Protein 6DQ3 (pdb70)

Solvent-accessible surface area: 19731 Å² total; per-residue (Å²): 133,110,35,24,93,0,5,0,0,3,2,60,14,2,52,117,83,48,119,148,53,90,79,110,114,54,102,21,2,71,20,99,28,0,26,88,0,0,82,83,0,80,110,68,50,14,77,9,0,24,0,72,31,0,69,136,2,3,36,71,12,109,60,70,33,205,67,4,0,2,0,0,2,5,30,0,50,44,14,4,54,92,33,1,5,61,24,0,87,137,31,113,4,58,2,0,1,3,0,11,2,11,70,14,116,162,61,30,96,65,8,1,57,43,176,33,0,108,75,0,68,158,73,30,8,19,1,5,0,3,0,30,105,63,36,37,0,34,150,20,57,80,116,72,1,43,69,15,0,91,70,0,21,64,33,0,30,164,64,8,137,41,98,0,14,1,0,0,2,2,72,4,112,4,16,9,33,0,20,60,3,0,52,169,29,96,7,82,0,0,2,0,43,37,110,22,38,0,15,13,32,39,2,22,27,8,0,28,2,0,83,6,69,44,128,20,41,27,116,84,0,14,113,56,1,93,128,143,36,22,116,0,9,0,0,3,1,63,16,2,50,121,85,47,117,149,57,85,82,105,114,48,97,22,3,77,20,97,28,0,26,85,0,0,82,65,0,80,111,79,50,13,77,10,1,25,0,87,46,0,50,130,2,4,24,63,30,127,54,69,32,191,65,6,0,1,0,0,2,6,31,0,49,45,15,4,55,89,32,0,5,62,24,0,86,137,27,116,4,58,1,0,1,2,0,10,1,11,68,14,114,160,62,28,95,64,8,1,57,42,173,30,0,108,74,0,70,157,68,31,8,20,0,5,0,4,0,29,104,62,38,37,0,38,150,19,57,78,115,70,1,41,70,15,0,89,68,0,19,63,33,0,32,168,59,8,137,43,102,0,15,2,0,0,2,1,76,6,117,6,14,9,30,0,19,61,3,0,53,167,26,100,7,88,0,0,2,0,44,38,106,21,36,0,17,11,34,39,2,21,29,9,0,29,2,1,82,5,63,50,118,14,54,26,81,64,0,8,112,49,9,71,164

Sequence (453 aa):
ETPVKIPILMYHAIHVMSPEETANANLIVNPDLFDQQLQKMKDEGYYFLSPEEVYRALSNNELPAKKVVWLTFDDSMIDFYNVAYPILKKYDAKATNNVITGLTEMGSAANLTLKQMKEMKQVGMSFQDHTVNHPDLEQASPDVQTTEMKDSKDYLDKQLNQNTIAIAYPSGRYNDTTLQIAARLNYKLGVTTNNEGIASAANGLLSLNRIRILPNMSPENLLQTMEPTPVKIPILMYHAIHVMSPEETANANLIVNPDLFDQQLQKMKDEGYYFLSPEEVYRALSNNELPAKKVVWLTFDDSMIDFYNVAYPILKKYDDAKATNNVITGLTEMGSAANLTLKQMKEMKQVGMSFQDHTVNHPDLEQASPDVQTTEMKDSKDYLDKQLNQNTIAIAYPSGRYNDTTLQIAARLNYKLGVTTNEGIASAANGLLSLNRIRILPNMSPENLLQTMEP

Structure (mmCIF, N/CA/C/O backbone):
data_6DQ3
#
_entry.id   6DQ3
#
_cell.length_a   42.160
_cell.length_b   78.430
_cell.length_c   138.070
_cell.angle_alpha   90.000
_cell.angle_beta   90.000
_cell.angle_gamma   90.000
#
_symmetry.space_group_name_H-M   'P 21 21 21'
#
loop_
_entity.id
_entity.type
_entity.pdbx_description
1 polymer 'Polysaccharide deacetylase'
2 non-polymer 'ACETATE ION'
3 non-polymer 'ZINC ION'
4 non-polymer 1,2-ETHANEDIOL
5 non-polymer IMIDAZOLE
6 water water
#
loop_
_atom_site.group_PDB
_atom_site.id
_atom_site.type_symbol
_atom_site.label_atom_id
_atom_site.label_alt_id
_atom_site.label_comp_id
_atom_site.label_asym_id
_atom_site.label_entity_id
_atom_site.label_seq_id
_atom_site.pdbx_PDB_ins_code
_atom_site.Cartn_x
_atom_site.Cartn_y
_atom_site.Cartn_z
_atom_site.occupancy
_atom_site.B_iso_or_equiv
_atom_site.auth_seq_id
_atom_site.auth_comp_id
_atom_site.auth_asym_id
_atom_site.auth_atom_id
_atom_site.pdbx_PDB_model_num
ATOM 1 N N . GLU A 1 4 ? 0.110 19.715 65.530 1.00 51.54 94 GLU A N 1
ATOM 2 C CA . GLU A 1 4 ? 0.390 18.286 65.649 1.00 52.42 94 GLU A CA 1
ATOM 3 C C . GLU A 1 4 ? -0.167 17.732 66.961 1.00 52.22 94 GLU A C 1
ATOM 4 O O . GLU A 1 4 ? 0.218 18.168 68.043 1.00 50.06 94 GLU A O 1
ATOM 15 N N . THR A 1 5 ? -1.070 16.763 66.851 1.00 54.35 95 THR A N 1
ATOM 16 C CA . THR A 1 5 ? -1.759 16.235 68.022 1.00 54.54 95 THR A CA 1
ATOM 17 C C . THR A 1 5 ? -0.759 15.732 69.062 1.00 50.05 95 THR A C 1
ATOM 18 O O . THR A 1 5 ? 0.187 15.011 68.708 1.00 46.16 95 THR A O 1
ATOM 29 N N . PRO A 1 6 ? -0.931 16.077 70.341 1.00 43.53 96 PRO A N 1
ATOM 30 C CA . PRO A 1 6 ? -0.056 15.508 71.376 1.00 41.64 96 PRO A CA 1
ATOM 31 C C . PRO A 1 6 ? -0.181 13.992 71.432 1.00 37.56 96 PRO A C 1
ATOM 32 O O . PRO A 1 6 ? -1.283 13.440 71.383 1.00 36.69 96 PRO A O 1
ATOM 43 N N . VAL A 1 7 ? 0.962 13.315 71.547 1.00 38.35 97 VAL A N 1
ATOM 44 C CA . VAL A 1 7 ? 0.939 11.858 71.573 1.00 32.66 97 VAL A CA 1
ATOM 45 C C . VAL A 1 7 ? 0.412 11.382 72.922 1.00 35.60 97 VAL A C 1
ATOM 46 O O . VAL A 1 7 ? 0.532 12.067 73.947 1.00 30.98 97 VAL A O 1
ATOM 59 N N . LYS A 1 8 ? -0.168 10.183 72.924 1.00 32.71 98 LYS A N 1
ATOM 60 C CA . LYS A 1 8 ? -0.646 9.534 74.133 1.00 35.48 98 LYS A CA 1
ATOM 61 C C . LYS A 1 8 ? 0.004 8.160 74.253 1.00 30.07 98 LYS A C 1
ATOM 62 O O . LYS A 1 8 ? 0.316 7.511 73.249 1.00 31.16 98 LYS A O 1
ATOM 81 N N . ILE A 1 9 ? 0.232 7.741 75.491 1.00 33.66 99 ILE A N 1
ATOM 82 C CA . ILE A 1 9 ? 0.917 6.484 75.776 1.00 32.55 99 ILE A CA 1
ATOM 83 C C . ILE A 1 9 ? 0.203 5.785 76.926 1.00 30.16 99 ILE A C 1
ATOM 84 O O . ILE A 1 9 ? 0.123 6.345 78.030 1.00 27.94 99 ILE A O 1
ATOM 100 N N . PRO A 1 10 ? -0.328 4.577 76.724 1.00 27.98 100 PRO A N 1
ATOM 101 C CA . PRO A 1 10 ? -0.856 3.814 77.863 1.00 27.90 100 PRO A CA 1
ATOM 102 C C . PRO A 1 10 ? 0.280 3.288 78.728 1.00 27.09 100 PRO A C 1
ATOM 103 O O . PRO A 1 10 ? 1.198 2.624 78.240 1.00 28.78 100 PRO A O 1
ATOM 114 N N . ILE A 1 11 ? 0.222 3.609 80.012 1.00 27.10 101 ILE A N 1
ATOM 115 C CA . ILE A 1 11 ? 1.212 3.173 80.988 1.00 27.65 101 ILE A CA 1
ATOM 116 C C . ILE A 1 11 ? 0.485 2.236 81.943 1.00 27.14 101 ILE A C 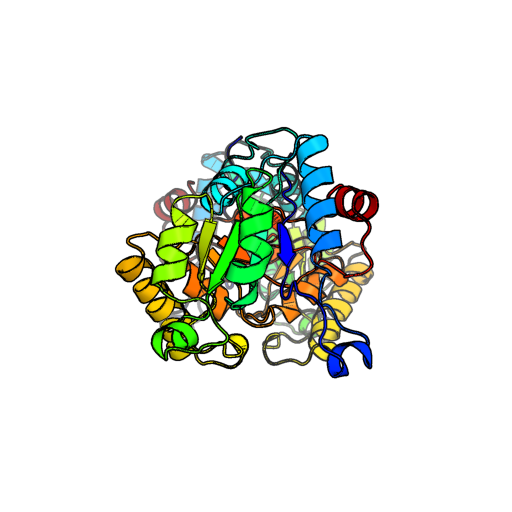1
ATOM 117 O O . ILE A 1 11 ? -0.246 2.686 82.830 1.00 27.38 101 ILE A O 1
ATOM 133 N N . LEU A 1 12 ? 0.673 0.932 81.762 1.00 30.45 102 LEU A N 1
ATOM 134 C CA . LEU A 1 12 ? -0.035 -0.045 82.571 1.00 30.55 102 LEU A CA 1
ATOM 135 C C . LEU A 1 12 ? 0.641 -0.192 83.925 1.00 28.91 102 LEU A C 1
ATOM 136 O O . LEU A 1 12 ? 1.870 -0.260 84.021 1.00 28.29 102 LEU A O 1
ATOM 152 N N . MET A 1 13 ? -0.174 -0.230 84.973 1.00 27.15 103 MET A N 1
ATOM 153 C CA . MET A 1 13 ? 0.312 -0.375 86.338 1.00 27.48 103 MET A CA 1
ATOM 154 C C . MET A 1 13 ? -0.102 -1.743 86.863 1.00 30.46 103 MET A C 1
ATOM 155 O O . MET A 1 13 ? -1.275 -1.964 87.184 1.00 28.11 103 MET A O 1
ATOM 169 N N . TYR A 1 14 ? 0.871 -2.643 86.952 1.00 28.42 104 TYR A N 1
ATOM 170 C CA . TYR A 1 14 ? 0.740 -3.952 87.575 1.00 32.32 104 TYR A CA 1
ATOM 171 C C . TYR A 1 14 ? 1.332 -3.916 88.981 1.00 33.68 104 TYR A C 1
ATOM 172 O O . TYR A 1 14 ? 2.178 -3.082 89.301 1.00 30.27 104 TYR A O 1
ATOM 190 N N . HIS A 1 15 ? 0.896 -4.857 89.818 1.00 31.25 105 HIS A N 1
ATOM 191 C CA . HIS A 1 15 ? 1.531 -5.078 91.110 1.00 31.76 105 HIS A CA 1
ATOM 192 C C . HIS A 1 15 ? 1.805 -6.572 91.229 1.00 32.39 105 HIS A C 1
ATOM 193 O O . HIS A 1 15 ? 2.783 -7.071 90.657 1.00 32.70 105 HIS A O 1
ATOM 207 N N . ALA A 1 16 ? 0.927 -7.298 91.908 1.00 33.98 106 ALA A N 1
ATOM 208 C CA . ALA A 1 16 ? 1.146 -8.723 92.137 1.00 28.82 106 ALA A CA 1
ATOM 209 C C . ALA A 1 16 ? 0.679 -9.565 90.958 1.00 32.36 106 ALA A C 1
ATOM 210 O O . ALA A 1 16 ? -0.417 -9.363 90.429 1.00 31.29 106 ALA A O 1
ATOM 217 N N . ILE A 1 17 ? 1.507 -10.528 90.560 1.00 34.70 107 ILE A N 1
ATOM 218 C CA . ILE A 1 17 ? 1.121 -11.532 89.574 1.00 30.02 107 ILE A CA 1
ATOM 219 C C . ILE A 1 17 ? 1.606 -12.878 90.096 1.00 32.53 107 ILE A C 1
ATOM 220 O O . ILE A 1 17 ? 2.806 -13.173 90.043 1.00 29.80 107 ILE A O 1
ATOM 236 N N . HIS A 1 18 ? 0.688 -13.692 90.602 1.00 31.46 108 HIS A N 1
ATOM 237 C CA . HIS A 1 18 ? 1.052 -15.035 91.040 1.00 33.53 108 HIS A CA 1
ATOM 238 C C . HIS A 1 18 ? -0.217 -15.812 91.340 1.00 35.40 108 HIS A C 1
ATOM 239 O O . HIS A 1 18 ? -1.312 -15.250 91.426 1.00 30.87 108 HIS A O 1
ATOM 253 N N . VAL A 1 19 ? -0.056 -17.132 91.463 1.00 32.25 109 VAL A N 1
ATOM 254 C CA . VAL A 1 19 ? -1.159 -17.977 91.884 1.00 30.45 109 VAL A CA 1
ATOM 255 C C . VAL A 1 19 ? -1.501 -17.655 93.332 1.00 32.33 109 VAL A C 1
ATOM 256 O O . VAL A 1 19 ? -0.612 -17.533 94.184 1.00 35.01 109 VAL A O 1
ATOM 269 N N . MET A 1 20 ? -2.792 -17.521 93.619 1.00 35.21 110 MET A N 1
ATOM 270 C CA . MET A 1 20 ? -3.219 -17.085 94.940 1.00 37.58 110 MET A CA 1
ATOM 271 C C . MET A 1 20 ? -3.036 -18.189 95.979 1.00 37.47 110 MET A C 1
ATOM 272 O O . MET A 1 20 ? -3.138 -19.383 95.684 1.00 32.92 110 MET A O 1
ATOM 286 N N . SER A 1 21 ? -2.761 -17.767 97.210 1.00 36.13 111 SER A N 1
ATOM 287 C CA . SER A 1 21 ? -2.750 -18.671 98.348 1.00 36.92 111 SER A CA 1
ATOM 288 C C . SER A 1 21 ? -4.177 -18.962 98.789 1.00 36.30 111 SER A C 1
ATOM 289 O O . SER A 1 21 ? -5.099 -18.202 98.472 1.00 35.46 111 SER A O 1
ATOM 297 N N . PRO A 1 22 ? -4.383 -20.042 99.551 1.00 38.81 112 PRO A N 1
ATOM 298 C CA . PRO A 1 22 ? -5.748 -20.360 100.011 1.00 38.44 112 PRO A CA 1
ATOM 299 C C . PRO A 1 22 ? -6.442 -19.196 100.698 1.00 40.77 112 PRO A C 1
ATOM 300 O O . PRO A 1 22 ? -7.648 -18.993 100.500 1.00 40.26 112 PRO A O 1
ATOM 311 N N . GLU A 1 23 ? -5.708 -18.418 101.501 1.00 37.90 113 GLU A N 1
ATOM 312 C CA . GLU A 1 23 ? -6.318 -17.297 102.208 1.00 42.02 113 GLU A CA 1
ATOM 313 C C . GLU A 1 23 ? -6.609 -16.127 101.274 1.00 40.78 113 GLU A C 1
ATOM 314 O O . GLU A 1 23 ? -7.556 -15.373 101.513 1.00 42.88 113 GLU A O 1
ATOM 326 N N . GLU A 1 24 ? -5.819 -15.959 100.211 1.00 36.61 114 GLU A N 1
ATOM 327 C CA . GLU A 1 24 ? -6.072 -14.860 99.284 1.00 38.65 114 GLU A CA 1
ATOM 328 C C . GLU A 1 24 ? -7.354 -15.079 98.490 1.00 41.48 114 GLU A C 1
ATOM 329 O O . GLU A 1 24 ? -7.972 -14.108 98.041 1.00 44.64 114 GLU A O 1
ATOM 341 N N . THR A 1 25 ? -7.775 -16.337 98.311 1.00 43.62 115 THR A N 1
ATOM 342 C CA . THR A 1 25 ? -9.005 -16.603 97.574 1.00 47.34 115 THR A CA 1
ATOM 343 C C . THR A 1 25 ? -10.249 -16.243 98.378 1.00 51.10 115 THR A C 1
ATOM 344 O O . THR A 1 25 ? -11.332 -16.104 97.796 1.00 53.43 115 THR A O 1
ATOM 355 N N . ALA A 1 26 ? -10.121 -16.086 99.698 1.00 50.86 116 ALA A N 1
ATOM 356 C CA . ALA A 1 26 ? -11.280 -15.833 100.545 1.00 50.96 116 ALA A CA 1
ATOM 357 C C . ALA A 1 26 ? -11.764 -14.391 100.472 1.00 57.44 116 ALA A C 1
ATOM 358 O O . ALA A 1 26 ? -12.908 -14.118 100.853 1.00 59.82 116 ALA A O 1
ATOM 365 N N . ASN A 1 27 ? -10.926 -13.469 100.005 1.00 62.75 117 ASN A N 1
ATOM 366 C CA . ASN A 1 27 ? -11.269 -12.055 99.979 1.00 71.14 117 ASN A CA 1
ATOM 367 C C . ASN A 1 27 ? -10.824 -11.444 98.660 1.00 69.98 117 ASN A C 1
ATOM 368 O O . ASN A 1 27 ? -9.714 -11.705 98.189 1.00 67.03 117 ASN A O 1
ATOM 379 N N . ALA A 1 28 ? -11.697 -10.626 98.074 1.00 73.44 118 ALA A N 1
ATOM 380 C CA . ALA A 1 28 ? -11.368 -9.951 96.828 1.00 72.30 118 ALA A CA 1
ATOM 381 C C . ALA A 1 28 ? -10.103 -9.119 96.999 1.00 68.07 118 ALA A C 1
ATOM 382 O O . ALA A 1 28 ? -9.925 -8.423 98.003 1.00 64.41 118 ALA A O 1
ATOM 389 N N . ASN A 1 29 ? -9.221 -9.202 96.012 1.00 64.76 119 ASN A N 1
ATOM 390 C CA . ASN A 1 29 ? -7.943 -8.506 96.061 1.00 62.32 119 ASN A CA 1
ATOM 391 C C . ASN A 1 29 ? -7.595 -8.077 94.642 1.00 61.79 119 ASN A C 1
ATOM 392 O O . ASN A 1 29 ? -8.463 -8.044 93.764 1.00 61.16 119 ASN A O 1
ATOM 403 N N . LEU A 1 30 ? -6.320 -7.749 94.410 1.00 58.50 120 LEU A N 1
ATOM 404 C CA . LEU A 1 30 ? -5.888 -7.189 93.136 1.00 53.90 120 LEU A CA 1
ATOM 405 C C . LEU A 1 30 ? -4.765 -7.994 92.493 1.00 48.89 120 LEU A C 1
ATOM 406 O O . LEU A 1 30 ? -4.034 -7.467 91.648 1.00 48.09 120 LEU A O 1
ATOM 422 N N . ILE A 1 31 ? -4.617 -9.258 92.864 1.00 44.14 121 ILE A N 1
ATOM 423 C CA . ILE A 1 31 ? -3.580 -10.095 92.275 1.00 40.28 121 ILE A CA 1
ATOM 424 C C . ILE A 1 31 ? -4.054 -10.590 90.917 1.00 38.47 121 ILE A C 1
ATOM 425 O O . ILE A 1 31 ? -5.169 -11.113 90.784 1.00 43.14 121 ILE A O 1
ATOM 441 N N . VAL A 1 32 ? -3.206 -10.438 89.907 1.00 33.17 122 VAL A N 1
ATOM 442 C CA . VAL A 1 32 ? -3.510 -10.917 88.564 1.00 33.21 122 VAL A CA 1
ATOM 443 C C . VAL A 1 32 ? -3.025 -12.351 88.429 1.00 35.23 122 VAL A C 1
ATOM 444 O O . VAL A 1 32 ? -1.888 -12.670 88.797 1.00 34.90 122 VAL A O 1
ATOM 457 N N . ASN A 1 33 ? -3.881 -13.211 87.888 1.00 36.07 123 ASN A N 1
ATOM 458 C CA . ASN A 1 33 ? -3.506 -14.597 87.629 1.00 35.30 123 ASN A CA 1
ATOM 459 C C . ASN A 1 33 ? -2.433 -14.643 86.547 1.00 35.65 123 ASN A C 1
ATOM 460 O O . ASN A 1 33 ? -2.556 -13.948 85.531 1.00 33.28 123 ASN A O 1
ATOM 471 N N . PRO A 1 34 ? -1.368 -15.429 86.727 1.00 34.20 124 PRO A N 1
ATOM 472 C CA . PRO A 1 34 ? -0.352 -15.535 85.665 1.00 32.94 124 PRO A CA 1
ATOM 473 C C . PRO A 1 34 ? -0.943 -15.872 84.304 1.00 33.69 124 PRO A C 1
ATOM 474 O O . PRO A 1 34 ? -0.525 -15.290 83.297 1.00 32.90 124 PRO A O 1
ATOM 485 N N . ASP A 1 35 ? -1.892 -16.810 84.239 1.00 33.85 125 ASP A N 1
ATOM 486 C CA . ASP A 1 35 ? -2.481 -17.160 82.949 1.00 39.06 125 ASP A CA 1
ATOM 487 C C . ASP A 1 35 ? -3.088 -15.935 82.271 1.00 36.80 125 ASP A C 1
ATOM 488 O O . ASP A 1 35 ? -2.948 -15.759 81.056 1.00 34.51 125 ASP A O 1
ATOM 497 N N . LEU A 1 36 ? -3.759 -15.072 83.041 1.00 32.24 126 LEU A N 1
ATOM 498 C CA . LEU A 1 36 ? -4.357 -13.872 82.464 1.00 32.93 126 LEU A CA 1
ATOM 499 C C . LEU A 1 36 ? -3.285 -12.899 81.985 1.00 36.02 126 LEU A C 1
ATOM 500 O O . LEU A 1 36 ? -3.429 -12.284 80.921 1.00 34.18 126 LEU A O 1
ATOM 516 N N . PHE A 1 37 ? -2.214 -12.729 82.763 1.00 30.47 127 PHE A N 1
ATOM 517 C CA . PHE A 1 37 ? -1.108 -11.891 82.316 1.00 29.32 127 PHE A CA 1
ATOM 518 C C . PHE A 1 37 ? -0.558 -12.402 80.988 1.00 31.89 127 PHE A C 1
ATOM 519 O O . PHE A 1 37 ? -0.348 -11.625 80.049 1.00 27.49 127 PHE A O 1
ATOM 536 N N . ASP A 1 38 ? -0.351 -13.719 80.883 1.00 29.88 128 ASP A N 1
ATOM 537 C CA . ASP A 1 38 ? 0.076 -14.312 79.621 1.00 30.64 128 ASP A CA 1
ATOM 538 C C . ASP A 1 38 ? -0.869 -13.917 78.492 1.00 30.88 128 ASP A C 1
ATOM 539 O O . ASP A 1 38 ? -0.429 -13.479 77.423 1.00 30.80 128 ASP A O 1
ATOM 548 N N . GLN A 1 39 ? -2.180 -14.023 78.732 1.00 30.62 129 GLN A N 1
ATOM 549 C CA . GLN A 1 39 ? -3.156 -13.733 77.686 1.00 32.52 129 GLN A CA 1
ATOM 550 C C . GLN A 1 39 ? -3.203 -12.246 77.346 1.00 32.18 129 GLN A C 1
ATOM 551 O O . GLN A 1 39 ? -3.466 -11.887 76.192 1.00 30.80 129 GLN A O 1
ATOM 565 N N . GLN A 1 40 ? -2.962 -11.374 78.325 1.00 32.99 130 GLN A N 1
ATOM 566 C CA . GLN A 1 40 ? -2.894 -9.945 78.037 1.00 30.29 130 GLN A CA 1
ATOM 567 C C . GLN A 1 40 ? -1.701 -9.626 77.145 1.00 31.02 130 GLN A C 1
ATOM 568 O O . GLN A 1 40 ? -1.831 -8.899 76.154 1.00 31.27 130 GLN A O 1
ATOM 582 N N . LEU A 1 41 ? -0.527 -10.168 77.474 1.00 30.48 131 LEU A N 1
ATOM 583 C CA . LEU A 1 41 ? 0.645 -9.903 76.650 1.00 29.98 131 LEU A CA 1
ATOM 584 C C . LEU A 1 41 ? 0.485 -10.499 75.258 1.00 33.29 131 LEU A C 1
ATOM 585 O O . LEU A 1 41 ? 0.868 -9.874 74.262 1.00 32.08 131 LEU A O 1
ATOM 601 N N . GLN A 1 42 ? -0.050 -11.721 75.168 1.00 30.09 132 GLN A N 1
ATOM 602 C CA . GLN A 1 42 ? -0.298 -12.323 73.867 1.00 33.44 132 GLN A CA 1
ATOM 603 C C . GLN A 1 42 ? -1.134 -11.401 72.987 1.00 34.27 132 GLN A C 1
ATOM 604 O O . GLN A 1 42 ? -0.829 -11.205 71.806 1.00 35.71 132 GLN A O 1
ATOM 618 N N . LYS A 1 43 ? -2.196 -10.821 73.553 1.00 30.19 133 LYS A N 1
ATOM 619 C CA . LYS A 1 43 ? -3.081 -9.968 72.765 1.00 30.74 133 LYS A CA 1
ATOM 620 C C . LYS A 1 43 ? -2.388 -8.668 72.366 1.00 31.92 133 LYS A C 1
ATOM 621 O O . LYS A 1 43 ? -2.573 -8.182 71.243 1.00 30.92 133 LYS A O 1
ATOM 640 N N . MET A 1 44 ? -1.587 -8.090 73.264 1.00 28.92 134 MET A N 1
ATOM 641 C CA . MET A 1 44 ? -0.816 -6.906 72.895 1.00 30.30 134 MET A CA 1
ATOM 642 C C . MET A 1 44 ? 0.157 -7.220 71.766 1.00 34.50 134 MET A C 1
ATOM 643 O O . MET A 1 44 ? 0.311 -6.427 70.829 1.00 28.49 134 MET A O 1
ATOM 657 N N . LYS A 1 45 ? 0.824 -8.375 71.836 1.00 33.95 135 LYS A N 1
ATOM 658 C CA . LYS A 1 45 ? 1.782 -8.743 70.800 1.00 37.57 135 LYS A CA 1
ATOM 659 C C . LYS A 1 45 ? 1.082 -8.933 69.460 1.00 35.85 135 LYS A C 1
ATOM 660 O O . LYS A 1 45 ? 1.539 -8.425 68.428 1.00 34.56 135 LYS A O 1
ATOM 679 N N . ASP A 1 46 ? -0.043 -9.654 69.462 1.00 38.85 136 ASP A N 1
ATOM 680 C CA . ASP A 1 46 ? -0.787 -9.888 68.229 1.00 42.82 136 ASP A CA 1
ATOM 681 C C . ASP A 1 46 ? -1.266 -8.579 67.611 1.00 42.63 136 ASP A C 1
ATOM 682 O O . ASP A 1 46 ? -1.325 -8.448 66.381 1.00 39.85 136 ASP A O 1
ATOM 691 N N . GLU A 1 47 ? -1.634 -7.610 68.446 1.00 33.51 137 GLU A N 1
ATOM 692 C CA . GLU A 1 47 ? -2.064 -6.299 67.978 1.00 33.26 137 GLU A CA 1
ATOM 693 C C . GLU A 1 47 ? -0.899 -5.410 67.568 1.00 31.68 137 GLU A C 1
ATOM 694 O O . GLU A 1 47 ? -1.126 -4.251 67.200 1.00 36.46 137 GLU A O 1
ATOM 706 N N . GLY A 1 48 ? 0.329 -5.917 67.622 1.00 31.57 138 GLY A N 1
ATOM 707 C CA . GLY A 1 48 ? 1.474 -5.171 67.152 1.00 32.17 138 GLY A CA 1
ATOM 708 C C . GLY A 1 48 ? 2.014 -4.135 68.105 1.00 30.66 138 GLY A C 1
ATOM 709 O O . GLY A 1 48 ? 2.656 -3.182 67.654 1.00 33.71 138 GLY A O 1
ATOM 713 N N . TYR A 1 49 ? 1.792 -4.291 69.409 1.00 27.60 139 TYR A N 1
ATOM 714 C CA . TYR A 1 49 ? 2.270 -3.303 70.362 1.00 31.22 139 TYR A CA 1
ATOM 715 C C . TYR A 1 49 ? 3.790 -3.340 70.476 1.00 34.41 139 TYR A C 1
ATOM 716 O O . TYR A 1 49 ? 4.409 -4.408 70.470 1.00 32.01 139 TYR A O 1
ATOM 734 N N . TYR A 1 50 ? 4.379 -2.149 70.557 1.00 30.45 140 TYR A N 1
ATOM 735 C CA . TYR A 1 50 ? 5.793 -1.931 70.841 1.00 31.07 140 TYR A CA 1
ATOM 736 C C . TYR A 1 50 ? 5.935 -1.631 72.329 1.00 30.08 140 TYR A C 1
ATOM 737 O O . TYR A 1 50 ? 5.260 -0.739 72.852 1.00 28.47 140 TYR A O 1
ATOM 755 N N . PHE A 1 51 ? 6.795 -2.385 73.009 1.00 28.91 141 PHE A N 1
ATOM 756 C CA . PHE A 1 51 ? 6.952 -2.276 74.455 1.00 28.19 141 PHE A CA 1
ATOM 757 C C . PHE A 1 51 ? 8.093 -1.318 74.780 1.00 31.20 141 PHE A C 1
ATOM 758 O O . PHE A 1 51 ? 9.248 -1.573 74.426 1.00 32.70 141 PHE A O 1
ATOM 775 N N . LEU A 1 52 ? 7.770 -0.231 75.470 1.00 32.75 142 LEU A N 1
ATOM 776 C CA . LEU A 1 52 ? 8.709 0.863 75.650 1.00 28.01 142 LEU A CA 1
ATOM 777 C C . LEU A 1 52 ? 9.547 0.716 76.914 1.00 30.59 142 LEU A C 1
ATOM 778 O O . LEU A 1 52 ? 9.103 0.161 77.921 1.00 30.75 142 LEU A O 1
ATOM 794 N N . SER A 1 53 ? 10.781 1.242 76.846 1.00 29.41 143 SER A N 1
ATOM 795 C CA . SER A 1 53 ? 11.614 1.504 78.009 1.00 29.62 143 SER A CA 1
ATOM 796 C C . SER A 1 53 ? 11.342 2.907 78.540 1.00 32.22 143 SER A C 1
ATOM 797 O O . SER A 1 53 ? 10.772 3.748 77.834 1.00 32.73 143 SER A O 1
ATOM 805 N N . PRO A 1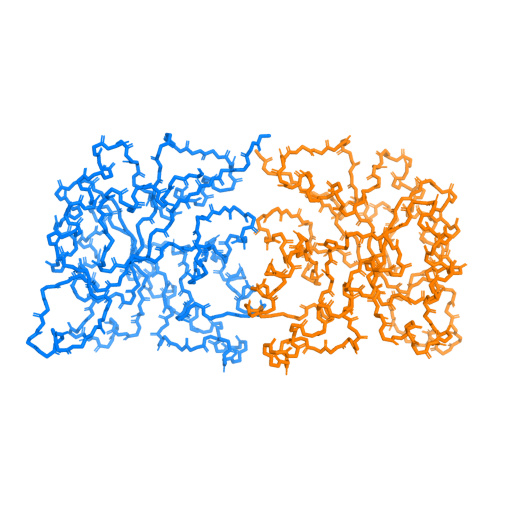 54 ? 11.755 3.205 79.780 1.00 30.39 144 PRO A N 1
ATOM 806 C CA . PRO A 1 54 ? 11.591 4.584 80.285 1.00 24.44 144 PRO A CA 1
ATOM 807 C C . PRO A 1 54 ? 12.211 5.635 79.371 1.00 27.55 144 PRO A C 1
ATOM 808 O O . PRO A 1 54 ? 11.596 6.679 79.118 1.00 29.02 144 PRO A O 1
ATOM 819 N N . GLU A 1 55 ? 13.422 5.380 78.873 1.00 32.27 145 GLU A N 1
ATOM 820 C CA . GLU A 1 55 ? 14.087 6.325 77.984 1.00 32.38 145 GLU A CA 1
ATOM 821 C C . GLU A 1 55 ? 13.244 6.615 76.746 1.00 34.90 145 GLU A C 1
ATOM 822 O O . GLU A 1 55 ? 13.205 7.755 76.264 1.00 29.51 145 GLU A O 1
ATOM 834 N N . GLU A 1 56 ? 12.562 5.598 76.216 1.00 29.38 146 GLU A N 1
ATOM 835 C CA . GLU A 1 56 ? 11.756 5.789 75.017 1.00 30.94 146 GLU A CA 1
ATOM 836 C C . GLU A 1 56 ? 10.494 6.584 75.324 1.00 29.98 146 GLU A C 1
ATOM 837 O O . GLU A 1 56 ? 10.065 7.415 74.513 1.00 34.16 146 GLU A O 1
ATOM 849 N N . VAL A 1 57 ? 9.894 6.356 76.491 1.00 31.63 147 VAL A N 1
ATOM 850 C CA . VAL A 1 57 ? 8.736 7.151 76.893 1.00 26.73 147 VAL A CA 1
ATOM 851 C C . VAL A 1 57 ? 9.112 8.626 76.965 1.00 29.40 147 VAL A C 1
ATOM 852 O O . VAL A 1 57 ? 8.389 9.497 76.461 1.00 29.51 147 VAL A O 1
ATOM 865 N N . TYR A 1 58 ? 10.245 8.928 77.600 1.00 28.48 148 TYR A N 1
ATOM 866 C CA . TYR A 1 58 ? 10.679 10.318 77.720 1.00 31.42 148 TYR A CA 1
ATOM 867 C C . TYR A 1 58 ? 10.914 10.938 76.350 1.00 29.49 148 TYR A C 1
ATOM 868 O O . TYR A 1 58 ? 10.457 12.054 76.073 1.00 26.63 148 TYR A O 1
ATOM 886 N N . ARG A 1 59 ? 11.650 10.238 75.484 1.00 30.75 149 ARG A N 1
ATOM 887 C CA . ARG A 1 59 ? 11.882 10.751 74.140 1.00 36.33 149 ARG A CA 1
ATOM 888 C C . ARG A 1 59 ? 10.562 10.995 73.421 1.00 37.85 149 ARG A C 1
ATOM 889 O O . ARG A 1 59 ? 10.365 12.042 72.793 1.00 34.89 149 ARG A O 1
ATOM 910 N N . ALA A 1 60 ? 9.637 10.037 73.513 1.00 32.26 150 ALA A N 1
ATOM 911 C CA . ALA A 1 60 ? 8.381 10.152 72.782 1.00 33.55 150 ALA A CA 1
ATOM 912 C C . ALA A 1 60 ? 7.580 11.357 73.256 1.00 30.62 150 ALA A C 1
ATOM 913 O O . ALA A 1 60 ? 7.059 12.130 72.443 1.00 34.23 150 ALA A O 1
ATOM 920 N N . LEU A 1 61 ? 7.452 11.524 74.574 1.00 28.74 151 LEU A N 1
ATOM 921 C CA . LEU A 1 61 ? 6.668 12.633 75.103 1.00 34.81 151 LEU A CA 1
ATOM 922 C C . LEU A 1 61 ? 7.368 13.968 74.893 1.00 33.68 151 LEU A C 1
ATOM 923 O O . LEU A 1 61 ? 6.699 14.986 74.680 1.00 33.17 151 LEU A O 1
ATOM 939 N N . SER A 1 62 ? 8.703 13.981 74.933 1.00 35.33 152 SER A N 1
ATOM 940 C CA . SER A 1 62 ? 9.452 15.223 74.787 1.00 37.33 152 SER A CA 1
ATOM 941 C C . SER A 1 62 ? 9.486 15.704 73.343 1.00 38.84 152 SER A C 1
ATOM 942 O O . SER A 1 62 ? 9.469 16.913 73.089 1.00 31.41 152 SER A O 1
ATOM 950 N N . ASN A 1 63 ? 9.581 14.781 72.386 1.00 36.08 153 ASN A N 1
ATOM 951 C CA . ASN A 1 63 ? 9.632 15.132 70.973 1.00 38.42 153 ASN A CA 1
ATOM 952 C C . ASN A 1 63 ? 8.278 14.992 70.290 1.00 34.66 153 ASN A C 1
ATOM 953 O O . ASN A 1 63 ? 8.144 15.376 69.123 1.00 36.49 153 ASN A O 1
ATOM 964 N N . ASN A 1 64 ? 7.289 14.436 70.990 1.00 31.52 154 ASN A N 1
ATOM 965 C CA . ASN A 1 64 ? 5.934 14.245 70.473 1.00 34.12 154 ASN A CA 1
ATOM 966 C C . ASN A 1 64 ? 5.920 13.363 69.226 1.00 35.39 154 ASN A C 1
ATOM 967 O O . ASN A 1 64 ? 5.370 13.727 68.183 1.00 40.08 154 ASN A O 1
ATOM 978 N N . GLU A 1 65 ? 6.508 12.176 69.349 1.00 33.55 155 GLU A N 1
ATOM 979 C CA . GLU A 1 65 ? 6.510 11.209 68.261 1.00 31.95 155 GLU A CA 1
ATOM 980 C C . GLU A 1 65 ? 6.635 9.809 68.848 1.00 34.36 155 GLU A C 1
ATOM 981 O O . GLU A 1 65 ? 7.407 9.586 69.783 1.00 29.16 155 GLU A O 1
ATOM 993 N N . LEU A 1 66 ? 5.861 8.885 68.311 1.00 32.57 156 LEU A N 1
ATOM 994 C CA . LEU A 1 66 ? 5.910 7.523 68.829 1.00 36.38 156 LEU A CA 1
ATOM 995 C C . LEU A 1 66 ? 6.766 6.636 67.929 1.00 37.90 156 LEU A C 1
ATOM 996 O O . LEU A 1 66 ? 6.802 6.823 66.709 1.00 34.72 156 LEU A O 1
ATOM 1012 N N . PRO A 1 67 ? 7.492 5.666 68.497 1.00 38.04 157 PRO A N 1
ATOM 1013 C CA . PRO A 1 67 ? 8.299 4.770 67.655 1.00 37.17 157 PRO A CA 1
ATOM 1014 C C . PRO A 1 67 ? 7.485 3.743 66.884 1.00 37.34 157 PRO A C 1
ATOM 1015 O O . PRO A 1 67 ? 8.050 3.043 66.032 1.00 38.43 157 PRO A O 1
ATOM 1026 N N . ALA A 1 68 ? 6.186 3.639 67.146 1.00 36.17 158 ALA A N 1
ATOM 1027 C CA . ALA A 1 68 ? 5.313 2.713 66.439 1.00 37.82 158 ALA A CA 1
ATOM 1028 C C . ALA A 1 68 ? 3.891 3.244 66.546 1.00 39.68 158 ALA A C 1
ATOM 1029 O O . ALA A 1 68 ? 3.613 4.169 67.313 1.00 38.91 158 ALA A O 1
ATOM 1036 N N . LYS A 1 69 ? 2.987 2.649 65.767 1.00 37.49 159 LYS A N 1
ATOM 1037 C CA . LYS A 1 69 ? 1.587 3.049 65.854 1.00 39.21 159 LYS A CA 1
ATOM 1038 C C . LYS A 1 69 ? 1.001 2.691 67.214 1.00 36.82 159 LYS A C 1
ATOM 1039 O O . LYS A 1 69 ? 0.263 3.487 67.806 1.00 41.04 159 LYS A O 1
ATOM 1058 N N . LYS A 1 70 ? 1.327 1.510 67.737 1.00 31.55 160 LYS A N 1
ATOM 1059 C CA . LYS A 1 70 ? 0.836 1.071 69.038 1.00 30.60 160 LYS A CA 1
ATOM 1060 C C . LYS A 1 70 ? 2.013 0.884 69.984 1.00 31.51 160 LYS A C 1
ATOM 1061 O O . LYS A 1 70 ? 2.940 0.122 69.690 1.00 30.83 160 LYS A O 1
ATOM 1080 N N . VAL A 1 71 ? 1.979 1.592 71.113 1.00 32.38 161 VAL A N 1
ATOM 1081 C CA . VAL A 1 71 ? 3.051 1.550 72.096 1.00 30.40 161 VAL A CA 1
ATOM 1082 C C . VAL A 1 71 ? 2.435 1.412 73.481 1.00 29.73 161 VAL A C 1
ATOM 1083 O O . VAL A 1 71 ? 1.290 1.797 73.726 1.00 28.38 161 VAL A O 1
ATOM 1096 N N . VAL A 1 72 ? 3.228 0.869 74.401 1.00 29.09 162 VAL A N 1
ATOM 1097 C CA . VAL A 1 72 ? 2.794 0.697 75.779 1.00 27.32 162 VAL A CA 1
ATOM 1098 C C . VAL A 1 72 ? 4.024 0.689 76.672 1.00 24.77 162 VAL A C 1
ATOM 1099 O O . VAL A 1 72 ? 5.094 0.215 76.283 1.00 30.18 162 VAL A O 1
ATOM 1112 N N . TRP A 1 73 ? 3.864 1.228 77.879 1.00 24.23 163 TRP A N 1
ATOM 1113 C CA . TRP A 1 73 ? 4.886 1.175 78.917 1.00 26.83 163 TRP A CA 1
ATOM 1114 C C . TRP A 1 73 ? 4.347 0.292 80.036 1.00 24.52 163 TRP A C 1
ATOM 1115 O O . TRP A 1 73 ? 3.423 0.686 80.754 1.00 25.12 163 TRP A O 1
ATOM 1136 N N . LEU A 1 74 ? 4.915 -0.905 80.169 1.00 28.01 164 LEU A N 1
ATOM 1137 C CA . LEU A 1 74 ? 4.527 -1.838 81.217 1.00 23.59 164 LEU A CA 1
ATOM 1138 C C . LEU A 1 74 ? 5.318 -1.513 82.477 1.00 23.63 164 LEU A C 1
ATOM 1139 O O . LEU A 1 74 ? 6.554 -1.586 82.468 1.00 27.44 164 LEU A O 1
ATOM 1155 N N . THR A 1 75 ? 4.615 -1.164 83.557 1.00 25.65 165 THR A N 1
ATOM 1156 C CA . THR A 1 75 ? 5.261 -0.825 84.818 1.00 27.24 165 THR A CA 1
ATOM 1157 C C . THR A 1 75 ? 4.744 -1.697 85.954 1.00 29.07 165 THR A C 1
ATOM 1158 O O . THR A 1 75 ? 3.555 -2.028 86.013 1.00 26.93 165 THR A O 1
ATOM 1169 N N . PHE A 1 76 ? 5.655 -2.047 86.861 1.00 30.47 166 PHE A N 1
ATOM 1170 C CA . PHE A 1 76 ? 5.374 -2.855 88.042 1.00 31.85 166 PHE A CA 1
ATOM 1171 C C . PHE A 1 76 ? 5.960 -2.138 89.248 1.00 29.73 166 PHE A C 1
ATOM 1172 O O . PHE A 1 76 ? 7.148 -1.804 89.247 1.00 34.39 166 PHE A O 1
ATOM 1189 N N . ASP A 1 77 ? 5.160 -1.939 90.289 1.00 29.66 167 ASP A N 1
ATOM 1190 C CA . ASP A 1 77 ? 5.655 -1.290 91.494 1.00 25.80 167 ASP A CA 1
ATOM 1191 C C . ASP A 1 77 ? 6.040 -2.308 92.566 1.00 27.93 167 ASP A C 1
ATOM 1192 O O . ASP A 1 77 ? 5.575 -3.454 92.568 1.00 30.06 167 ASP A O 1
ATOM 1201 N N . ASP A 1 78 ? 6.934 -1.862 93.463 1.00 29.15 168 ASP A N 1
ATOM 1202 C CA . ASP A 1 78 ? 7.223 -2.470 94.765 1.00 26.71 168 ASP A CA 1
ATOM 1203 C C . ASP A 1 78 ? 8.251 -3.595 94.710 1.00 27.10 168 ASP A C 1
ATOM 1204 O O . ASP A 1 78 ? 8.528 -4.238 95.732 1.00 28.33 168 ASP A O 1
ATOM 1213 N N . SER A 1 79 ? 8.840 -3.813 93.545 1.00 22.97 169 SER A N 1
ATOM 1214 C CA . SER A 1 79 ? 9.957 -4.735 93.350 1.00 24.85 169 SER A CA 1
ATOM 1215 C C . SER A 1 79 ? 9.761 -6.031 94.135 1.00 27.20 169 SER A C 1
ATOM 1216 O O . SER A 1 79 ? 10.613 -6.455 94.919 1.00 25.80 169 SER A O 1
ATOM 1224 N N . MET A 1 80 ? 8.618 -6.668 93.899 1.00 26.83 170 MET A N 1
ATOM 1225 C CA . MET A 1 80 ? 8.272 -7.913 94.565 1.00 25.77 170 MET A CA 1
ATOM 1226 C C . MET A 1 80 ? 8.863 -9.099 93.815 1.00 27.73 170 MET A C 1
ATOM 1227 O O . MET A 1 80 ? 9.066 -9.055 92.598 1.00 32.22 170 MET A O 1
ATOM 1241 N N . ILE A 1 81 ? 9.149 -10.169 94.563 1.00 27.31 171 ILE A N 1
ATOM 1242 C CA . ILE A 1 81 ? 9.900 -11.285 93.999 1.00 25.11 171 ILE A CA 1
ATOM 1243 C C . ILE A 1 81 ? 9.094 -11.988 92.906 1.00 25.64 171 ILE A C 1
ATOM 1244 O O . ILE A 1 81 ? 9.672 -12.595 91.993 1.00 29.01 171 ILE A O 1
ATOM 1260 N N . ASP A 1 82 ? 7.760 -11.900 92.951 1.00 28.26 172 ASP A N 1
ATOM 1261 C CA . ASP A 1 82 ? 6.964 -12.509 91.891 1.00 28.03 172 ASP A CA 1
ATOM 1262 C C . ASP A 1 82 ? 7.227 -11.856 90.535 1.00 32.45 172 ASP A C 1
ATOM 1263 O O . ASP A 1 82 ? 6.928 -12.466 89.504 1.00 27.55 172 ASP A O 1
ATOM 1272 N N . PHE A 1 83 ? 7.783 -10.639 90.498 1.00 27.97 173 PHE A N 1
ATOM 1273 C CA . PHE A 1 83 ? 8.159 -10.063 89.209 1.00 29.49 173 PHE A CA 1
ATOM 1274 C C . PHE A 1 83 ? 9.259 -10.889 88.550 1.00 29.21 173 PHE A C 1
ATOM 1275 O O . PHE A 1 83 ? 9.242 -11.107 87.333 1.00 30.12 173 PHE A O 1
ATOM 1292 N N . TYR A 1 84 ? 10.213 -11.380 89.342 1.00 30.61 174 TYR A N 1
ATOM 1293 C CA . TYR A 1 84 ? 11.265 -12.240 88.808 1.00 31.04 174 TYR A CA 1
ATOM 1294 C C . TYR A 1 84 ? 10.788 -13.673 88.603 1.00 32.69 174 TYR A C 1
ATOM 1295 O O . TYR A 1 84 ? 11.136 -14.306 87.597 1.00 29.00 174 TYR A O 1
ATOM 1313 N N . ASN A 1 85 ? 10.008 -14.211 89.545 1.00 34.56 175 ASN A N 1
ATOM 1314 C CA . ASN A 1 85 ? 9.633 -15.618 89.462 1.00 35.50 175 ASN A CA 1
ATOM 1315 C C . ASN A 1 85 ? 8.517 -15.866 88.455 1.00 34.71 175 ASN A C 1
ATOM 1316 O O . ASN A 1 85 ? 8.473 -16.933 87.836 1.00 31.93 175 ASN A O 1
ATOM 1327 N N . VAL A 1 86 ? 7.602 -14.915 88.290 1.00 32.42 176 VAL A N 1
ATOM 1328 C CA . VAL A 1 86 ? 6.395 -15.154 87.510 1.00 33.38 176 VAL A CA 1
ATOM 1329 C C . VAL A 1 86 ? 6.335 -14.235 86.294 1.00 33.99 176 VAL A C 1
ATOM 1330 O O . VAL A 1 86 ? 6.266 -14.709 85.156 1.00 34.34 176 VAL A O 1
ATOM 1343 N N . ALA A 1 87 ? 6.376 -12.920 86.516 1.00 30.60 177 ALA A N 1
ATOM 1344 C CA . ALA A 1 87 ? 6.160 -11.992 85.408 1.00 33.37 177 ALA A CA 1
ATOM 1345 C C . ALA A 1 87 ? 7.290 -12.060 84.384 1.00 31.20 177 ALA A C 1
ATOM 1346 O O . ALA A 1 87 ? 7.038 -12.054 83.173 1.00 28.38 177 ALA A O 1
ATOM 1353 N N . TYR A 1 88 ? 8.537 -12.113 84.850 1.00 30.71 178 TYR A N 1
ATOM 1354 C CA . TYR A 1 88 ? 9.688 -12.023 83.951 1.00 27.32 178 TYR A CA 1
ATOM 1355 C C . TYR A 1 88 ? 9.735 -13.146 82.923 1.00 31.13 178 TYR A C 1
ATOM 1356 O O . TYR A 1 88 ? 9.974 -12.860 81.735 1.00 31.38 178 TYR A O 1
ATOM 1374 N N . PRO A 1 89 ? 9.545 -14.420 83.281 1.00 30.19 179 PRO A N 1
ATOM 1375 C CA . PRO A 1 89 ? 9.511 -15.458 82.233 1.00 35.39 179 PRO A CA 1
ATOM 1376 C C . PRO A 1 89 ? 8.444 -15.210 81.185 1.00 32.85 179 PRO A C 1
ATOM 1377 O O . PRO A 1 89 ? 8.671 -15.444 79.991 1.00 30.53 179 PRO A O 1
ATOM 1388 N N . ILE A 1 90 ? 7.266 -14.753 81.608 1.00 29.21 180 ILE A N 1
ATOM 1389 C CA . ILE A 1 90 ? 6.188 -14.490 80.664 1.00 28.40 180 ILE A CA 1
ATOM 1390 C C . ILE A 1 90 ? 6.532 -13.298 79.777 1.00 32.08 180 ILE A C 1
ATOM 1391 O O . ILE A 1 90 ? 6.235 -13.296 78.577 1.00 30.36 180 ILE A O 1
ATOM 1407 N N . LEU A 1 91 ? 7.184 -12.277 80.335 1.00 32.60 181 LEU A N 1
ATOM 1408 C CA . LEU A 1 91 ? 7.617 -11.156 79.505 1.00 30.60 181 LEU A CA 1
ATOM 1409 C C . LEU A 1 91 ? 8.627 -11.609 78.455 1.00 30.41 181 LEU A C 1
ATOM 1410 O O . LEU A 1 91 ? 8.533 -11.218 77.284 1.00 32.30 181 LEU A O 1
ATOM 1426 N N . LYS A 1 92 ? 9.594 -12.439 78.852 1.00 31.68 182 LYS A N 1
ATOM 1427 C CA . LYS A 1 92 ? 10.566 -12.960 77.896 1.00 34.27 182 LYS A CA 1
ATOM 1428 C C . LYS A 1 92 ? 9.887 -13.789 76.812 1.00 34.15 182 LYS A C 1
ATOM 1429 O O . LYS A 1 92 ? 10.269 -13.720 75.635 1.00 34.38 182 LYS A O 1
ATOM 1448 N N . LYS A 1 93 ? 8.895 -14.597 77.197 1.00 33.50 183 LYS A N 1
ATOM 1449 C CA . LYS A 1 93 ? 8.164 -15.415 76.234 1.00 34.90 183 LYS A CA 1
ATOM 1450 C C . LYS A 1 93 ? 7.641 -14.577 75.079 1.00 32.89 183 LYS A C 1
ATOM 1451 O O . LYS A 1 93 ? 7.694 -15.000 73.920 1.00 32.86 183 LYS A O 1
ATOM 1470 N N . TYR A 1 94 ? 7.149 -13.377 75.370 1.00 36.15 184 TYR A N 1
ATOM 1471 C CA . TYR A 1 94 ? 6.576 -12.507 74.354 1.00 36.43 184 TYR A CA 1
ATOM 1472 C C . TYR A 1 94 ? 7.540 -11.419 73.902 1.00 35.03 184 TYR A C 1
ATOM 1473 O O . TYR A 1 94 ? 7.132 -10.504 73.179 1.00 38.35 184 TYR A O 1
ATOM 1491 N N . ASP A 1 95 ? 8.815 -11.524 74.270 1.00 34.23 185 ASP A N 1
ATOM 1492 C CA . ASP A 1 95 ? 9.828 -10.552 73.870 1.00 36.15 185 ASP A CA 1
ATOM 1493 C C . ASP A 1 95 ? 9.371 -9.137 74.215 1.00 32.03 185 ASP A C 1
ATOM 1494 O O . ASP A 1 95 ? 9.460 -8.208 73.408 1.00 33.20 185 ASP A O 1
ATOM 1503 N N . ALA A 1 96 ? 8.860 -8.983 75.431 1.00 30.79 186 ALA A N 1
ATOM 1504 C CA . ALA A 1 96 ? 8.332 -7.714 75.908 1.00 30.96 186 ALA A CA 1
ATOM 1505 C C . ALA A 1 96 ? 9.294 -7.086 76.909 1.00 32.42 186 ALA A C 1
ATOM 1506 O O . ALA A 1 96 ? 9.989 -7.781 77.652 1.00 39.20 186 ALA A O 1
ATOM 1513 N N . LYS A 1 97 ? 9.331 -5.758 76.915 1.00 34.95 187 LYS A N 1
ATOM 1514 C CA . LYS A 1 97 ? 10.107 -4.997 77.881 1.00 35.04 187 LYS A CA 1
ATOM 1515 C C . LYS A 1 97 ? 9.173 -4.482 78.971 1.00 27.90 187 LYS A C 1
ATOM 1516 O O . LYS A 1 97 ? 7.987 -4.241 78.729 1.00 31.84 187 LYS A O 1
ATOM 1535 N N . ALA A 1 98 ? 9.707 -4.346 80.184 1.00 31.00 188 ALA A N 1
ATOM 1536 C CA . ALA A 1 98 ? 8.917 -3.814 81.288 1.00 30.64 188 ALA A CA 1
ATOM 1537 C C . ALA A 1 98 ? 9.825 -3.154 82.314 1.00 29.54 188 ALA A C 1
ATOM 1538 O O . ALA A 1 98 ? 11.031 -3.404 82.364 1.00 30.98 188 ALA A O 1
ATOM 1545 N N . THR A 1 99 ? 9.220 -2.301 83.142 1.00 24.89 189 THR A N 1
ATOM 1546 C CA . THR A 1 99 ? 9.925 -1.539 84.160 1.00 26.49 189 THR A CA 1
ATOM 1547 C C . THR A 1 99 ? 9.396 -1.917 85.531 1.00 23.00 189 THR A C 1
ATOM 1548 O O . THR A 1 99 ? 8.182 -2.015 85.731 1.00 25.17 189 THR A O 1
ATOM 1559 N N . ASN A 1 100 ? 10.300 -2.120 86.482 1.00 25.66 190 ASN A N 1
ATOM 1560 C CA . ASN A 1 100 ? 9.909 -2.290 87.873 1.00 25.48 190 ASN A CA 1
ATOM 1561 C C . ASN A 1 100 ? 10.439 -1.130 88.709 1.00 23.00 190 ASN A C 1
ATOM 1562 O O . ASN A 1 100 ? 11.629 -0.803 88.651 1.00 25.48 190 ASN A O 1
ATOM 1573 N N . ASN A 1 101 ? 9.556 -0.529 89.494 1.00 28.06 191 ASN A N 1
ATOM 1574 C CA . ASN A 1 101 ? 9.904 0.592 90.357 1.00 27.55 191 ASN A CA 1
ATOM 1575 C C . ASN A 1 101 ? 10.280 0.062 91.734 1.00 26.25 191 ASN A C 1
ATOM 1576 O O . ASN A 1 101 ? 9.440 -0.505 92.442 1.00 25.24 191 ASN A O 1
ATOM 1587 N N . VAL A 1 102 ? 11.540 0.273 92.113 1.00 27.38 192 VAL A N 1
ATOM 1588 C CA . VAL A 1 102 ? 12.194 -0.507 93.155 1.00 29.08 192 VAL A CA 1
ATOM 1589 C C . VAL A 1 102 ? 12.213 0.255 94.475 1.00 26.23 192 VAL A C 1
ATOM 1590 O O . VAL A 1 102 ? 12.587 1.437 94.527 1.00 25.90 192 VAL A O 1
ATOM 1603 N N . ILE A 1 103 ? 11.839 -0.445 95.545 1.00 27.69 193 ILE A N 1
ATOM 1604 C CA . ILE A 1 103 ? 11.985 0.033 96.914 1.00 29.41 193 ILE A CA 1
ATOM 1605 C C . ILE A 1 103 ? 13.382 -0.382 97.364 1.00 28.71 193 ILE A C 1
ATOM 1606 O O . ILE A 1 103 ? 13.604 -1.530 97.754 1.00 31.37 193 ILE A O 1
ATOM 1622 N N . THR A 1 104 ? 14.336 0.551 97.315 1.00 25.22 194 THR A N 1
ATOM 1623 C CA . THR A 1 104 ? 15.732 0.141 97.429 1.00 28.86 194 THR A CA 1
ATOM 1624 C C . THR A 1 104 ? 16.071 -0.362 98.825 1.00 32.86 194 THR A C 1
ATOM 1625 O O . THR A 1 104 ? 16.960 -1.205 98.971 1.00 30.40 194 THR A O 1
ATOM 1636 N N . GLY A 1 105 ? 15.380 0.129 99.856 1.00 28.23 195 GLY A N 1
ATOM 1637 C CA . GLY A 1 105 ? 15.680 -0.309 101.209 1.00 27.82 195 GLY A CA 1
ATOM 1638 C C . GLY A 1 105 ? 15.438 -1.791 101.434 1.00 28.77 195 GLY A C 1
ATOM 1639 O O . GLY A 1 105 ? 16.207 -2.453 102.137 1.00 27.67 195 GLY A O 1
ATOM 1643 N N . LEU A 1 106 ? 14.355 -2.328 100.866 1.00 29.59 196 LEU A N 1
ATOM 1644 C CA . LEU A 1 106 ? 14.076 -3.754 101.029 1.00 32.45 196 LEU A CA 1
ATOM 1645 C C . LEU A 1 106 ? 15.145 -4.604 100.352 1.00 29.86 196 LEU A C 1
ATOM 1646 O O . LEU A 1 106 ? 15.550 -5.643 100.886 1.00 31.68 196 LEU A O 1
ATOM 1662 N N . THR A 1 107 ? 15.622 -4.175 99.182 1.00 26.69 197 THR A N 1
ATOM 1663 C CA . THR A 1 107 ? 16.693 -4.902 98.512 1.00 32.33 197 THR A CA 1
ATOM 1664 C C . THR A 1 107 ? 17.999 -4.792 99.288 1.00 34.10 197 THR A C 1
ATOM 1665 O O . THR A 1 107 ? 18.750 -5.768 99.396 1.00 34.82 197 THR A O 1
ATOM 1676 N N . GLU A 1 108 ? 18.284 -3.616 99.845 1.00 32.20 198 GLU A N 1
ATOM 1677 C CA . GLU A 1 108 ? 19.521 -3.444 100.597 1.00 32.62 198 GLU A CA 1
ATOM 1678 C C . GLU A 1 108 ? 19.492 -4.230 101.902 1.00 32.05 198 GLU A C 1
ATOM 1679 O O . GLU A 1 108 ? 20.543 -4.660 102.388 1.00 35.32 198 GLU A O 1
ATOM 1691 N N . MET A 1 109 ? 18.307 -4.435 102.473 1.00 28.77 199 MET A N 1
ATOM 1692 C CA . MET A 1 109 ? 18.148 -5.197 103.704 1.00 28.48 199 MET A CA 1
ATOM 1693 C C . MET A 1 109 ? 18.054 -6.699 103.462 1.00 34.06 199 MET A C 1
ATOM 1694 O O . MET A 1 109 ? 17.962 -7.465 104.427 1.00 35.80 199 MET A O 1
ATOM 1708 N N . GLY A 1 110 ? 18.062 -7.135 102.207 1.00 35.58 200 GLY A N 1
ATOM 1709 C CA . GLY A 1 110 ? 18.014 -8.552 101.911 1.00 35.88 200 GLY A CA 1
ATOM 1710 C C . GLY A 1 110 ? 16.652 -9.188 102.048 1.00 34.65 200 GLY A C 1
ATOM 1711 O O . GLY A 1 110 ? 16.566 -10.385 102.340 1.00 34.74 200 GLY A O 1
ATOM 1715 N N . SER A 1 111 ? 15.583 -8.428 101.827 1.00 34.63 201 SER A N 1
ATOM 1716 C CA . SER A 1 111 ? 14.233 -8.962 101.947 1.00 34.00 201 SER A CA 1
ATOM 1717 C C . SER A 1 111 ? 14.008 -10.083 100.940 1.00 31.57 201 SER A C 1
ATOM 1718 O O . SER A 1 111 ? 14.167 -9.883 99.734 1.00 30.91 201 SER A O 1
ATOM 1726 N N . ALA A 1 112 ? 13.624 -11.261 101.442 1.00 29.62 202 ALA A N 1
ATOM 1727 C CA . ALA A 1 112 ? 13.317 -12.386 100.571 1.00 31.53 202 ALA A CA 1
ATOM 1728 C C . ALA A 1 112 ? 12.069 -12.151 99.739 1.00 33.84 202 ALA A C 1
ATOM 1729 O O . ALA A 1 112 ? 11.939 -12.747 98.666 1.00 32.13 202 ALA A O 1
ATOM 1736 N N . ALA A 1 113 ? 11.159 -11.299 100.201 1.00 30.88 203 ALA A N 1
ATOM 1737 C CA . ALA A 1 113 ? 9.964 -10.969 99.440 1.00 30.75 203 ALA A CA 1
ATOM 1738 C C . ALA A 1 113 ? 10.236 -10.020 98.281 1.00 32.24 203 ALA A C 1
ATOM 1739 O O . ALA A 1 113 ? 9.295 -9.692 97.550 1.00 31.28 203 ALA A O 1
ATOM 1746 N N . ASN A 1 114 ? 11.477 -9.583 98.074 1.00 30.27 204 ASN A N 1
ATOM 1747 C CA . ASN A 1 114 ? 11.751 -8.543 97.094 1.00 27.72 204 ASN A CA 1
ATOM 1748 C C . ASN A 1 114 ? 12.935 -8.898 96.205 1.00 32.16 204 ASN A C 1
ATOM 1749 O O . ASN A 1 114 ? 13.746 -9.772 96.519 1.00 32.95 204 ASN A O 1
ATOM 1760 N N . LEU A 1 115 ? 13.004 -8.199 95.072 1.00 30.82 205 LEU A N 1
ATOM 1761 C CA . LEU A 1 115 ? 14.046 -8.440 94.087 1.00 31.06 205 LEU A CA 1
ATOM 1762 C C . LEU A 1 115 ? 15.424 -8.211 94.692 1.00 32.88 205 LEU A C 1
ATOM 1763 O O . LEU A 1 115 ? 15.615 -7.352 95.556 1.00 32.21 205 LEU A O 1
ATOM 1779 N N . THR A 1 116 ? 16.389 -8.990 94.222 1.00 34.71 206 THR A N 1
ATOM 1780 C CA . THR A 1 116 ? 17.782 -8.836 94.608 1.00 34.35 206 THR A CA 1
ATOM 1781 C C . THR A 1 116 ? 18.548 -8.116 93.500 1.00 35.03 206 THR A C 1
ATOM 1782 O O . THR A 1 116 ? 18.103 -8.044 92.352 1.00 36.11 206 THR A O 1
ATOM 1793 N N . LEU A 1 117 ? 19.730 -7.603 93.849 1.00 35.03 207 LEU A N 1
ATOM 1794 C CA . LEU A 1 117 ? 20.561 -6.946 92.844 1.00 35.89 207 LEU A CA 1
ATOM 1795 C C . LEU A 1 117 ? 20.974 -7.921 91.749 1.00 32.58 207 LEU A C 1
ATOM 1796 O O . LEU A 1 117 ? 20.987 -7.566 90.565 1.00 31.77 207 LEU A O 1
ATOM 1812 N N . LYS A 1 118 ? 21.333 -9.153 92.126 1.00 32.29 208 LYS A N 1
ATOM 1813 C CA . LYS A 1 118 ? 21.734 -10.139 91.130 1.00 34.26 208 LYS A CA 1
ATOM 1814 C C . LYS A 1 118 ? 20.607 -10.396 90.140 1.00 31.58 208 LYS A C 1
ATOM 1815 O O . LYS A 1 118 ? 20.842 -10.506 88.931 1.00 36.19 208 LYS A O 1
ATOM 1834 N N . GLN A 1 119 ? 19.371 -10.484 90.634 1.00 31.52 209 GLN A N 1
ATOM 1835 C CA . GLN A 1 119 ? 18.236 -10.700 89.746 1.00 32.70 209 GLN A CA 1
ATOM 1836 C C . GLN A 1 119 ? 18.033 -9.514 88.811 1.00 34.49 209 GLN A C 1
ATOM 1837 O O . GLN A 1 119 ? 17.739 -9.695 87.626 1.00 32.18 209 GLN A O 1
ATOM 1851 N N . MET A 1 120 ? 18.184 -8.291 89.321 1.00 33.28 210 MET A N 1
ATOM 1852 C CA . MET A 1 120 ? 18.007 -7.122 88.467 1.00 31.59 210 MET A CA 1
ATOM 1853 C C . MET A 1 120 ? 19.064 -7.080 87.373 1.00 34.24 210 MET A C 1
ATOM 1854 O O . MET A 1 120 ? 18.754 -6.782 86.214 1.00 36.76 210 MET A O 1
ATOM 1868 N N . LYS A 1 121 ? 20.315 -7.399 87.712 1.00 30.86 211 LYS A N 1
ATOM 1869 C CA . LYS A 1 121 ? 21.368 -7.414 86.704 1.00 36.12 211 LYS A CA 1
ATOM 1870 C C . LYS A 1 121 ? 21.073 -8.440 85.616 1.00 38.03 211 LYS A C 1
ATOM 1871 O O . LYS A 1 121 ? 21.329 -8.192 84.431 1.00 37.45 211 LYS A O 1
ATOM 1890 N N . GLU A 1 122 ? 20.523 -9.597 85.998 1.00 38.45 212 GLU A N 1
ATOM 1891 C CA . GLU A 1 122 ? 20.132 -10.596 85.009 1.00 38.31 212 GLU A CA 1
ATOM 1892 C C . GLU A 1 122 ? 19.036 -10.054 84.102 1.00 39.13 212 GLU A C 1
ATOM 1893 O O . GLU A 1 122 ? 19.115 -10.166 82.873 1.00 37.57 212 GLU A O 1
ATOM 1905 N N . MET A 1 123 ? 18.004 -9.451 84.698 1.00 37.27 213 MET A N 1
ATOM 1906 C CA . MET A 1 123 ? 16.826 -9.053 83.937 1.00 34.59 213 MET A CA 1
ATOM 1907 C C . MET A 1 123 ? 17.109 -7.872 83.015 1.00 34.91 213 MET A C 1
ATOM 1908 O O . MET A 1 123 ? 16.470 -7.746 81.965 1.00 34.72 213 MET A O 1
ATOM 1922 N N . LYS A 1 124 ? 18.055 -7.002 83.384 1.00 36.65 214 LYS A N 1
ATOM 1923 C CA . LYS A 1 124 ? 18.387 -5.868 82.526 1.00 36.03 214 LYS A CA 1
ATOM 1924 C C . LYS A 1 124 ? 18.937 -6.320 81.181 1.00 38.96 214 LYS A C 1
ATOM 1925 O O . LYS A 1 124 ? 18.823 -5.592 80.188 1.00 38.67 214 LYS A O 1
ATOM 1944 N N . GLN A 1 125 ? 19.548 -7.503 81.123 1.00 37.25 215 GLN A N 1
ATOM 1945 C CA . GLN A 1 125 ? 20.103 -7.990 79.868 1.00 42.52 215 GLN A CA 1
ATOM 1946 C C . GLN A 1 125 ? 19.044 -8.581 78.950 1.00 41.03 215 GLN A C 1
ATOM 1947 O O . GLN A 1 125 ? 19.359 -8.908 77.801 1.00 41.17 215 GLN A O 1
ATOM 1961 N N . VAL A 1 126 ? 17.802 -8.708 79.415 1.00 40.95 216 VAL A N 1
ATOM 1962 C CA . VAL A 1 126 ? 16.737 -9.259 78.586 1.00 41.02 216 VAL A CA 1
ATOM 1963 C C . VAL A 1 126 ? 15.502 -8.372 78.686 1.00 43.71 216 VAL A C 1
ATOM 1964 O O . VAL A 1 126 ? 14.380 -8.865 78.844 1.00 45.17 216 VAL A O 1
ATOM 1977 N N . GLY A 1 127 ? 15.704 -7.055 78.626 1.00 41.09 217 GLY A N 1
ATOM 1978 C CA . GLY A 1 127 ? 14.633 -6.122 78.344 1.00 40.07 217 GLY A CA 1
ATOM 1979 C C . GLY A 1 127 ? 14.057 -5.371 79.527 1.00 37.04 217 GLY A C 1
ATOM 1980 O O . GLY A 1 127 ? 13.253 -4.454 79.314 1.00 39.40 217 GLY A O 1
ATOM 1984 N N . MET A 1 128 ? 14.424 -5.718 80.754 1.00 34.74 218 MET A N 1
ATOM 1985 C CA . MET A 1 128 ? 13.794 -5.110 81.916 1.00 32.56 218 MET A CA 1
ATOM 1986 C C . MET A 1 128 ? 14.556 -3.869 82.379 1.00 31.93 218 MET A C 1
ATOM 1987 O O . MET A 1 128 ? 15.781 -3.785 82.265 1.00 30.75 218 MET A O 1
ATOM 2001 N N . SER A 1 129 ? 13.810 -2.906 82.916 1.00 28.50 219 SER A N 1
ATOM 2002 C CA . SER A 1 129 ? 14.364 -1.674 83.458 1.00 30.69 219 SER A CA 1
ATOM 2003 C C . SER A 1 129 ? 13.931 -1.521 84.910 1.00 32.83 219 SER A C 1
ATOM 2004 O O . SER A 1 129 ? 12.828 -1.919 85.295 1.00 32.01 219 SER A O 1
ATOM 2012 N N . PHE A 1 130 ? 14.805 -0.939 85.722 1.00 24.77 220 PHE A N 1
ATOM 2013 C CA . PHE A 1 130 ? 14.554 -0.813 87.151 1.00 25.23 220 PHE A CA 1
ATOM 2014 C C . PHE A 1 130 ? 14.724 0.637 87.580 1.00 27.92 220 PHE A C 1
ATOM 2015 O O . PHE A 1 130 ? 15.831 1.185 87.550 1.00 30.92 220 PHE A O 1
ATOM 2032 N N . GLN A 1 131 ? 13.612 1.246 87.959 1.00 28.34 221 GLN A N 1
ATOM 2033 C CA . GLN A 1 131 ? 13.535 2.658 88.266 1.00 27.25 221 GLN A CA 1
ATOM 2034 C C . GLN A 1 131 ? 13.214 2.832 89.751 1.00 27.72 221 GLN A C 1
ATOM 2035 O O . GLN A 1 131 ? 13.267 1.880 90.541 1.00 27.87 221 GLN A O 1
ATOM 2049 N N . ASP A 1 132 ? 12.893 4.064 90.138 1.00 26.85 222 ASP A N 1
ATOM 2050 C CA . ASP A 1 132 ? 12.893 4.438 91.544 1.00 25.08 222 ASP A CA 1
ATOM 2051 C C . ASP A 1 132 ? 11.517 4.331 92.182 1.00 23.96 222 ASP A C 1
ATOM 2052 O O . ASP A 1 132 ? 10.505 4.703 91.583 1.00 27.07 222 ASP A O 1
ATOM 2061 N N . HIS A 1 133 ? 11.493 3.811 93.417 1.00 25.88 223 HIS A N 1
ATOM 2062 C CA . HIS A 1 133 ? 10.281 3.773 94.226 1.00 25.38 223 HIS A CA 1
ATOM 2063 C C . HIS A 1 133 ? 10.597 4.113 95.680 1.00 25.47 223 HIS A C 1
ATOM 2064 O O . HIS A 1 133 ? 9.969 3.579 96.599 1.00 24.78 223 HIS A O 1
ATOM 2078 N N . THR A 1 134 ? 11.575 5.006 95.884 1.00 28.13 224 THR A N 1
ATOM 2079 C CA . THR A 1 134 ? 12.059 5.501 97.170 1.00 28.40 224 THR A CA 1
ATOM 2080 C C . THR A 1 134 ? 12.841 4.442 97.940 1.00 33.64 224 THR A C 1
ATOM 2081 O O . THR A 1 134 ? 12.891 3.271 97.544 1.00 34.54 224 THR A O 1
ATOM 2092 N N . VAL A 1 135 ? 13.456 4.856 99.049 1.00 27.84 225 VAL A N 1
ATOM 2093 C CA . VAL A 1 135 ? 14.208 3.928 99.887 1.00 30.41 225 VAL A CA 1
ATOM 2094 C C . VAL A 1 135 ? 13.269 3.127 100.778 1.00 30.56 225 VAL A C 1
ATOM 2095 O O . VAL A 1 135 ? 13.312 1.893 100.799 1.00 28.76 225 VAL A O 1
ATOM 2108 N N . ASN A 1 136 ? 12.401 3.811 101.524 1.00 30.76 226 ASN A N 1
ATOM 2109 C CA . ASN A 1 136 ? 11.592 3.176 102.552 1.00 30.96 226 ASN A CA 1
ATOM 2110 C C . ASN A 1 136 ? 10.097 3.190 102.256 1.00 33.81 226 ASN A C 1
ATOM 2111 O O . ASN A 1 136 ? 9.314 2.721 103.087 1.00 34.75 226 ASN A O 1
ATOM 2122 N N . HIS A 1 137 ? 9.682 3.690 101.089 1.00 27.88 227 HIS A N 1
ATOM 2123 C CA . HIS A 1 137 ? 8.279 3.712 100.683 1.00 25.48 227 HIS A CA 1
ATOM 2124 C C . HIS A 1 137 ? 7.413 4.517 101.646 1.00 26.56 227 HIS A C 1
ATOM 2125 O O . 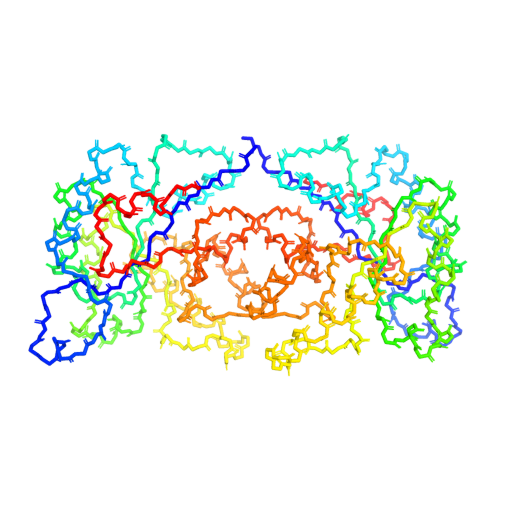HIS A 1 137 ? 6.324 4.063 102.027 1.00 30.70 227 HIS A O 1
ATOM 2139 N N . PRO A 1 138 ? 7.835 5.717 102.038 1.00 29.98 228 PRO A N 1
ATOM 2140 C CA . PRO A 1 138 ? 6.952 6.587 102.818 1.00 32.23 228 PRO A CA 1
ATOM 2141 C C . PRO A 1 138 ? 5.893 7.238 101.940 1.00 29.09 228 PRO A C 1
ATOM 2142 O O . PRO A 1 138 ? 5.984 7.257 100.711 1.00 31.99 228 PRO A O 1
ATOM 2153 N N . ASP A 1 139 ? 4.872 7.773 102.605 1.00 31.41 229 ASP A N 1
ATOM 2154 C CA . ASP A 1 139 ? 3.999 8.774 101.992 1.00 29.10 229 ASP A CA 1
ATOM 2155 C C . ASP A 1 139 ? 4.823 10.049 101.842 1.00 30.76 229 ASP A C 1
ATOM 2156 O O . ASP A 1 139 ? 5.036 10.785 102.810 1.00 32.02 229 ASP A O 1
ATOM 2165 N N . LEU A 1 140 ? 5.315 10.299 100.623 1.00 34.53 230 LEU A N 1
ATOM 2166 C CA . LEU A 1 140 ? 6.206 11.434 100.390 1.00 29.29 230 LEU A CA 1
ATOM 2167 C C . LEU A 1 140 ? 5.547 12.749 100.795 1.00 28.89 230 LEU A C 1
ATOM 2168 O O . LEU A 1 140 ? 6.215 13.660 101.292 1.00 28.66 230 LEU A O 1
ATOM 2184 N N . GLU A 1 141 ? 4.235 12.860 100.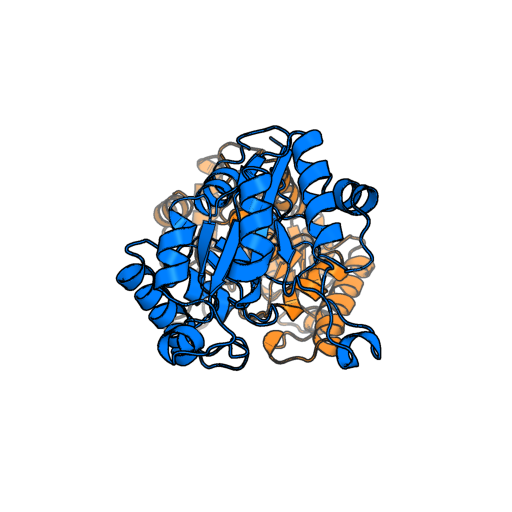576 1.00 27.92 231 GLU A N 1
ATOM 2185 C CA . GLU A 1 141 ? 3.497 14.073 100.902 1.00 34.56 231 GLU A CA 1
ATOM 2186 C C . GLU A 1 141 ? 3.595 14.440 102.373 1.00 36.13 231 GLU A C 1
ATOM 2187 O O . GLU A 1 141 ? 3.546 15.626 102.718 1.00 36.89 231 GLU A O 1
ATOM 2199 N N . GLN A 1 142 ? 3.686 13.448 103.252 1.00 33.99 232 GLN A N 1
ATOM 2200 C CA . GLN A 1 142 ? 3.753 13.697 104.681 1.00 36.53 232 GLN A CA 1
ATOM 2201 C C . GLN A 1 142 ? 5.187 13.806 105.180 1.00 30.63 232 GLN A C 1
ATOM 2202 O O . GLN A 1 142 ? 5.414 13.785 106.393 1.00 33.71 232 GLN A O 1
ATOM 2216 N N . ALA A 1 143 ? 6.155 13.932 104.277 1.00 29.86 233 ALA A N 1
ATOM 2217 C CA . ALA A 1 143 ? 7.550 14.103 104.647 1.00 29.36 233 ALA A CA 1
ATOM 2218 C C . ALA A 1 143 ? 7.989 15.540 104.393 1.00 31.27 233 ALA A C 1
ATOM 2219 O O . ALA A 1 143 ? 7.485 16.210 103.488 1.00 28.28 233 ALA A O 1
ATOM 2226 N N . SER A 1 144 ? 8.922 16.012 105.219 1.00 31.28 234 SER A N 1
ATOM 2227 C CA . SER A 1 144 ? 9.518 17.323 105.026 1.00 31.91 234 SER A CA 1
ATOM 2228 C C . SER A 1 144 ? 10.286 17.361 103.707 1.00 36.09 234 SER A C 1
ATOM 2229 O O . SER A 1 144 ? 10.620 16.316 103.143 1.00 31.68 234 SER A O 1
ATOM 2237 N N . PRO A 1 145 ? 10.598 18.563 103.207 1.00 31.33 235 PRO A N 1
ATOM 2238 C CA . PRO A 1 145 ? 11.405 18.636 101.974 1.00 32.19 235 PRO A CA 1
ATOM 2239 C C . PRO A 1 145 ? 12.734 17.909 102.076 1.00 31.00 235 PRO A C 1
ATOM 2240 O O . PRO A 1 145 ? 13.139 17.237 101.121 1.00 31.32 235 PRO A O 1
ATOM 2251 N N . ASP A 1 146 ? 13.429 18.021 103.210 1.00 33.42 236 ASP A N 1
ATOM 2252 C CA . ASP A 1 146 ? 14.709 17.332 103.353 1.00 33.26 236 ASP A CA 1
ATOM 2253 C C . ASP A 1 146 ? 14.534 15.817 103.283 1.00 34.87 236 ASP A C 1
ATOM 2254 O O . ASP A 1 146 ? 15.380 15.114 102.717 1.00 32.39 236 ASP A O 1
ATOM 2263 N N . VAL A 1 147 ? 13.448 15.293 103.860 1.00 32.10 237 VAL A N 1
ATOM 2264 C CA . VAL A 1 147 ? 13.248 13.847 103.871 1.00 30.96 237 VAL A CA 1
ATOM 2265 C C . VAL A 1 147 ? 12.829 13.354 102.490 1.00 28.52 237 VAL A C 1
ATOM 2266 O O . VAL A 1 147 ? 13.286 12.300 102.029 1.00 31.04 237 VAL A O 1
ATOM 2279 N N . GLN A 1 148 ? 11.953 14.100 101.808 1.00 29.37 238 GLN A N 1
ATOM 2280 C CA . GLN A 1 148 ? 11.608 13.742 100.437 1.00 29.77 238 GLN A CA 1
ATOM 2281 C C . GLN A 1 148 ? 12.852 13.703 99.562 1.00 29.91 238 GLN A C 1
ATOM 2282 O O . GLN A 1 148 ? 13.003 12.806 98.721 1.00 31.37 238 GLN A O 1
ATOM 2296 N N . THR A 1 149 ? 13.754 14.670 99.737 1.00 27.64 239 THR A N 1
ATOM 2297 C CA . THR A 1 149 ? 14.991 14.672 98.967 1.00 32.02 239 THR A CA 1
ATOM 2298 C C . THR A 1 149 ? 15.798 13.406 99.243 1.00 33.03 239 THR A C 1
ATOM 2299 O O . THR A 1 149 ? 16.224 12.713 98.312 1.00 30.97 239 THR A O 1
ATOM 2310 N N . THR A 1 150 ? 15.989 13.068 100.521 1.00 33.88 240 THR A N 1
ATOM 2311 C CA . THR A 1 150 ? 16.747 11.868 100.870 1.00 30.04 240 THR A CA 1
ATOM 2312 C C . THR A 1 150 ? 16.102 10.617 100.282 1.00 31.22 240 THR A C 1
ATOM 2313 O O . THR A 1 150 ? 16.781 9.782 99.675 1.00 33.82 240 THR A O 1
ATOM 2324 N N . GLU A 1 151 ? 14.785 10.473 100.447 1.00 28.33 241 GLU A N 1
ATOM 2325 C CA . GLU A 1 151 ? 14.103 9.265 99.993 1.00 26.63 241 GLU A CA 1
ATOM 2326 C C . GLU A 1 151 ? 14.201 9.098 98.482 1.00 29.31 241 GLU A C 1
ATOM 2327 O O . GLU A 1 151 ? 14.311 7.974 97.979 1.00 31.74 241 GLU A O 1
ATOM 2339 N N . MET A 1 152 ? 14.154 10.200 97.739 1.00 24.12 242 MET A N 1
ATOM 2340 C CA . MET A 1 152 ? 14.202 10.135 96.287 1.00 29.90 242 MET A CA 1
ATOM 2341 C C . MET A 1 152 ? 15.626 10.143 95.752 1.00 30.83 242 MET A C 1
ATOM 2342 O O . MET A 1 152 ? 15.872 9.621 94.658 1.00 32.12 242 MET A O 1
ATOM 2356 N N . LYS A 1 153 ? 16.566 10.723 96.498 1.00 28.95 243 LYS A N 1
ATOM 2357 C CA . LYS A 1 153 ? 17.946 10.842 96.045 1.00 31.16 243 LYS A CA 1
ATOM 2358 C C . LYS A 1 153 ? 18.779 9.615 96.393 1.00 30.30 243 LYS A C 1
ATOM 2359 O O . LYS A 1 153 ? 19.505 9.095 95.540 1.00 30.10 243 LYS A O 1
ATOM 2378 N N . ASP A 1 154 ? 18.714 9.169 97.650 1.00 30.04 244 ASP A N 1
ATOM 2379 C CA . ASP A 1 154 ? 19.561 8.065 98.086 1.00 30.34 244 ASP A CA 1
ATOM 2380 C C . ASP A 1 154 ? 19.218 6.779 97.347 1.00 30.55 244 ASP A C 1
ATOM 2381 O O . ASP A 1 154 ? 20.098 5.944 97.112 1.00 32.56 244 ASP A O 1
ATOM 2390 N N . SER A 1 155 ? 17.944 6.596 96.998 1.00 28.47 245 SER A N 1
ATOM 2391 C CA . SER A 1 155 ? 17.532 5.409 96.259 1.00 32.36 245 SER A CA 1
ATOM 2392 C C . SER A 1 155 ? 18.010 5.467 94.814 1.00 32.30 245 SER A C 1
ATOM 2393 O O . SER A 1 155 ? 18.452 4.455 94.264 1.00 29.46 245 SER A O 1
ATOM 2401 N N . LYS A 1 156 ? 17.934 6.644 94.186 1.00 28.03 246 LYS A N 1
ATOM 2402 C CA . LYS A 1 156 ? 18.482 6.803 92.843 1.00 29.05 246 LYS A CA 1
ATOM 2403 C C . LYS A 1 156 ? 19.981 6.542 92.839 1.00 30.04 246 LYS A C 1
ATOM 2404 O O . LYS A 1 156 ? 20.503 5.853 91.955 1.00 32.12 246 LYS A O 1
ATOM 2423 N N . ASP A 1 157 ? 20.698 7.102 93.817 1.00 31.44 247 ASP A N 1
ATOM 2424 C CA . ASP A 1 157 ? 22.137 6.873 93.884 1.00 35.25 247 ASP A CA 1
ATOM 2425 C C . ASP A 1 157 ? 22.449 5.392 94.051 1.00 31.34 247 ASP A C 1
ATOM 2426 O O . ASP A 1 157 ? 23.455 4.905 93.523 1.00 33.54 247 ASP A O 1
ATOM 2435 N N . TYR A 1 158 ? 21.597 4.665 94.775 1.00 33.07 248 TYR A N 1
ATOM 2436 C CA . TYR A 1 158 ? 21.796 3.233 94.971 1.00 32.69 248 TYR A CA 1
ATOM 2437 C C . TYR A 1 158 ? 21.620 2.472 93.662 1.00 32.24 248 TYR A C 1
ATOM 2438 O O . TYR A 1 158 ? 22.487 1.685 93.271 1.00 29.75 248 TYR A O 1
ATOM 2456 N N . LEU A 1 159 ? 20.507 2.700 92.964 1.00 31.87 249 LEU A N 1
ATOM 2457 C CA . LEU A 1 159 ? 20.293 2.025 91.689 1.00 26.76 249 LEU A CA 1
ATOM 2458 C C . LEU A 1 159 ? 21.359 2.416 90.672 1.00 31.43 249 LEU A C 1
ATOM 2459 O O . LEU A 1 159 ? 21.886 1.559 89.951 1.00 33.15 249 LEU A O 1
ATOM 2475 N N . ASP A 1 160 ? 21.694 3.710 90.604 1.00 29.24 250 ASP A N 1
ATOM 2476 C CA . ASP A 1 160 ? 22.692 4.171 89.647 1.00 28.91 250 ASP A CA 1
ATOM 2477 C C . ASP A 1 160 ? 24.032 3.489 89.865 1.00 30.50 250 ASP A C 1
ATOM 2478 O O . ASP A 1 160 ? 24.693 3.080 88.904 1.00 31.59 250 ASP A O 1
ATOM 2487 N N . LYS A 1 161 ? 24.462 3.376 91.121 1.00 34.50 251 LYS A N 1
ATOM 2488 C CA . LYS A 1 161 ? 25.754 2.767 91.402 1.00 35.90 251 LYS A CA 1
ATOM 2489 C C . LYS A 1 161 ? 25.685 1.249 91.275 1.00 37.55 251 LYS A C 1
ATOM 2490 O O . LYS A 1 161 ? 26.492 0.645 90.562 1.00 38.86 251 LYS A O 1
ATOM 2509 N N . GLN A 1 162 ? 24.715 0.619 91.941 1.00 40.47 252 GLN A N 1
ATOM 2510 C CA . GLN A 1 162 ? 24.701 -0.840 92.009 1.00 38.02 252 GLN A CA 1
ATOM 2511 C C . GLN A 1 162 ? 24.337 -1.476 90.673 1.00 38.62 252 GLN A C 1
ATOM 2512 O O . GLN A 1 162 ? 24.808 -2.578 90.368 1.00 40.69 252 GLN A O 1
ATOM 2526 N N . LEU A 1 163 ? 23.502 -0.817 89.871 1.00 36.54 253 LEU A N 1
ATOM 2527 C CA . LEU A 1 163 ? 23.149 -1.308 88.546 1.00 36.87 253 LEU A CA 1
ATOM 2528 C C . LEU A 1 163 ? 23.855 -0.544 87.429 1.00 36.51 253 LEU A C 1
ATOM 2529 O O . LEU A 1 163 ? 23.555 -0.767 86.252 1.00 37.33 253 LEU A O 1
ATOM 2545 N N . ASN A 1 164 ? 24.786 0.341 87.772 1.00 35.30 254 ASN A N 1
ATOM 2546 C CA . ASN A 1 164 ? 25.618 1.045 86.797 1.00 38.63 254 ASN A CA 1
ATOM 2547 C C . ASN A 1 164 ? 24.767 1.705 85.712 1.00 38.24 254 ASN A C 1
ATOM 2548 O O . ASN A 1 164 ? 24.896 1.424 84.516 1.00 42.56 254 ASN A O 1
ATOM 2559 N N . GLN A 1 165 ? 23.905 2.618 86.147 1.00 39.89 255 GLN A N 1
ATOM 2560 C CA . GLN A 1 165 ? 22.935 3.214 85.245 1.00 36.35 255 GLN A CA 1
ATOM 2561 C C . GLN A 1 165 ? 22.653 4.650 85.667 1.00 37.06 255 GLN A C 1
ATOM 2562 O O . GLN A 1 165 ? 23.214 5.157 86.641 1.00 33.14 255 GLN A O 1
ATOM 2576 N N . ASN A 1 166 ? 21.774 5.301 84.908 1.00 35.00 256 ASN A N 1
ATOM 2577 C CA . ASN A 1 166 ? 21.238 6.620 85.235 1.00 34.24 256 ASN A CA 1
ATOM 2578 C C . ASN A 1 166 ? 19.725 6.463 85.339 1.00 33.76 256 ASN A C 1
ATOM 2579 O O . ASN A 1 166 ? 19.026 6.425 84.320 1.00 36.50 256 ASN A O 1
ATOM 2590 N N . THR A 1 167 ? 19.223 6.345 86.566 1.00 31.85 257 THR A N 1
ATOM 2591 C CA . THR A 1 167 ? 17.791 6.205 86.793 1.00 30.10 257 THR A CA 1
ATOM 2592 C C . THR A 1 167 ? 17.084 7.511 86.466 1.00 31.48 257 THR A C 1
ATOM 2593 O O . THR A 1 167 ? 17.490 8.579 86.937 1.00 34.36 257 THR A O 1
ATOM 2604 N N . ILE A 1 168 ? 16.025 7.437 85.664 1.00 29.58 258 ILE A N 1
ATOM 2605 C CA . ILE A 1 168 ? 15.343 8.642 85.201 1.00 30.78 258 ILE A CA 1
ATOM 2606 C C . ILE A 1 168 ? 13.885 8.711 85.616 1.00 31.67 258 ILE A C 1
ATOM 2607 O O . ILE A 1 168 ? 13.267 9.773 85.447 1.00 32.64 258 ILE A O 1
ATOM 2623 N N . ALA A 1 169 ? 13.299 7.630 86.135 1.00 26.25 259 ALA A N 1
ATOM 2624 C CA . ALA A 1 169 ? 11.873 7.599 86.419 1.00 24.59 259 ALA A CA 1
ATOM 2625 C C . ALA A 1 169 ? 11.625 7.235 87.872 1.00 29.19 259 ALA A C 1
ATOM 2626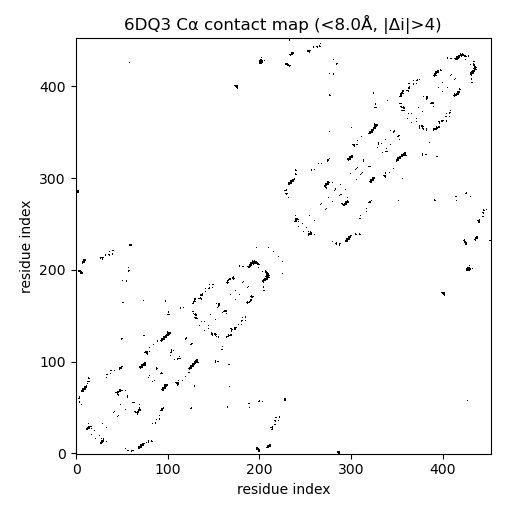 O O . ALA A 1 169 ? 12.374 6.459 88.473 1.00 27.15 259 ALA A O 1
ATOM 2633 N N . ILE A 1 170 ? 10.552 7.798 88.428 1.00 29.26 260 ILE A N 1
ATOM 2634 C CA . ILE A 1 170 ? 10.126 7.496 89.788 1.00 29.52 260 ILE A CA 1
ATOM 2635 C C . ILE A 1 170 ? 8.628 7.222 89.778 1.00 26.43 260 ILE A C 1
ATOM 2636 O O . ILE A 1 170 ? 7.871 7.810 88.996 1.00 28.63 260 ILE A O 1
ATOM 2652 N N . ALA A 1 171 ? 8.210 6.288 90.630 1.00 27.85 261 ALA A N 1
ATOM 2653 C CA . ALA A 1 171 ? 6.803 6.078 90.959 1.00 25.19 261 ALA A CA 1
ATOM 2654 C C . ALA A 1 171 ? 6.609 6.488 92.415 1.00 26.33 261 ALA A C 1
ATOM 2655 O O . ALA A 1 171 ? 7.297 5.970 93.297 1.00 25.87 261 ALA A O 1
ATOM 2662 N N . TYR A 1 172 ? 5.693 7.419 92.668 1.00 28.91 262 TYR A N 1
ATOM 2663 C CA . TYR A 1 172 ? 5.478 7.894 94.037 1.00 28.03 262 TYR A CA 1
ATOM 2664 C C . TYR A 1 172 ? 4.718 6.843 94.838 1.00 28.30 262 TYR A C 1
ATOM 2665 O O . TYR A 1 172 ? 3.716 6.306 94.348 1.00 26.30 262 TYR A O 1
ATOM 2683 N N . PRO A 1 173 ? 5.164 6.510 96.053 1.00 26.89 263 PRO A N 1
ATOM 2684 C CA . PRO A 1 173 ? 4.446 5.501 96.843 1.00 21.33 263 PRO A CA 1
ATOM 2685 C C . PRO A 1 173 ? 2.988 5.881 97.044 1.00 28.49 263 PRO A C 1
ATOM 2686 O O . PRO A 1 173 ? 2.665 6.993 97.475 1.00 28.73 263 PRO A O 1
ATOM 2697 N N . SER A 1 174 ? 2.108 4.941 96.711 1.00 25.66 264 SER A N 1
ATOM 2698 C CA . SER A 1 174 ? 0.660 5.098 96.824 1.00 29.18 264 SER A CA 1
ATOM 2699 C C . SER A 1 174 ? 0.129 6.242 95.969 1.00 25.62 264 SER A C 1
ATOM 2700 O O . SER A 1 174 ? -1.014 6.680 96.148 1.00 27.02 264 SER A O 1
ATOM 2708 N N . GLY A 1 175 ? 0.928 6.709 95.013 1.00 22.02 265 GLY A N 1
ATOM 2709 C CA . GLY A 1 175 ? 0.506 7.777 94.139 1.00 25.58 265 GLY A CA 1
ATOM 2710 C C . GLY A 1 175 ? 0.401 9.131 94.799 1.00 30.59 265 GLY A C 1
ATOM 2711 O O . GLY A 1 175 ? -0.217 10.034 94.234 1.00 27.23 265 GLY A O 1
ATOM 2715 N N . ARG A 1 176 ? 0.992 9.299 95.974 1.00 28.39 266 ARG A N 1
ATOM 2716 C CA . ARG A 1 176 ? 0.841 10.523 96.753 1.00 26.15 266 ARG A CA 1
ATOM 2717 C C . ARG A 1 176 ? 2.015 11.460 96.510 1.00 26.40 266 ARG A C 1
ATOM 2718 O O . ARG A 1 176 ? 3.178 11.054 96.587 1.00 26.32 266 ARG A O 1
ATOM 2739 N N . TYR A 1 177 ? 1.703 12.719 96.230 1.00 27.71 267 TYR A N 1
ATOM 2740 C CA . TYR A 1 177 ? 2.730 13.710 95.957 1.00 27.08 267 TYR A CA 1
ATOM 2741 C C . TYR A 1 177 ? 2.132 15.089 96.170 1.00 27.04 267 TYR A C 1
ATOM 2742 O O . TYR A 1 177 ? 0.916 15.271 96.097 1.00 25.95 267 TYR A O 1
ATOM 2760 N N . ASN A 1 178 ? 2.999 16.062 96.432 1.00 28.89 268 ASN A N 1
ATOM 2761 C CA . ASN A 1 178 ? 2.568 17.455 96.447 1.00 24.34 268 ASN A CA 1
ATOM 2762 C C . ASN A 1 178 ? 3.499 18.272 95.560 1.00 28.12 268 ASN A C 1
ATOM 2763 O O . ASN A 1 178 ? 4.396 17.733 94.901 1.00 26.15 268 ASN A O 1
ATOM 2774 N N . ASP A 1 179 ? 3.259 19.589 95.520 1.00 27.90 269 ASP A N 1
ATOM 2775 C CA . ASP A 1 179 ? 4.084 20.452 94.683 1.00 29.77 269 ASP A CA 1
ATOM 2776 C C . ASP A 1 179 ? 5.555 20.264 95.021 1.00 27.15 269 ASP A C 1
ATOM 2777 O O . ASP A 1 179 ? 6.401 20.169 94.122 1.00 30.09 269 ASP A O 1
ATOM 2786 N N . THR A 1 180 ? 5.866 20.146 96.314 1.00 25.87 270 THR A N 1
ATOM 2787 C CA . THR A 1 180 ? 7.246 19.961 96.755 1.00 27.76 270 THR A CA 1
ATOM 2788 C C . THR A 1 180 ? 7.853 18.684 96.178 1.00 27.28 270 THR A C 1
ATOM 2789 O O . THR A 1 180 ? 9.001 18.688 95.716 1.00 26.79 270 THR A O 1
ATOM 2800 N N . THR A 1 181 ? 7.106 17.577 96.209 1.00 28.18 271 THR A N 1
ATOM 2801 C CA . THR A 1 181 ? 7.607 16.333 95.625 1.00 30.96 271 THR A CA 1
ATOM 2802 C C . THR A 1 181 ? 8.082 16.557 94.192 1.00 30.49 271 THR A C 1
ATOM 2803 O O . THR A 1 181 ? 9.177 16.130 93.808 1.00 28.78 271 THR A O 1
ATOM 2814 N N . LEU A 1 182 ? 7.257 17.220 93.379 1.00 27.58 272 LEU A N 1
ATOM 2815 C CA . LEU A 1 182 ? 7.570 17.361 91.962 1.00 27.98 272 LEU A CA 1
ATOM 2816 C C . LEU A 1 182 ? 8.723 18.328 91.739 1.00 31.86 272 LEU A C 1
ATOM 2817 O O . LEU A 1 182 ? 9.547 18.122 90.840 1.00 29.99 272 LEU A O 1
ATOM 2833 N N . GLN A 1 183 ? 8.797 19.396 92.537 1.00 31.51 273 GLN A N 1
ATOM 2834 C CA . GLN A 1 183 ? 9.929 20.307 92.428 1.00 33.60 273 GLN A CA 1
ATOM 2835 C C . GLN A 1 183 ? 11.228 19.586 92.766 1.00 31.04 273 GLN A C 1
ATOM 2836 O O . GLN A 1 183 ? 12.236 19.743 92.070 1.00 28.40 273 GLN A O 1
ATOM 2850 N N . ILE A 1 184 ? 11.213 18.761 93.815 1.00 29.95 274 ILE A N 1
ATOM 2851 C CA . ILE A 1 184 ? 12.420 18.049 94.221 1.00 32.98 274 ILE A CA 1
ATOM 2852 C C . ILE A 1 184 ? 12.810 17.016 93.167 1.00 29.69 274 ILE A C 1
ATOM 2853 O O . ILE A 1 184 ? 13.980 16.915 92.780 1.00 30.93 274 ILE A O 1
ATOM 2869 N N . ALA A 1 185 ? 11.841 16.229 92.697 1.00 31.13 275 ALA A N 1
ATOM 2870 C CA . ALA A 1 185 ? 12.139 15.225 91.681 1.00 31.53 275 ALA A CA 1
ATOM 2871 C C . ALA A 1 185 ? 12.826 15.859 90.479 1.00 33.95 275 ALA A C 1
ATOM 2872 O O . ALA A 1 185 ? 13.781 15.299 89.931 1.00 36.30 275 ALA A O 1
ATOM 2879 N N . ALA A 1 186 ? 12.367 17.044 90.070 1.00 35.60 276 ALA A N 1
ATOM 2880 C CA . ALA A 1 186 ? 12.992 17.731 88.944 1.00 32.58 276 ALA A CA 1
ATOM 2881 C C . ALA A 1 186 ? 14.433 18.110 89.259 1.00 31.35 276 ALA A C 1
ATOM 2882 O O . ALA A 1 186 ? 15.329 17.925 88.425 1.00 34.67 276 ALA A O 1
ATOM 2889 N N . ARG A 1 187 ? 14.680 18.635 90.465 1.00 33.71 277 ARG A N 1
ATOM 2890 C CA . ARG A 1 187 ? 16.026 19.066 90.829 1.00 34.16 277 ARG A CA 1
ATOM 2891 C C . ARG A 1 187 ? 16.980 17.888 90.958 1.00 34.12 277 ARG A C 1
ATOM 2892 O O . ARG A 1 187 ? 18.196 18.054 90.796 1.00 37.95 277 ARG A O 1
ATOM 2913 N N . LEU A 1 188 ? 16.458 16.705 91.265 1.00 29.75 278 LEU A N 1
ATOM 2914 C CA . LEU A 1 188 ? 17.256 15.491 91.343 1.00 32.84 278 LEU A CA 1
ATOM 2915 C C . LEU A 1 188 ? 17.451 14.830 89.984 1.00 36.52 278 LEU A C 1
ATOM 2916 O O . LEU A 1 188 ? 17.960 13.709 89.928 1.00 37.15 278 LEU A O 1
ATOM 2932 N N . ASN A 1 189 ? 17.040 15.492 88.904 1.00 34.42 279 ASN A N 1
ATOM 2933 C CA . ASN A 1 189 ? 17.275 15.052 87.533 1.00 35.04 279 ASN A CA 1
ATOM 2934 C C . ASN A 1 189 ? 16.448 13.832 87.145 1.00 39.84 279 ASN A C 1
ATOM 2935 O O . ASN A 1 189 ? 16.833 13.088 86.236 1.00 39.71 279 ASN A O 1
ATOM 2946 N N . TYR A 1 190 ? 15.318 13.604 87.810 1.00 32.93 280 TYR A N 1
ATOM 2947 C CA . TYR A 1 190 ? 14.320 12.694 87.272 1.00 32.78 280 TYR A CA 1
ATOM 2948 C C . TYR A 1 190 ? 13.683 13.298 86.028 1.00 32.17 280 TYR A C 1
ATOM 2949 O O . TYR A 1 190 ? 13.419 14.499 85.971 1.00 30.11 280 TYR A O 1
ATOM 2967 N N . LYS A 1 191 ? 13.424 12.457 85.033 1.00 28.88 281 LYS A N 1
ATOM 2968 C CA . LYS A 1 191 ? 12.811 12.898 83.786 1.00 28.95 281 LYS A CA 1
ATOM 2969 C C . LYS A 1 191 ? 11.343 12.522 83.686 1.00 29.93 281 LYS A C 1
ATOM 2970 O O . LYS A 1 191 ? 10.576 13.220 83.008 1.00 30.04 281 LYS A O 1
ATOM 2989 N N . LEU A 1 192 ? 10.948 11.436 84.353 1.00 32.68 282 LEU A N 1
ATOM 2990 C CA . LEU A 1 192 ? 9.591 10.920 84.319 1.00 27.50 282 LEU A CA 1
ATOM 2991 C C . LEU A 1 192 ? 9.127 10.591 85.728 1.00 27.53 282 LEU A C 1
ATOM 2992 O O . LEU A 1 192 ? 9.914 10.160 86.576 1.00 30.71 282 LEU A O 1
ATOM 3008 N N . GLY A 1 193 ? 7.833 10.782 85.965 1.00 30.83 283 GLY A N 1
ATOM 3009 C CA . GLY A 1 193 ? 7.211 10.401 87.215 1.00 29.11 283 GLY A CA 1
ATOM 3010 C C . GLY A 1 193 ? 5.826 9.852 86.950 1.00 27.33 283 GLY A C 1
ATOM 3011 O O . GLY A 1 193 ? 5.097 10.394 86.115 1.00 30.13 283 GLY A O 1
ATOM 3015 N N . VAL A 1 194 ? 5.454 8.769 87.628 1.00 26.66 284 VAL A N 1
ATOM 3016 C CA . VAL A 1 194 ? 4.165 8.125 87.409 1.00 27.11 284 VAL A CA 1
ATOM 3017 C C . VAL A 1 194 ? 3.366 8.131 88.702 1.00 24.44 284 VAL A C 1
ATOM 3018 O O . VAL A 1 194 ? 3.913 7.940 89.793 1.00 25.96 284 VAL A O 1
ATOM 3031 N N . THR A 1 195 ? 2.062 8.336 88.563 1.00 28.95 285 THR A N 1
ATOM 3032 C CA . THR A 1 195 ? 1.116 8.448 89.654 1.00 29.83 285 THR A CA 1
ATOM 3033 C C . THR A 1 195 ? 0.199 7.225 89.638 1.00 29.98 285 THR A C 1
ATOM 3034 O O . THR A 1 195 ? 0.420 6.268 88.886 1.00 25.45 285 THR A O 1
ATOM 3045 N N . THR A 1 196 ? -0.859 7.273 90.448 1.00 25.85 286 THR A N 1
ATOM 3046 C CA . THR A 1 196 ? -1.948 6.309 90.342 1.00 28.18 286 THR A CA 1
ATOM 3047 C C . THR A 1 196 ? -3.232 6.941 89.802 1.00 29.56 286 THR A C 1
ATOM 3048 O O . THR A 1 196 ? -4.306 6.340 89.914 1.00 28.17 286 THR A O 1
ATOM 3059 N N A ASN A 1 197 ? -3.145 8.148 89.230 0.52 28.02 287 ASN A N 1
ATOM 3060 N N B ASN A 1 197 ? -3.139 8.132 89.209 0.48 28.15 287 ASN A N 1
ATOM 3061 C CA A ASN A 1 197 ? -4.293 8.769 88.576 0.52 28.62 287 ASN A CA 1
ATOM 3062 C CA B ASN A 1 197 ? -4.287 8.763 88.566 0.48 28.65 287 ASN A CA 1
ATOM 3063 C C A ASN A 1 197 ? -4.662 7.966 87.330 0.52 28.47 287 ASN A C 1
ATOM 3064 C C B ASN A 1 197 ? -4.667 7.982 87.312 0.48 28.41 287 ASN A C 1
ATOM 3065 O O A ASN A 1 197 ? -3.825 7.773 86.443 0.52 27.73 287 ASN A O 1
ATOM 3066 O O B ASN A 1 197 ? -3.841 7.810 86.410 0.48 27.64 287 ASN A O 1
ATOM 3087 N N . GLU A 1 198 ? -5.918 7.528 87.241 1.00 30.67 288 GLU A N 1
ATOM 3088 C CA . GLU A 1 198 ? -6.329 6.614 86.177 1.00 28.31 288 GLU A CA 1
ATOM 3089 C C . GLU A 1 198 ? -6.469 7.320 84.830 1.00 31.24 288 GLU A C 1
ATOM 3090 O O . GLU A 1 198 ? -7.098 8.380 84.728 1.00 27.62 288 GLU A O 1
ATOM 3103 N N . GLY A 1 199 ? -5.893 6.718 83.804 1.00 31.95 289 GLY A N 1
ATOM 3104 C CA . GLY A 1 199 ? -6.076 7.174 82.438 1.00 35.83 289 GLY A CA 1
ATOM 3105 C C . GLY A 1 199 ? -4.843 6.914 81.598 1.00 28.66 289 GLY A C 1
ATOM 3106 O O . GLY A 1 199 ? -3.780 6.540 82.093 1.00 29.68 289 GLY A O 1
ATOM 3110 N N . ILE A 1 200 ? -5.013 7.101 80.286 1.00 31.38 290 ILE A N 1
ATOM 3111 C CA . ILE A 1 200 ? -3.874 7.101 79.375 1.00 30.63 290 ILE A CA 1
ATOM 3112 C C . ILE A 1 200 ? -3.031 8.346 79.636 1.00 30.05 290 ILE A C 1
ATOM 3113 O O . ILE A 1 200 ? -3.538 9.388 80.072 1.00 29.76 290 ILE A O 1
ATOM 3129 N N . ALA A 1 201 ? -1.731 8.242 79.371 1.00 30.16 291 ALA A N 1
ATOM 3130 C CA . ALA A 1 201 ? -0.796 9.303 79.719 1.00 30.81 291 ALA A CA 1
ATOM 3131 C C . ALA A 1 201 ? -0.487 10.204 78.526 1.00 30.87 291 ALA A C 1
ATOM 3132 O O . ALA A 1 201 ? -0.586 9.801 77.365 1.00 30.90 291 ALA A O 1
ATOM 3139 N N . SER A 1 202 ? -0.125 11.447 78.833 1.00 26.60 292 SER A N 1
ATOM 3140 C CA . SER A 1 202 ? 0.327 12.391 77.822 1.00 30.80 292 SER A CA 1
ATOM 3141 C C . SER A 1 202 ? 1.161 13.453 78.527 1.00 30.89 292 SER A C 1
ATOM 3142 O O . SER A 1 202 ? 1.145 13.564 79.753 1.00 27.43 292 SER A O 1
ATOM 3150 N N . ALA A 1 203 ? 1.890 14.242 77.734 1.00 31.57 293 ALA A N 1
ATOM 3151 C CA . ALA A 1 203 ? 2.728 15.288 78.316 1.00 36.62 293 ALA A CA 1
ATOM 3152 C C . ALA A 1 203 ? 1.902 16.217 79.203 1.00 33.33 293 ALA A C 1
ATOM 3153 O O . ALA A 1 203 ? 2.375 16.691 80.245 1.00 32.75 293 ALA A O 1
ATOM 3160 N N . ALA A 1 204 ? 0.655 16.477 78.804 1.00 34.50 294 ALA A N 1
ATOM 3161 C CA . ALA A 1 204 ? -0.205 17.404 79.532 1.00 34.75 294 ALA A CA 1
ATOM 3162 C C . ALA A 1 204 ? -0.469 16.965 80.966 1.00 34.86 294 ALA A C 1
ATOM 3163 O O . ALA A 1 204 ? -0.869 17.797 81.789 1.00 29.50 294 ALA A O 1
ATOM 3170 N N . ASN A 1 205 ? -0.277 15.680 81.285 1.00 26.98 295 ASN A N 1
ATOM 3171 C CA . ASN A 1 205 ? -0.383 15.262 82.677 1.00 31.26 295 ASN A CA 1
ATOM 3172 C C . ASN A 1 205 ? 0.688 15.919 83.545 1.00 27.50 295 ASN A C 1
ATOM 3173 O O . ASN A 1 205 ? 0.532 15.999 84.772 1.00 29.74 295 ASN A O 1
ATOM 3184 N N . GLY A 1 206 ? 1.794 16.337 82.931 1.00 27.89 296 GLY A N 1
ATOM 3185 C CA . GLY A 1 206 ? 3.020 16.634 83.642 1.00 29.65 296 GLY A CA 1
ATOM 3186 C C . GLY A 1 206 ? 3.962 15.451 83.546 1.00 29.47 296 GLY A C 1
ATOM 3187 O O . GLY A 1 206 ? 3.610 14.341 83.962 1.00 29.37 296 GLY A O 1
ATOM 3191 N N . LEU A 1 207 ? 5.155 15.656 82.983 1.00 31.17 297 LEU A N 1
ATOM 3192 C CA . LEU A 1 207 ? 6.067 14.535 82.793 1.00 29.68 297 LEU A CA 1
ATOM 3193 C C . LEU A 1 207 ? 6.408 13.856 84.113 1.00 31.15 297 LEU A C 1
ATOM 3194 O O . LEU A 1 207 ? 6.679 12.650 84.135 1.00 29.05 297 LEU A O 1
ATOM 3210 N N . LEU A 1 208 ? 6.419 14.606 85.216 1.00 26.68 298 LEU A N 1
ATOM 3211 C CA . LEU A 1 208 ? 6.694 14.028 86.525 1.00 27.72 298 LEU A CA 1
ATOM 3212 C C . LEU A 1 208 ? 5.428 13.615 87.267 1.00 25.10 298 LEU A C 1
ATOM 3213 O O . LEU A 1 208 ? 5.497 13.296 88.462 1.00 31.63 298 LEU A O 1
ATOM 3229 N N . SER A 1 209 ? 4.287 13.596 86.585 1.00 28.38 299 SER A N 1
ATOM 3230 C CA . SER A 1 209 ? 3.020 13.221 87.198 1.00 27.65 299 SER A CA 1
ATOM 3231 C C . SER A 1 209 ? 2.103 12.571 86.160 1.00 25.60 299 SER A C 1
ATOM 3232 O O . SER A 1 209 ? 0.957 12.969 85.952 1.00 26.88 299 SER A O 1
ATOM 3240 N N . LEU A 1 210 ? 2.599 11.514 85.518 1.00 25.98 300 LEU A N 1
ATOM 3241 C CA . LEU A 1 210 ? 1.881 10.877 84.423 1.00 30.21 300 LEU A CA 1
ATOM 3242 C C . LEU A 1 210 ? 0.804 9.919 84.917 1.00 26.42 300 LEU A C 1
ATOM 3243 O O . LEU A 1 210 ? 0.982 9.220 85.921 1.00 26.35 300 LEU A O 1
ATOM 3259 N N . ASN A 1 211 ? -0.306 9.869 84.176 1.00 29.83 301 ASN A N 1
ATOM 3260 C CA . ASN A 1 211 ? -1.380 8.930 84.466 1.00 26.48 301 ASN A CA 1
ATOM 3261 C C . ASN A 1 211 ? -0.910 7.495 84.244 1.00 24.34 301 ASN A C 1
ATOM 3262 O O . ASN A 1 211 ? -0.007 7.233 83.445 1.00 24.39 301 ASN A O 1
ATOM 3273 N N . ARG A 1 212 ? -1.564 6.556 84.926 1.00 26.57 302 ARG A N 1
ATOM 3274 C CA . ARG A 1 212 ? -1.370 5.137 84.654 1.00 26.00 302 ARG A CA 1
ATOM 3275 C C . ARG A 1 212 ? -2.717 4.434 84.602 1.00 28.63 302 ARG A C 1
ATOM 3276 O O . ARG A 1 212 ? -3.722 4.929 85.117 1.00 27.45 302 ARG A O 1
ATOM 3297 N N . 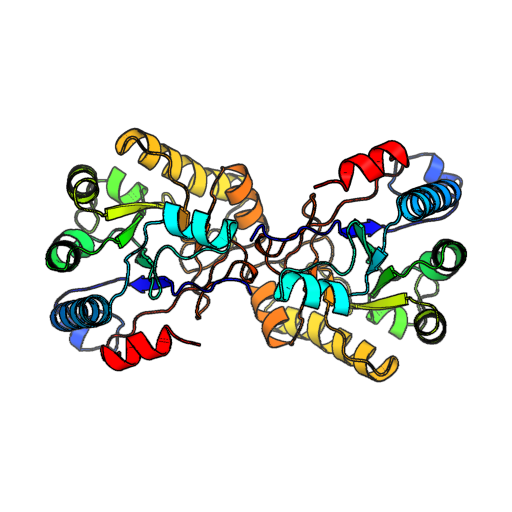ILE A 1 213 ? -2.725 3.276 83.948 1.00 28.61 303 ILE A N 1
ATOM 3298 C CA . ILE A 1 213 ? -3.914 2.439 83.818 1.00 26.61 303 ILE A CA 1
ATOM 3299 C C . ILE A 1 213 ? -3.755 1.287 84.799 1.00 28.67 303 ILE A C 1
ATOM 3300 O O . ILE A 1 213 ? -2.848 0.460 84.650 1.00 27.69 303 ILE A O 1
ATOM 3316 N N . ARG A 1 214 ? -4.623 1.230 85.808 1.00 30.15 304 ARG A N 1
ATOM 3317 C CA . ARG A 1 214 ? -4.550 0.163 86.797 1.00 29.23 304 ARG A CA 1
ATOM 3318 C C . ARG A 1 214 ? -5.063 -1.134 86.183 1.00 31.63 304 ARG A C 1
ATOM 3319 O O . ARG A 1 214 ? -6.146 -1.167 85.588 1.00 29.23 304 ARG A O 1
ATOM 3340 N N . ILE A 1 215 ? -4.282 -2.200 86.325 1.00 31.91 305 ILE A N 1
ATOM 3341 C CA . ILE A 1 215 ? -4.683 -3.514 85.832 1.00 27.92 305 ILE A CA 1
ATOM 3342 C C . ILE A 1 215 ? -5.565 -4.174 86.883 1.00 30.17 305 ILE A C 1
ATOM 3343 O O . ILE A 1 215 ? -5.119 -4.444 88.003 1.00 34.66 305 ILE A O 1
ATOM 3359 N N . LEU A 1 216 ? -6.808 -4.411 86.538 1.00 35.36 306 LEU A N 1
ATOM 3360 C CA . LEU A 1 216 ? -7.730 -5.094 87.429 1.00 39.56 306 LEU A CA 1
ATOM 3361 C C . LEU A 1 216 ? -7.649 -6.602 87.206 1.00 40.86 306 LEU A C 1
ATOM 3362 O O . LEU A 1 216 ? -7.335 -7.052 86.100 1.00 43.54 306 LEU A O 1
ATOM 3378 N N . PRO A 1 217 ? -7.904 -7.415 88.235 1.00 43.52 307 PRO A N 1
ATOM 3379 C CA . PRO A 1 217 ? -7.839 -8.874 88.022 1.00 47.20 307 PRO A CA 1
ATOM 3380 C C . PRO A 1 217 ? -8.951 -9.401 87.135 1.00 46.77 307 PRO A C 1
ATOM 3381 O O . PRO A 1 217 ? -8.787 -10.463 86.520 1.00 45.09 307 PRO A O 1
ATOM 3392 N N . ASN A 1 218 ? -10.083 -8.703 87.061 1.00 56.07 308 ASN A N 1
ATOM 3393 C CA . ASN A 1 218 ? -11.200 -9.107 86.215 1.00 65.40 308 ASN A CA 1
ATOM 3394 C C . ASN A 1 218 ? -11.040 -8.647 84.771 1.00 62.53 308 ASN A C 1
ATOM 3395 O O . ASN A 1 218 ? -11.972 -8.814 83.978 1.00 62.72 308 ASN A O 1
ATOM 3406 N N . MET A 1 219 ? -9.879 -8.102 84.413 1.00 50.29 309 MET A N 1
ATOM 3407 C CA . MET A 1 219 ? -9.704 -7.362 83.164 1.00 48.42 309 MET A CA 1
ATOM 3408 C C . MET A 1 219 ? -9.381 -8.323 82.027 1.00 43.25 309 MET A C 1
ATOM 3409 O O . MET A 1 219 ? -8.241 -8.767 81.874 1.00 41.68 309 MET A O 1
ATOM 3423 N N . SER A 1 220 ? -10.385 -8.625 81.205 1.00 44.11 310 SER A N 1
ATOM 3424 C CA . SER A 1 220 ? -10.178 -9.494 80.058 1.00 38.47 310 SER A CA 1
ATOM 3425 C C . SER A 1 220 ? -9.223 -8.831 79.064 1.00 37.41 310 SER A C 1
ATOM 3426 O O . SER A 1 220 ? -9.185 -7.601 78.951 1.00 34.58 310 SER A O 1
ATOM 3434 N N . PRO A 1 221 ? -8.437 -9.622 78.328 1.00 37.64 311 PRO A N 1
ATOM 3435 C CA . PRO A 1 221 ? -7.552 -9.018 77.314 1.00 40.17 311 PRO A CA 1
ATOM 3436 C C . PRO A 1 221 ? -8.291 -8.114 76.340 1.00 37.85 311 PRO A C 1
ATOM 3437 O O . PRO A 1 221 ? -7.802 -7.026 76.016 1.00 33.46 311 PRO A O 1
ATOM 3448 N N . GLU A 1 222 ? -9.464 -8.538 75.865 1.00 40.15 312 GLU A N 1
ATOM 3449 C CA . GLU A 1 222 ? -10.246 -7.691 74.969 1.00 40.26 312 GLU A CA 1
ATOM 3450 C C . GLU A 1 222 ? -10.547 -6.341 75.610 1.00 38.78 312 GLU A C 1
ATOM 3451 O O . GLU A 1 222 ? -10.412 -5.292 74.965 1.00 33.44 312 GLU A O 1
ATOM 3463 N N . ASN A 1 223 ? -10.940 -6.338 76.885 1.00 35.79 313 ASN A N 1
ATOM 3464 C CA . ASN A 1 223 ? -11.331 -5.084 77.518 1.00 36.87 313 ASN A CA 1
ATOM 3465 C C . ASN A 1 223 ? -10.113 -4.224 77.841 1.00 37.38 313 ASN A C 1
ATOM 3466 O O . ASN A 1 223 ? -10.168 -2.994 77.727 1.00 34.62 313 ASN A O 1
ATOM 3477 N N . LEU A 1 224 ? -9.000 -4.848 78.228 1.00 36.52 314 LEU A N 1
ATOM 3478 C CA . LEU A 1 224 ? -7.781 -4.084 78.468 1.00 34.91 314 LEU A CA 1
ATOM 3479 C C . LEU A 1 224 ? -7.359 -3.320 77.217 1.00 35.28 314 LEU A C 1
ATOM 3480 O O . LEU A 1 224 ? -7.066 -2.120 77.278 1.00 35.92 314 LEU A O 1
ATOM 3496 N N . LEU A 1 225 ? -7.325 -4.003 76.072 1.00 32.31 315 LEU A N 1
ATOM 3497 C CA . LEU A 1 225 ? -6.886 -3.370 74.832 1.00 30.61 315 LEU A CA 1
ATOM 3498 C C . LEU A 1 225 ? -7.798 -2.210 74.443 1.00 26.52 315 LEU A C 1
ATOM 3499 O O . LEU A 1 225 ? -7.322 -1.172 73.967 1.00 28.63 315 LEU A O 1
ATOM 3515 N N . GLN A 1 226 ? -9.112 -2.367 74.622 1.00 27.36 316 GLN A N 1
ATOM 3516 C CA . GLN A 1 226 ? -10.022 -1.259 74.365 1.00 31.20 316 GLN A CA 1
ATOM 3517 C C . GLN A 1 226 ? -9.725 -0.082 75.284 1.00 28.50 316 GLN A C 1
ATOM 3518 O O . GLN A 1 226 ? -9.838 1.076 74.867 1.00 31.42 316 GLN A O 1
ATOM 3532 N N . THR A 1 227 ? -9.330 -0.357 76.529 1.00 29.54 317 THR A N 1
ATOM 3533 C CA . THR A 1 227 ? -9.026 0.711 77.472 1.00 27.43 317 THR A CA 1
ATOM 3534 C C . THR A 1 227 ? -7.751 1.448 77.092 1.00 32.32 317 THR A C 1
ATOM 3535 O O . THR A 1 227 ? -7.613 2.640 77.386 1.00 32.77 317 THR A O 1
ATOM 3546 N N . MET A 1 228 ? -6.815 0.761 76.443 1.00 33.15 318 MET A N 1
ATOM 3547 C CA . MET A 1 228 ? -5.542 1.354 76.064 1.00 27.95 318 MET A CA 1
ATOM 3548 C C . MET A 1 228 ? -5.632 2.199 74.801 1.00 32.83 318 MET A C 1
ATOM 3549 O O . MET A 1 228 ? -4.690 2.940 74.508 1.00 30.35 318 MET A O 1
ATOM 3563 N N . GLU A 1 229 ? -6.721 2.102 74.051 1.00 31.22 319 GLU A N 1
ATOM 3564 C CA . GLU A 1 229 ? -6.846 2.869 72.815 1.00 32.98 319 GLU A CA 1
ATOM 3565 C C . GLU A 1 229 ? -7.035 4.347 73.143 1.00 36.21 319 GLU A C 1
ATOM 3566 O O . GLU A 1 229 ? -7.828 4.680 74.032 1.00 34.44 319 GLU A O 1
ATOM 3578 N N . PRO A 1 230 ? -6.318 5.262 72.465 1.00 48.02 320 PRO A N 1
ATOM 3579 C CA . PRO A 1 230 ? -6.577 6.693 72.676 1.00 51.94 320 PRO A CA 1
ATOM 3580 C C . PRO A 1 230 ? -7.974 7.121 72.236 1.00 56.11 320 PRO A C 1
ATOM 3581 O O . PRO A 1 230 ? -8.604 6.468 71.406 1.00 56.74 320 PRO A O 1
ATOM 3593 N N . THR B 1 5 ? 7.914 19.051 68.056 1.00 53.20 95 THR B N 1
ATOM 3594 C CA . THR B 1 5 ? 8.534 19.961 69.011 1.00 57.31 95 THR B CA 1
ATOM 3595 C C . THR B 1 5 ? 7.474 20.711 69.813 1.00 48.01 95 THR B C 1
ATOM 3596 O O . THR B 1 5 ? 6.856 21.648 69.298 1.00 43.34 95 THR B O 1
ATOM 3606 N N . PRO B 1 6 ? 7.268 20.308 71.069 1.00 45.85 96 PRO B N 1
ATOM 3607 C CA . PRO B 1 6 ? 6.217 20.945 71.876 1.00 40.48 96 PRO B CA 1
ATOM 3608 C C . PRO B 1 6 ? 6.421 22.447 72.001 1.00 35.47 96 PRO B C 1
ATOM 3609 O O . PRO B 1 6 ? 7.533 22.930 72.228 1.00 37.42 96 PRO B O 1
ATOM 3620 N N . VAL B 1 7 ? 5.320 23.187 71.863 1.00 32.18 97 VAL B N 1
ATOM 3621 C CA . VAL B 1 7 ? 5.400 24.638 71.907 1.00 33.45 97 VAL B CA 1
ATOM 3622 C C . VAL B 1 7 ? 5.670 25.101 73.337 1.00 33.54 97 VAL B C 1
ATOM 3623 O O . VAL B 1 7 ? 5.380 24.410 74.323 1.00 31.41 97 VAL B O 1
ATOM 3636 N N . LYS B 1 8 ? 6.244 26.293 73.440 1.00 35.53 98 LYS B N 1
ATOM 3637 C CA . LYS B 1 8 ? 6.501 26.952 74.711 1.00 35.66 98 LYS B CA 1
ATOM 3638 C C . LYS B 1 8 ? 5.796 28.300 74.718 1.00 33.88 98 LYS B C 1
ATOM 3639 O O . LYS B 1 8 ? 5.752 28.993 73.696 1.00 31.02 98 LYS B O 1
ATOM 3658 N N . ILE B 1 9 ? 5.234 28.664 75.873 1.00 31.70 99 ILE B N 1
ATOM 3659 C CA . ILE B 1 9 ? 4.494 29.901 76.034 1.00 31.23 99 ILE B CA 1
ATOM 3660 C C . ILE B 1 9 ? 5.011 30.605 77.293 1.00 32.62 99 ILE B C 1
ATOM 3661 O O . ILE B 1 9 ? 4.947 30.016 78.378 1.00 27.62 99 ILE B O 1
ATOM 3677 N N . PRO B 1 10 ? 5.528 31.822 77.203 1.00 26.79 100 PRO B N 1
ATOM 3678 C CA . PRO B 1 10 ? 5.869 32.567 78.427 1.00 25.78 100 PRO B CA 1
ATOM 3679 C C . PRO B 1 10 ? 4.610 33.122 79.079 1.00 26.05 100 PRO B C 1
ATOM 3680 O O . PRO B 1 10 ? 3.782 33.757 78.423 1.00 29.64 100 PRO B O 1
ATOM 3691 N N . ILE B 1 11 ? 4.456 32.854 80.370 1.00 24.61 101 ILE B N 1
ATOM 3692 C CA . ILE B 1 11 ? 3.292 33.282 81.135 1.00 25.50 101 ILE B CA 1
ATOM 3693 C C . ILE B 1 11 ? 3.803 34.249 82.194 1.00 23.82 101 ILE B C 1
ATOM 3694 O O . ILE B 1 11 ? 4.420 33.831 83.182 1.00 24.75 101 ILE B O 1
ATOM 3710 N N . LEU B 1 12 ? 3.563 35.536 81.984 1.00 28.69 102 LEU B N 1
ATOM 3711 C CA . LEU B 1 12 ? 4.065 36.547 82.900 1.00 28.91 102 LEU B CA 1
ATOM 3712 C C . LEU B 1 12 ? 3.145 36.671 84.101 1.00 26.40 102 LEU B C 1
ATOM 3713 O O . LEU B 1 12 ? 1.918 36.673 83.965 1.00 28.48 102 LEU B O 1
ATOM 3729 N N . MET B 1 13 ? 3.751 36.776 85.280 1.00 25.64 103 MET B N 1
ATOM 3730 C CA . MET B 1 13 ? 3.020 36.898 86.537 1.00 25.86 103 MET B CA 1
ATOM 3731 C C . MET B 1 13 ? 3.272 38.287 87.114 1.00 29.34 103 MET B C 1
ATOM 3732 O O . MET B 1 13 ? 4.344 38.555 87.667 1.00 26.76 103 MET B O 1
ATOM 3746 N N . TYR B 1 14 ? 2.275 39.154 86.986 1.00 28.64 104 TYR B N 1
ATOM 3747 C CA . TYR B 1 14 ? 2.253 40.458 87.635 1.00 31.69 104 TYR B CA 1
ATOM 3748 C C . TYR B 1 14 ? 1.426 40.381 88.915 1.00 33.30 104 TYR B C 1
ATOM 3749 O O . TYR B 1 14 ? 0.540 39.539 89.062 1.00 28.85 104 TYR B O 1
ATOM 3767 N N . HIS B 1 15 ? 1.725 41.279 89.850 1.00 34.38 105 HIS B N 1
ATOM 3768 C CA . HIS B 1 15 ? 0.841 41.499 90.987 1.00 31.37 105 HIS B CA 1
ATOM 3769 C C . HIS B 1 15 ? 0.498 42.983 91.056 1.00 29.92 105 HIS B C 1
ATOM 3770 O O . HIS B 1 15 ? -0.412 43.452 90.362 1.00 32.69 105 HIS B O 1
ATOM 3784 N N . ALA B 1 16 ? 1.243 43.737 91.847 1.00 32.26 106 ALA B N 1
ATOM 3785 C CA . ALA B 1 16 ? 0.948 45.151 92.041 1.00 28.69 106 ALA B CA 1
ATOM 3786 C C . ALA B 1 16 ? 1.630 46.014 90.989 1.00 30.78 106 ALA B C 1
ATOM 3787 O O . ALA B 1 16 ? 2.803 45.814 90.665 1.00 31.63 106 ALA B O 1
ATOM 3794 N N . ILE B 1 17 ? 0.877 46.976 90.455 1.00 29.83 107 ILE B N 1
ATOM 3795 C CA . ILE B 1 17 ? 1.416 48.007 89.576 1.00 29.87 107 ILE B CA 1
ATOM 3796 C C . ILE B 1 17 ? 0.827 49.340 90.025 1.00 30.84 107 ILE B C 1
ATOM 3797 O O . ILE B 1 17 ? -0.357 49.607 89.786 1.00 30.36 107 ILE B O 1
ATOM 3813 N N . HIS B 1 18 ? 1.638 50.168 90.673 1.00 28.75 108 HIS B N 1
ATOM 3814 C CA . HIS B 1 18 ? 1.211 51.525 90.998 1.00 29.51 108 HIS B CA 1
ATOM 3815 C C . HIS B 1 18 ? 2.396 52.307 91.547 1.00 29.83 108 HIS B C 1
ATOM 3816 O O . HIS B 1 18 ? 3.462 51.755 91.830 1.00 30.26 108 HIS B O 1
ATOM 3830 N N . VAL B 1 19 ? 2.201 53.624 91.649 1.00 30.85 109 VAL B N 1
ATOM 3831 C CA . VAL B 1 19 ? 3.178 54.485 92.300 1.00 33.93 109 VAL B CA 1
ATOM 3832 C C . VAL B 1 19 ? 3.230 54.144 93.782 1.00 31.48 109 VAL B C 1
ATOM 3833 O O . VAL B 1 19 ? 2.195 54.093 94.458 1.00 32.53 109 VAL B O 1
ATOM 3846 N N . MET B 1 20 ? 4.437 53.930 94.295 1.00 31.84 110 MET B N 1
ATOM 3847 C CA . MET B 1 20 ? 4.601 53.497 95.674 1.00 34.52 110 MET B CA 1
ATOM 3848 C C . MET B 1 20 ? 4.184 54.584 96.660 1.00 36.04 110 MET B C 1
ATOM 3849 O O . MET B 1 20 ? 4.346 55.783 96.417 1.00 33.46 110 MET B O 1
ATOM 3863 N N . SER B 1 21 ? 3.660 54.145 97.796 1.00 35.33 111 SER B N 1
ATOM 3864 C CA . SER B 1 21 ? 3.431 55.041 98.914 1.00 34.49 111 SER B CA 1
ATOM 3865 C C . SER B 1 21 ? 4.749 55.339 99.614 1.00 36.17 111 SER B C 1
ATOM 3866 O O . SER B 1 21 ? 5.724 54.596 99.470 1.00 34.95 111 SER B O 1
ATOM 3874 N N . PRO B 1 22 ? 4.799 56.415 100.404 1.00 38.66 112 PRO B N 1
ATOM 3875 C CA . PRO B 1 22 ? 6.044 56.721 101.131 1.00 37.48 112 PRO B CA 1
ATOM 3876 C C . PRO B 1 22 ? 6.566 55.557 101.956 1.00 40.91 112 PRO B C 1
ATOM 3877 O O . PRO B 1 22 ? 7.779 55.316 101.978 1.00 43.04 112 PRO B O 1
ATOM 3888 N N . GLU B 1 23 ? 5.683 54.818 102.630 1.00 38.41 113 GLU B N 1
ATOM 3889 C CA . GLU B 1 23 ? 6.137 53.681 103.423 1.00 41.23 113 GLU B CA 1
ATOM 3890 C C . GLU B 1 23 ? 6.677 52.564 102.535 1.00 40.07 113 GLU B C 1
ATOM 3891 O O . GLU B 1 23 ? 7.681 51.929 102.876 1.00 42.10 113 GLU B O 1
ATOM 3903 N N . GLU B 1 24 ? 6.043 52.324 101.387 1.00 36.51 114 GLU B N 1
ATOM 3904 C CA . GLU B 1 24 ? 6.508 51.264 100.497 1.00 39.23 114 GLU B CA 1
ATOM 3905 C C . GLU B 1 24 ? 7.919 51.529 99.983 1.00 41.03 114 GLU B C 1
ATOM 3906 O O . GLU B 1 24 ? 8.662 50.580 99.706 1.00 41.67 114 GLU B O 1
ATOM 3918 N N . THR B 1 25 ? 8.313 52.799 99.849 1.00 45.35 115 THR B N 1
ATOM 3919 C CA . THR B 1 25 ? 9.648 53.093 99.340 1.00 45.60 115 THR B CA 1
ATOM 3920 C C . THR B 1 25 ? 10.743 52.690 100.322 1.00 49.38 115 THR B C 1
ATOM 3921 O O . THR B 1 25 ? 11.910 52.596 99.927 1.00 49.43 115 THR B O 1
ATOM 3932 N N . ALA B 1 26 ? 10.397 52.457 101.591 1.00 49.15 116 ALA B N 1
ATOM 3933 C CA . ALA B 1 26 ? 11.406 52.190 102.607 1.00 50.96 116 ALA B CA 1
ATOM 3934 C C . ALA B 1 26 ? 11.952 50.773 102.538 1.00 55.80 116 ALA B C 1
ATOM 3935 O O . ALA B 1 26 ? 13.032 50.511 103.081 1.00 59.12 116 ALA B O 1
ATOM 3942 N N . ASN B 1 27 ? 11.233 49.858 101.896 1.00 58.37 117 ASN B N 1
ATOM 3943 C CA . ASN B 1 27 ? 11.599 48.452 101.875 1.00 65.77 117 ASN B CA 1
ATOM 3944 C C . ASN B 1 27 ? 11.595 47.936 100.446 1.00 62.10 117 ASN B C 1
ATOM 3945 O O . ASN B 1 27 ? 10.705 48.272 99.659 1.00 59.28 117 ASN B O 1
ATOM 3956 N N . ALA B 1 28 ? 12.596 47.121 100.114 1.00 63.44 118 ALA B N 1
ATOM 3957 C CA . ALA B 1 28 ? 12.575 46.395 98.854 1.00 60.99 118 ALA B CA 1
ATOM 3958 C C . ALA B 1 28 ? 11.262 45.633 98.733 1.00 58.04 118 ALA B C 1
ATOM 3959 O O . ALA B 1 28 ? 10.823 44.971 99.677 1.00 52.66 118 ALA B O 1
ATOM 3966 N N . ASN B 1 29 ? 10.630 45.745 97.569 1.00 53.30 119 ASN B N 1
ATOM 3967 C CA . ASN B 1 29 ? 9.343 45.113 97.329 1.00 50.26 119 ASN B CA 1
ATOM 3968 C C . ASN B 1 29 ? 9.240 44.785 95.846 1.00 45.54 119 ASN B C 1
ATOM 3969 O O . ASN B 1 29 ? 10.158 45.052 95.066 1.00 45.59 119 ASN B O 1
ATOM 3980 N N . LEU B 1 30 ? 8.096 44.227 95.454 1.00 46.54 120 LEU B N 1
ATOM 3981 C CA . LEU B 1 30 ? 7.898 43.737 94.097 1.00 46.84 120 LEU B CA 1
ATOM 3982 C C . LEU B 1 30 ? 6.908 44.580 93.302 1.00 44.68 120 LEU B C 1
ATOM 3983 O O . LEU B 1 30 ? 6.406 44.127 92.268 1.00 45.66 120 LEU B O 1
ATOM 3999 N N . ILE B 1 31 ? 6.624 45.803 93.752 1.00 37.74 121 ILE B N 1
ATOM 4000 C CA . ILE B 1 31 ? 5.699 46.661 93.025 1.00 34.35 121 ILE B CA 1
ATOM 4001 C C . ILE B 1 31 ? 6.368 47.150 91.747 1.00 36.45 121 ILE B C 1
ATOM 4002 O O . ILE B 1 31 ? 7.518 47.611 91.765 1.00 39.67 121 ILE B O 1
ATOM 4018 N N . VAL B 1 32 ? 5.649 47.061 90.634 1.00 34.07 122 VAL B N 1
ATOM 4019 C CA . VAL B 1 32 ? 6.150 47.530 89.348 1.00 35.55 122 VAL B CA 1
ATOM 4020 C C . VAL B 1 32 ? 5.675 48.961 89.123 1.00 34.62 122 VAL B C 1
ATOM 4021 O O . VAL B 1 32 ? 4.487 49.264 89.283 1.00 32.61 122 VAL B O 1
ATOM 4034 N N . ASN B 1 33 ? 6.606 49.837 88.755 1.00 37.83 123 ASN B N 1
ATOM 4035 C CA . ASN B 1 33 ? 6.271 51.214 88.409 1.00 39.96 123 ASN B CA 1
ATOM 4036 C C . ASN B 1 33 ? 5.390 51.229 87.163 1.00 36.76 123 ASN B C 1
ATOM 4037 O O . ASN B 1 33 ? 5.707 50.540 86.179 1.00 31.19 123 ASN B O 1
ATOM 4048 N N . PRO B 1 34 ? 4.283 51.979 87.164 1.00 34.46 124 PRO B N 1
ATOM 4049 C CA . PRO B 1 34 ? 3.429 52.017 85.961 1.00 35.90 124 PRO B CA 1
ATOM 4050 C C . PRO B 1 34 ? 4.167 52.450 84.705 1.00 33.54 124 PRO B C 1
ATOM 4051 O O . PRO B 1 34 ? 3.876 51.942 83.616 1.00 32.26 124 PRO B O 1
ATOM 4062 N N . ASP B 1 35 ? 5.097 53.400 84.822 1.00 39.06 125 ASP B N 1
ATOM 4063 C CA . ASP B 1 35 ? 5.884 53.807 83.663 1.00 42.70 125 ASP B CA 1
ATOM 4064 C C . ASP B 1 35 ? 6.673 52.630 83.098 1.00 40.62 125 ASP B C 1
ATOM 4065 O O . ASP B 1 35 ? 6.752 52.459 81.875 1.00 40.46 125 ASP B O 1
ATOM 4074 N N . LEU B 1 36 ? 7.249 51.798 83.972 1.00 34.89 126 LEU B N 1
ATOM 4075 C CA . LEU B 1 36 ? 7.951 50.604 83.505 1.00 38.95 126 LEU B CA 1
ATOM 4076 C C . LEU B 1 36 ? 6.998 49.610 82.851 1.00 37.95 126 LEU B C 1
ATOM 4077 O O . LEU B 1 36 ? 7.343 48.998 81.831 1.00 36.16 126 LEU B O 1
ATOM 4093 N N . PHE B 1 37 ? 5.813 49.402 83.432 1.00 35.03 127 PHE B N 1
ATOM 4094 C CA . PHE B 1 37 ? 4.839 48.509 82.807 1.00 36.48 127 PHE B CA 1
ATOM 4095 C C . PHE B 1 37 ? 4.459 49.014 81.422 1.00 36.24 127 PHE B C 1
ATOM 4096 O O . PHE B 1 37 ? 4.351 48.229 80.474 1.00 31.40 127 PHE B O 1
ATOM 4113 N N . ASP B 1 38 ? 4.275 50.330 81.286 1.00 29.99 128 ASP B N 1
ATOM 4114 C CA . ASP B 1 38 ? 4.025 50.916 79.978 1.00 34.87 128 ASP B CA 1
ATOM 4115 C C . ASP B 1 38 ? 5.136 50.554 79.000 1.00 30.56 128 ASP B C 1
ATOM 4116 O O . ASP B 1 38 ? 4.869 50.102 77.880 1.00 33.48 128 ASP B O 1
ATOM 4125 N N . GLN B 1 39 ? 6.395 50.720 79.419 1.00 31.67 129 GLN B N 1
ATOM 4126 C CA . GLN B 1 39 ? 7.522 50.445 78.534 1.00 32.93 129 GLN B CA 1
ATOM 4127 C C . GLN B 1 39 ? 7.621 48.966 78.180 1.00 30.92 129 GLN B C 1
ATOM 4128 O O . GLN B 1 39 ? 8.019 48.627 77.058 1.00 31.29 129 GLN B O 1
ATOM 4142 N N . GLN B 1 40 ? 7.269 48.083 79.115 1.00 30.93 130 GLN B N 1
ATOM 4143 C CA . GLN B 1 40 ? 7.299 46.651 78.842 1.00 30.71 130 GLN B CA 1
ATOM 4144 C C . GLN B 1 40 ? 6.273 46.279 77.780 1.00 30.06 130 GLN B C 1
ATOM 4145 O O . GLN B 1 40 ? 6.589 45.564 76.824 1.00 30.23 130 GLN B O 1
ATOM 4159 N N . LEU B 1 41 ? 5.042 46.782 77.910 1.00 32.67 131 LEU B N 1
ATOM 4160 C CA . LEU B 1 41 ? 4.039 46.518 76.886 1.00 33.65 131 LEU B CA 1
ATOM 4161 C C . LEU B 1 41 ? 4.451 47.113 75.546 1.00 32.90 131 LEU B C 1
ATOM 4162 O O . LEU B 1 41 ? 4.273 46.480 74.498 1.00 34.09 131 LEU B O 1
ATOM 4178 N N . GLN B 1 42 ? 4.982 48.339 75.551 1.00 32.87 132 GLN B N 1
ATOM 4179 C CA . GLN B 1 42 ? 5.407 48.959 74.299 1.00 34.21 132 GLN B CA 1
ATOM 4180 C C . GLN B 1 42 ? 6.431 48.083 73.585 1.00 33.63 132 GLN B C 1
ATOM 4181 O O . GLN B 1 42 ? 6.343 47.861 72.371 1.00 35.00 132 GLN B O 1
ATOM 4195 N N . LYS B 1 43 ? 7.408 47.572 74.334 1.00 32.48 133 LYS B N 1
ATOM 4196 C CA . LYS B 1 43 ? 8.448 46.731 73.753 1.00 35.86 133 LYS B CA 1
ATOM 4197 C C . LYS B 1 43 ? 7.859 45.443 73.193 1.00 33.46 133 LYS B C 1
ATOM 4198 O O . LYS B 1 43 ? 8.178 45.040 72.070 1.00 33.71 133 LYS B O 1
ATOM 4217 N N . MET B 1 44 ? 7.005 44.774 73.967 1.00 29.11 134 MET B N 1
ATOM 4218 C CA . MET B 1 44 ? 6.383 43.550 73.475 1.00 33.75 134 MET B CA 1
ATOM 4219 C C . MET B 1 44 ? 5.564 43.822 72.221 1.00 34.99 134 MET B C 1
ATOM 4220 O O . MET B 1 44 ? 5.623 43.055 71.253 1.00 30.00 134 MET B O 1
ATOM 4234 N N . LYS B 1 45 ? 4.793 44.913 72.225 1.00 35.70 135 LYS B N 1
ATOM 4235 C CA . LYS B 1 45 ? 3.996 45.285 71.059 1.00 39.77 135 LYS B CA 1
ATOM 4236 C C . LYS B 1 45 ? 4.885 45.534 69.848 1.00 40.48 135 LYS B C 1
ATOM 4237 O O . LYS B 1 45 ? 4.653 44.981 68.765 1.00 39.29 135 LYS B O 1
ATOM 4256 N N . ASP B 1 46 ? 5.913 46.369 70.018 1.00 35.95 136 ASP B N 1
ATOM 4257 C CA . ASP B 1 46 ? 6.772 46.749 68.903 1.00 35.99 136 ASP B CA 1
ATOM 4258 C C . ASP B 1 46 ? 7.475 45.544 68.286 1.00 38.44 136 ASP B C 1
ATOM 4259 O O . ASP B 1 46 ? 7.775 45.550 67.086 1.00 38.31 136 ASP B O 1
ATOM 4268 N N . GLU B 1 47 ? 7.775 44.523 69.086 1.00 31.87 137 GLU B N 1
ATOM 4269 C CA . GLU B 1 47 ? 8.475 43.341 68.601 1.00 30.85 137 GLU B CA 1
ATOM 4270 C C . GLU B 1 47 ? 7.521 42.233 68.168 1.00 27.49 137 GLU B C 1
ATOM 4271 O O . GLU B 1 47 ? 7.964 41.104 67.930 1.00 30.08 137 GLU B O 1
ATOM 4283 N N . GLY B 1 48 ? 6.230 42.532 68.068 1.00 30.26 138 GLY B N 1
ATOM 4284 C CA . GLY B 1 48 ? 5.292 41.652 67.409 1.00 31.67 138 GLY B CA 1
ATOM 4285 C C . GLY B 1 48 ? 4.589 40.650 68.289 1.00 32.37 138 GLY B C 1
ATOM 4286 O O . GLY B 1 48 ? 4.017 39.690 67.762 1.00 32.32 138 GLY B O 1
ATOM 4290 N N . TYR B 1 49 ? 4.588 40.844 69.603 1.00 28.46 139 TYR B N 1
ATOM 4291 C CA . TYR B 1 49 ? 3.983 39.864 70.492 1.00 28.12 139 TYR B CA 1
ATOM 4292 C C . TYR B 1 49 ? 2.468 39.860 70.350 1.00 31.74 139 TYR B C 1
ATOM 4293 O O . TYR B 1 49 ? 1.826 40.913 70.304 1.00 33.07 139 TYR B O 1
ATOM 4311 N N . TYR B 1 50 ? 1.910 38.658 70.261 1.00 26.87 140 TYR B N 1
ATOM 4312 C CA . TYR B 1 50 ? 0.476 38.414 70.313 1.00 25.59 140 TYR B CA 1
ATOM 4313 C C . TYR B 1 50 ? 0.093 38.124 71.759 1.00 28.58 140 TYR B C 1
ATOM 4314 O O . TYR B 1 50 ? 0.670 37.234 72.391 1.00 27.16 140 TYR B O 1
ATOM 4332 N N . PHE B 1 51 ? -0.866 38.875 72.282 1.00 29.84 141 PHE B N 1
ATOM 4333 C CA . PHE B 1 51 ? -1.259 38.752 73.679 1.00 31.46 141 PHE B CA 1
ATOM 4334 C C . PHE B 1 51 ? -2.388 37.741 73.797 1.00 31.00 141 PHE B C 1
ATOM 4335 O O . PHE B 1 51 ? -3.470 37.968 73.264 1.00 30.62 141 PHE B O 1
ATOM 4352 N N . LEU B 1 52 ? -2.137 36.636 74.493 1.00 29.44 142 LEU B N 1
ATOM 4353 C CA . LEU B 1 52 ? -3.046 35.498 74.491 1.00 25.68 142 LEU B CA 1
ATOM 4354 C C . LEU B 1 52 ? -4.122 35.601 75.567 1.00 31.08 142 LEU B C 1
ATOM 4355 O O . LEU B 1 52 ? -3.903 36.151 76.651 1.00 28.74 142 LEU B O 1
ATOM 4371 N N . SER B 1 53 ? -5.288 35.037 75.261 1.00 27.61 143 SER B N 1
ATOM 4372 C CA . SER B 1 53 ? -6.314 34.759 76.258 1.00 28.16 143 SER B CA 1
ATOM 4373 C C . SER B 1 53 ? -6.078 33.389 76.872 1.00 28.53 143 SER B C 1
ATOM 4374 O O . SER B 1 53 ? -5.307 32.577 76.346 1.00 27.52 143 SER B O 1
ATOM 4382 N N . PRO B 1 54 ? -6.729 33.086 78.002 1.00 28.47 144 PRO B N 1
ATOM 4383 C CA . PRO B 1 54 ? -6.611 31.721 78.546 1.00 28.86 144 PRO B CA 1
ATOM 4384 C C . PRO B 1 54 ? -7.017 30.652 77.549 1.00 29.39 144 PRO B C 1
ATOM 4385 O O . PRO B 1 54 ? -6.356 29.609 77.450 1.00 26.11 144 PRO B O 1
ATOM 4396 N N . GLU B 1 55 ? -8.099 30.886 76.805 1.00 30.67 145 GLU B N 1
ATOM 4397 C CA . GLU B 1 55 ? -8.575 29.898 75.847 1.00 31.57 145 GLU B CA 1
ATOM 4398 C C . GLU B 1 55 ? -7.525 29.618 74.778 1.00 31.45 145 GLU B C 1
ATOM 4399 O O . GLU B 1 55 ? -7.292 28.459 74.416 1.00 29.03 145 GLU B O 1
ATOM 4411 N N . GLU B 1 56 ? -6.870 30.665 74.272 1.00 29.64 146 GLU B N 1
ATOM 4412 C CA . GLU B 1 56 ? -5.834 30.478 73.265 1.00 30.28 146 GLU B CA 1
ATOM 4413 C C . GLU B 1 56 ? -4.621 29.754 73.832 1.00 32.02 146 GLU B C 1
ATOM 4414 O O . GLU B 1 56 ? -3.949 29.018 73.099 1.00 28.79 146 GLU B O 1
ATOM 4426 N N . VAL B 1 57 ? -4.317 29.952 75.118 1.00 28.81 147 VAL B N 1
ATOM 4427 C CA . VAL B 1 57 ? -3.226 29.210 75.744 1.00 26.69 147 VAL B CA 1
ATOM 4428 C C . VAL B 1 57 ? -3.555 27.722 75.778 1.00 27.37 147 VAL B C 1
ATOM 4429 O O . VAL B 1 57 ? -2.725 26.872 75.432 1.00 28.77 147 VAL B O 1
ATOM 4442 N N . TYR B 1 58 ? -4.769 27.386 76.218 1.00 26.03 148 TYR B N 1
ATOM 4443 C CA . TYR B 1 58 ? -5.171 25.984 76.258 1.00 28.26 148 TYR B CA 1
ATOM 4444 C C . TYR B 1 58 ? -5.126 25.364 74.870 1.00 30.95 148 TYR B C 1
ATOM 4445 O O . TYR B 1 58 ? -4.686 24.219 74.704 1.00 28.71 148 TYR B O 1
ATOM 4463 N N . ARG B 1 59 ? -5.579 26.104 73.857 1.00 33.77 149 ARG B N 1
ATOM 4464 C CA . ARG B 1 59 ? -5.641 25.548 72.512 1.00 38.91 149 ARG B CA 1
ATOM 4465 C C . ARG B 1 59 ? -4.247 25.353 71.933 1.00 36.18 149 ARG B C 1
ATOM 4466 O O . ARG B 1 59 ? -3.976 24.333 71.289 1.00 36.26 149 ARG B O 1
ATOM 4487 N N . ALA B 1 60 ? -3.347 26.311 72.161 1.00 30.76 150 ALA B N 1
ATOM 4488 C CA . ALA B 1 60 ? -1.992 26.190 71.638 1.00 33.56 150 ALA B CA 1
ATOM 4489 C C . ALA B 1 60 ? -1.258 25.006 72.259 1.00 32.60 150 ALA B C 1
ATOM 4490 O O . ALA B 1 60 ? -0.597 24.240 71.548 1.00 34.03 150 ALA B O 1
ATOM 4497 N N . LEU B 1 61 ? -1.370 24.829 73.580 1.00 30.63 151 LEU B N 1
ATOM 4498 C CA . LEU B 1 61 ? -0.696 23.706 74.226 1.00 35.29 151 LEU B CA 1
ATOM 4499 C C . LEU B 1 61 ? -1.348 22.379 73.859 1.00 34.09 151 LEU B C 1
ATOM 4500 O O . LEU B 1 61 ? -0.681 21.337 73.882 1.00 35.85 151 LEU B O 1
ATOM 4516 N N . SER B 1 62 ? -2.636 22.400 73.510 1.00 30.28 152 SER B N 1
ATOM 4517 C CA . SER B 1 62 ? -3.355 21.185 73.158 1.00 31.97 152 SER B CA 1
ATOM 4518 C C . SER B 1 62 ? -3.174 20.803 71.693 1.00 36.37 152 SER B C 1
ATOM 4519 O O . SER B 1 62 ? -3.329 19.627 71.348 1.00 35.22 152 SER B O 1
ATOM 4527 N N . ASN B 1 63 ? -2.875 21.764 70.818 1.00 38.28 153 ASN B N 1
ATOM 4528 C CA . ASN B 1 63 ? -2.686 21.481 69.399 1.00 42.05 153 ASN B CA 1
ATOM 4529 C C . ASN B 1 63 ? -1.252 21.683 68.929 1.00 38.46 153 ASN B C 1
ATOM 4530 O O . ASN B 1 63 ? -0.941 21.348 67.781 1.00 39.38 153 ASN B O 1
ATOM 4541 N N . ASN B 1 64 ? -0.382 22.246 69.767 1.00 34.85 154 ASN B N 1
ATOM 4542 C CA . ASN B 1 64 ? 1.004 22.516 69.390 1.00 38.03 154 ASN B CA 1
ATOM 4543 C C . ASN B 1 64 ? 1.081 23.481 68.211 1.00 40.64 154 ASN B C 1
ATOM 4544 O O . ASN B 1 64 ? 1.893 23.319 67.300 1.00 44.96 154 ASN B O 1
ATOM 4555 N N . GLU B 1 65 ? 0.235 24.506 68.239 1.00 36.56 155 GLU B N 1
ATOM 4556 C CA . GLU B 1 65 ? 0.240 25.547 67.218 1.00 40.49 155 GLU B CA 1
ATOM 4557 C C . GLU B 1 65 ? 0.104 26.887 67.925 1.00 37.32 155 GLU B C 1
ATOM 4558 O O . GLU B 1 65 ? -0.873 27.111 68.646 1.00 37.05 155 GLU B O 1
ATOM 4570 N N . LEU B 1 66 ? 1.089 27.761 67.742 1.00 42.14 156 LEU B N 1
ATOM 4571 C CA . LEU B 1 66 ? 0.977 29.115 68.267 1.00 38.87 156 LEU B CA 1
ATOM 4572 C C . LEU B 1 66 ? 0.266 30.003 67.249 1.00 40.43 156 LEU B C 1
ATOM 4573 O O . LEU B 1 66 ? 0.480 29.852 66.042 1.00 40.20 156 LEU B O 1
ATOM 4589 N N . PRO B 1 67 ? -0.609 30.912 67.695 1.00 39.02 157 PRO B N 1
ATOM 4590 C CA . PRO B 1 67 ? -1.298 31.795 66.736 1.00 39.65 157 PRO B CA 1
ATOM 4591 C C . PRO B 1 67 ? -0.407 32.871 66.135 1.00 41.79 157 PRO B C 1
ATOM 4592 O O . PRO B 1 67 ? -0.834 33.548 65.190 1.00 43.87 157 PRO B O 1
ATOM 4603 N N . ALA B 1 68 ? 0.805 33.053 66.650 1.00 38.86 158 ALA B N 1
ATOM 4604 C CA . ALA B 1 68 ? 1.745 34.023 66.112 1.00 36.18 158 ALA B CA 1
ATOM 4605 C C . ALA B 1 68 ? 3.149 33.537 66.434 1.00 37.28 158 ALA B C 1
ATOM 4606 O O . ALA B 1 68 ? 3.341 32.626 67.243 1.00 38.99 158 ALA B O 1
ATOM 4613 N N . LYS B 1 69 ? 4.139 34.156 65.789 1.00 33.13 159 LYS B N 1
ATOM 4614 C CA . LYS B 1 69 ? 5.530 33.801 66.055 1.00 36.47 159 LYS B CA 1
ATOM 4615 C C . LYS B 1 69 ? 5.915 34.128 67.494 1.00 33.65 159 LYS B C 1
ATOM 4616 O O . LYS B 1 69 ? 6.591 33.332 68.158 1.00 32.48 159 LYS B O 1
ATOM 4635 N N . LYS B 1 70 ? 5.504 35.292 67.988 1.00 30.08 160 LYS B N 1
ATOM 4636 C CA . LYS B 1 70 ? 5.772 35.727 69.356 1.00 29.81 160 LYS B CA 1
ATOM 4637 C C . LYS B 1 70 ? 4.453 35.819 70.109 1.00 29.71 160 LYS B C 1
ATOM 4638 O O . LYS B 1 70 ? 3.544 36.540 69.687 1.00 28.98 160 LYS B O 1
ATOM 4657 N N . VAL B 1 71 ? 4.349 35.098 71.227 1.00 31.27 161 VAL B N 1
ATOM 4658 C CA . VAL B 1 71 ? 3.139 35.111 72.037 1.00 30.11 161 VAL B CA 1
ATOM 4659 C C . VAL B 1 71 ? 3.509 35.259 73.508 1.00 30.02 161 VAL B C 1
ATOM 4660 O O . VAL B 1 71 ? 4.618 34.937 73.936 1.00 29.60 161 VAL B O 1
ATOM 4673 N N . VAL B 1 72 ? 2.542 35.745 74.285 1.00 29.66 162 VAL B N 1
ATOM 4674 C CA . VAL B 1 72 ? 2.688 35.868 75.730 1.00 30.46 162 VAL B CA 1
ATOM 4675 C C . VAL B 1 72 ? 1.301 35.827 76.354 1.00 30.92 162 VAL B C 1
ATOM 4676 O O . VAL B 1 72 ? 0.318 36.282 75.762 1.00 29.41 162 VAL B O 1
ATOM 4689 N N . TRP B 1 73 ? 1.218 35.230 77.541 1.00 26.50 163 TRP B N 1
ATOM 4690 C CA . TRP B 1 73 ? 0.026 35.292 78.381 1.00 25.87 163 TRP B CA 1
ATOM 4691 C C . TRP B 1 73 ? 0.340 36.180 79.579 1.00 25.55 163 TRP B C 1
ATOM 4692 O O . TRP B 1 73 ? 1.161 35.814 80.429 1.00 26.14 163 TRP B O 1
ATOM 4713 N N . LEU B 1 74 ? -0.306 37.348 79.643 1.00 27.17 164 LEU B N 1
ATOM 4714 C CA . LEU B 1 74 ? -0.151 38.263 80.768 1.00 25.24 164 LEU B CA 1
ATOM 4715 C C . LEU B 1 74 ? -1.159 37.909 81.858 1.00 26.88 164 LEU B C 1
ATOM 4716 O O . LEU B 1 74 ? -2.373 37.987 81.636 1.00 28.34 164 LEU B O 1
ATOM 4732 N N . THR B 1 75 ? -0.664 37.536 83.036 1.00 26.03 165 THR B N 1
ATOM 4733 C CA . THR B 1 75 ? -1.536 37.207 84.154 1.00 24.93 165 THR B CA 1
ATOM 4734 C C . THR B 1 75 ? -1.243 38.100 85.350 1.00 27.44 165 THR B C 1
ATOM 4735 O O . THR B 1 75 ? -0.095 38.490 85.593 1.00 25.59 165 THR B O 1
ATOM 4746 N N . PHE B 1 76 ? -2.315 38.429 86.069 1.00 24.80 166 PHE B N 1
ATOM 4747 C CA . PHE B 1 76 ? -2.303 39.216 87.290 1.00 30.76 166 PHE B CA 1
ATOM 4748 C C . PHE B 1 76 ? -3.070 38.432 88.343 1.00 30.38 166 PHE B C 1
ATOM 4749 O O . PHE B 1 76 ? -4.175 37.954 88.071 1.00 34.62 166 PHE B O 1
ATOM 4766 N N . ASP B 1 77 ? -2.513 38.329 89.544 1.00 25.15 167 ASP B N 1
ATOM 4767 C CA . ASP B 1 77 ? -3.182 37.639 90.636 1.00 27.37 167 ASP B CA 1
ATOM 4768 C C . ASP B 1 77 ? -3.777 38.634 91.629 1.00 27.60 167 ASP B C 1
ATOM 4769 O O . ASP B 1 77 ? -3.326 39.776 91.738 1.00 30.34 167 ASP B O 1
ATOM 4778 N N . ASP B 1 78 ? -4.814 38.178 92.336 1.00 26.51 168 ASP B N 1
ATOM 4779 C CA . ASP B 1 78 ? -5.386 38.778 93.550 1.00 25.99 168 ASP B CA 1
ATOM 4780 C C . ASP B 1 78 ? -6.400 39.888 93.290 1.00 30.19 168 ASP B C 1
ATOM 4781 O O . ASP B 1 78 ? -6.828 40.542 94.250 1.00 27.24 168 ASP B O 1
ATOM 4790 N N . SER B 1 79 ? -6.806 40.103 92.042 1.00 29.99 169 SER B N 1
ATOM 4791 C CA . SER B 1 79 ? -7.874 41.031 91.668 1.00 29.59 169 SER B CA 1
ATOM 4792 C C . SER B 1 79 ? -7.837 42.314 92.499 1.00 25.30 169 SER B C 1
ATOM 4793 O O . SER B 1 79 ? -8.816 42.718 93.130 1.00 27.49 169 SER B O 1
ATOM 4801 N N . MET B 1 80 ? -6.685 42.971 92.453 1.00 28.88 170 MET B N 1
ATOM 4802 C CA . MET B 1 80 ? -6.483 44.222 93.169 1.00 29.90 170 MET B CA 1
ATOM 4803 C C . MET B 1 80 ? -6.968 45.402 92.337 1.00 30.65 170 MET B C 1
ATOM 4804 O O . MET B 1 80 ? -6.983 45.363 91.102 1.00 30.74 170 MET B O 1
ATOM 4818 N N . ILE B 1 81 ? -7.379 46.460 93.039 1.00 29.11 171 ILE B N 1
ATOM 4819 C CA . ILE B 1 81 ? -8.026 47.589 92.379 1.00 32.02 171 ILE B CA 1
ATOM 4820 C C . ILE B 1 81 ? -7.044 48.308 91.460 1.00 31.57 171 ILE B C 1
ATOM 4821 O O . ILE B 1 81 ? -7.451 48.946 90.480 1.00 32.52 171 ILE B O 1
ATOM 4837 N N . ASP B 1 82 ? -5.743 48.215 91.739 1.00 26.86 172 ASP B N 1
ATOM 4838 C CA . ASP B 1 82 ? -4.776 48.821 90.837 1.00 28.21 172 ASP B CA 1
ATOM 4839 C C . ASP B 1 82 ? -4.798 48.173 89.458 1.00 30.88 172 ASP B C 1
ATOM 4840 O O . ASP B 1 82 ? -4.360 48.800 88.487 1.00 31.54 172 ASP B O 1
ATOM 4849 N N . PHE B 1 83 ? -5.312 46.944 89.331 1.00 30.97 173 PHE B N 1
ATOM 4850 C CA . PHE B 1 83 ? -5.453 46.368 87.996 1.00 28.43 173 PHE B CA 1
ATOM 4851 C C . PHE B 1 83 ? -6.413 47.197 87.147 1.00 30.64 173 PHE B C 1
ATOM 4852 O O . PHE B 1 83 ? -6.183 47.398 85.949 1.00 31.77 173 PHE B O 1
ATOM 4869 N N . TYR B 1 84 ? -7.493 47.693 87.753 1.00 31.34 174 TYR B N 1
ATOM 4870 C CA . TYR B 1 84 ? -8.441 48.532 87.029 1.00 35.94 174 TYR B CA 1
ATOM 4871 C C . TYR B 1 84 ? -7.943 49.965 86.901 1.00 30.97 174 TYR B C 1
ATOM 4872 O O . TYR B 1 84 ? -8.058 50.572 85.827 1.00 31.77 174 TYR B O 1
ATOM 4890 N N . ASN B 1 85 ? -7.398 50.525 87.985 1.00 28.72 175 ASN B N 1
ATOM 4891 C CA . ASN B 1 85 ? -7.031 51.939 87.978 1.00 33.57 175 ASN B CA 1
ATOM 4892 C C . ASN B 1 85 ? -5.784 52.214 87.153 1.00 33.78 175 ASN B C 1
ATOM 4893 O O . ASN B 1 85 ? -5.675 53.284 86.540 1.00 30.17 175 ASN B O 1
ATOM 4904 N N . VAL B 1 86 ? -4.836 51.277 87.130 1.00 32.11 176 VAL B N 1
ATOM 4905 C CA . VAL B 1 86 ? -3.511 51.539 86.586 1.00 34.24 176 VAL B CA 1
ATOM 4906 C C . VAL B 1 86 ? -3.208 50.629 85.405 1.00 30.09 176 VAL B C 1
ATOM 4907 O O . VAL B 1 86 ? -2.902 51.110 84.307 1.00 28.55 176 VAL B O 1
ATOM 4920 N N . ALA B 1 87 ? -3.271 49.312 85.616 1.00 30.87 177 ALA B N 1
ATOM 4921 C CA . ALA B 1 87 ? -2.839 48.389 84.573 1.00 27.55 177 ALA B CA 1
ATOM 4922 C C . ALA B 1 87 ? -3.758 48.449 83.359 1.00 28.54 177 ALA B C 1
ATOM 4923 O O . ALA B 1 87 ? -3.286 48.492 82.216 1.00 31.67 177 ALA B O 1
ATOM 4930 N N . TYR B 1 88 ? -5.070 48.469 83.590 1.00 27.33 178 TYR B N 1
ATOM 4931 C CA . TYR B 1 88 ? -6.035 48.356 82.499 1.00 28.99 178 TYR B CA 1
ATOM 4932 C C . TYR B 1 88 ? -5.919 49.488 81.493 1.00 32.04 178 TYR B C 1
ATOM 4933 O O . TYR B 1 88 ? -5.927 49.209 80.280 1.00 29.63 178 TYR B O 1
ATOM 4951 N N . PRO B 1 89 ? -5.814 50.759 81.893 1.00 33.51 179 PRO B N 1
ATOM 4952 C CA . PRO B 1 89 ? -5.648 51.816 80.877 1.00 33.88 179 PRO B CA 1
ATOM 4953 C C . PRO B 1 89 ? -4.411 51.632 80.017 1.00 33.76 179 PRO B C 1
ATOM 4954 O O . PRO B 1 89 ? -4.427 51.956 78.820 1.00 33.45 179 PRO B O 1
ATOM 4965 N N . ILE B 1 90 ? -3.325 51.130 80.605 1.00 30.83 180 ILE B N 1
ATOM 4966 C CA . ILE B 1 90 ? -2.094 50.913 79.852 1.00 28.11 180 ILE B CA 1
ATOM 4967 C C . ILE B 1 90 ? -2.246 49.729 78.907 1.00 30.06 180 ILE B C 1
ATOM 4968 O O . ILE B 1 90 ? -1.747 49.753 77.776 1.00 31.05 180 ILE B O 1
ATOM 4984 N N . LEU B 1 91 ? -2.930 48.676 79.353 1.00 30.68 181 LEU B N 1
ATOM 4985 C CA . LEU B 1 91 ? -3.195 47.542 78.480 1.00 28.22 181 LEU B CA 1
ATOM 4986 C C . LEU B 1 91 ? -4.023 47.961 77.273 1.00 30.97 181 LEU B C 1
ATOM 4987 O O . LEU B 1 91 ? -3.731 47.558 76.140 1.00 33.40 181 LEU B O 1
ATOM 5003 N N . LYS B 1 92 ? -5.053 48.782 77.496 1.00 31.93 182 LYS B N 1
ATOM 5004 C CA . LYS B 1 92 ? -5.852 49.290 76.385 1.00 34.87 182 LYS B CA 1
ATOM 5005 C C . LYS B 1 92 ? -5.018 50.152 75.447 1.00 32.35 182 LYS B C 1
ATOM 5006 O O . LYS B 1 92 ? -5.167 50.076 74.221 1.00 32.71 182 LYS B O 1
ATOM 5025 N N . LYS B 1 93 ? -4.146 50.994 76.003 1.00 37.59 183 LYS B N 1
ATOM 5026 C CA . LYS B 1 93 ? -3.314 51.857 75.173 1.00 35.86 183 LYS B CA 1
ATOM 5027 C C . LYS B 1 93 ? -2.563 51.060 74.115 1.00 38.01 183 LYS B C 1
ATOM 5028 O O . LYS B 1 93 ? -2.383 51.531 72.988 1.00 35.38 183 LYS B O 1
ATOM 5047 N N . TYR B 1 94 ? -2.130 49.848 74.452 1.00 32.64 184 TYR B N 1
ATOM 5048 C CA . TYR B 1 94 ? -1.337 49.025 73.546 1.00 35.09 184 TYR B CA 1
ATOM 5049 C C . TYR B 1 94 ? -2.135 47.885 72.920 1.00 32.76 184 TYR B C 1
ATOM 5050 O O . TYR B 1 94 ? -1.540 46.987 72.316 1.00 34.34 184 TYR B O 1
ATOM 5068 N N A ASP B 1 95 ? -3.463 47.906 73.041 0.54 35.73 185 ASP B N 1
ATOM 5069 N N B ASP B 1 95 ? -3.463 47.910 73.030 0.46 35.76 185 ASP B N 1
ATOM 5070 C CA A ASP B 1 95 ? -4.326 46.884 72.450 0.54 35.19 185 ASP B CA 1
ATOM 5071 C CA B ASP B 1 95 ? -4.318 46.878 72.442 0.46 35.25 185 ASP B CA 1
ATOM 5072 C C A ASP B 1 95 ? -3.884 45.486 72.880 0.54 33.82 185 ASP B C 1
ATOM 5073 C C B ASP B 1 95 ? -3.865 45.486 72.877 0.46 33.83 185 ASP B C 1
ATOM 5074 O O A ASP B 1 95 ? -3.744 44.568 72.069 0.54 34.24 185 ASP B O 1
ATOM 5075 O O B ASP B 1 95 ? -3.696 44.573 72.066 0.46 34.23 185 ASP B O 1
ATOM 5092 N N . ALA B 1 96 ? -3.671 45.331 74.181 1.00 34.13 186 ALA B N 1
ATOM 5093 C CA . ALA B 1 96 ? -3.187 44.094 74.769 1.00 33.49 186 ALA B CA 1
ATOM 5094 C C . ALA B 1 96 ? -4.292 43.430 75.581 1.00 34.83 186 ALA B C 1
ATOM 5095 O O . ALA B 1 96 ? -5.157 44.101 76.147 1.00 38.51 186 ALA B O 1
ATOM 5103 N N . LYS B 1 97 ? -4.266 42.103 75.612 1.00 35.54 187 LYS B N 1
ATOM 5104 C CA . LYS B 1 97 ? -5.168 41.308 76.435 1.00 34.95 187 LYS B CA 1
ATOM 5105 C C . LYS B 1 97 ? -4.425 40.851 77.689 1.00 30.56 187 LYS B C 1
ATOM 5106 O O . LYS B 1 97 ? -3.210 40.628 77.671 1.00 32.18 187 LYS B O 1
ATOM 5125 N N . ALA B 1 98 ? -5.159 40.742 78.796 1.00 32.30 188 ALA B N 1
ATOM 5126 C CA . ALA B 1 98 ? -4.564 40.224 80.021 1.00 29.68 188 ALA B CA 1
ATOM 5127 C C . ALA B 1 98 ? -5.612 39.485 80.841 1.00 27.42 188 ALA B C 1
ATOM 5128 O O . ALA B 1 98 ? -6.817 39.654 80.652 1.00 27.21 188 ALA B O 1
ATOM 5135 N N . THR B 1 99 ? -5.127 38.664 81.770 1.00 28.28 189 THR B N 1
ATOM 5136 C CA . THR B 1 99 ? -5.977 37.870 82.641 1.00 28.38 189 THR B CA 1
ATOM 5137 C C . THR B 1 99 ? -5.720 38.232 84.096 1.00 24.08 189 THR B C 1
ATOM 5138 O O . THR B 1 99 ? -4.567 38.388 84.513 1.00 27.81 189 THR B O 1
ATOM 5149 N N . ASN B 1 100 ? -6.795 38.381 84.867 1.00 24.08 190 ASN B N 1
ATOM 5150 C CA . ASN B 1 100 ? -6.695 38.580 86.308 1.00 26.56 190 ASN B CA 1
ATOM 5151 C C . ASN B 1 100 ? -7.338 37.396 87.019 1.00 24.94 190 ASN B C 1
ATOM 5152 O O . ASN B 1 100 ? -8.485 37.042 86.732 1.00 29.27 190 ASN B O 1
ATOM 5163 N N . ASN B 1 101 ? -6.607 36.802 87.948 1.00 23.91 191 ASN B N 1
ATOM 5164 C CA . ASN B 1 101 ? -7.095 35.660 88.716 1.00 27.22 191 ASN B CA 1
ATOM 5165 C C . ASN B 1 101 ? -7.736 36.180 89.998 1.00 28.39 191 ASN B C 1
ATOM 5166 O O . ASN B 1 101 ? -7.051 36.718 90.873 1.00 29.32 191 ASN B O 1
ATOM 5177 N N . VAL B 1 102 ? -9.049 35.979 90.119 1.00 28.65 192 VAL B N 1
ATOM 5178 C CA . VAL B 1 102 ? -9.898 36.756 91.019 1.00 32.83 192 VAL B CA 1
ATOM 5179 C C . VAL B 1 102 ? -10.153 36.002 92.321 1.00 30.19 192 VAL B C 1
ATOM 5180 O O . VAL B 1 102 ? -10.517 34.819 92.310 1.00 26.24 192 VAL B O 1
ATOM 5193 N N . ILE B 1 103 ? -9.992 36.707 93.443 1.00 29.99 193 ILE B N 1
ATOM 5194 C CA . ILE B 1 103 ? -10.419 36.231 94.758 1.00 27.81 193 ILE B CA 1
ATOM 5195 C C . ILE B 1 103 ? -11.874 36.659 94.912 1.00 30.18 193 ILE B C 1
ATOM 5196 O O . ILE B 1 103 ? -12.161 37.816 95.237 1.00 27.38 193 ILE B O 1
ATOM 5212 N N . THR B 1 104 ? -12.803 35.726 94.690 1.00 28.30 194 THR B N 1
ATOM 5213 C CA . THR B 1 104 ? -14.201 36.122 94.534 1.00 31.99 194 THR B CA 1
ATOM 5214 C C . THR B 1 104 ? -14.824 36.571 95.849 1.00 29.77 194 THR B C 1
ATOM 5215 O O . THR B 1 104 ? -15.730 37.411 95.841 1.00 31.89 194 THR B O 1
ATOM 5226 N N . GLY B 1 105 ? -14.362 36.035 96.978 1.00 30.27 195 GLY B N 1
ATOM 5227 C CA . GLY B 1 105 ? -14.923 36.441 98.255 1.00 27.35 195 GLY B CA 1
ATOM 5228 C C . GLY B 1 105 ? -14.730 37.920 98.530 1.00 28.35 195 GLY B C 1
ATOM 5229 O O . GLY B 1 105 ? -15.610 38.578 99.091 1.00 27.52 195 GLY B O 1
ATOM 5233 N N . LEU B 1 106 ? -13.576 38.462 98.141 1.00 26.75 196 LEU B N 1
ATOM 5234 C CA . LEU B 1 106 ? -13.329 39.884 98.347 1.00 28.46 196 LEU B CA 1
ATOM 5235 C C . LEU B 1 106 ? -14.258 40.730 97.490 1.00 32.11 196 LEU B C 1
ATOM 5236 O O . LEU B 1 106 ? -14.743 41.776 97.940 1.00 33.74 196 LEU B O 1
ATOM 5252 N N . THR B 1 107 ? -14.525 40.301 96.257 1.00 27.14 197 THR B N 1
ATOM 5253 C CA . THR B 1 107 ? -15.475 41.039 95.433 1.00 30.96 197 THR B CA 1
ATOM 5254 C C . THR B 1 107 ? -16.888 40.900 95.981 1.00 29.81 197 THR B C 1
ATOM 5255 O O . THR B 1 107 ? -17.627 41.888 96.068 1.00 31.06 197 THR B O 1
ATOM 5266 N N . GLU B 1 108 ? -17.271 39.691 96.400 1.00 33.63 198 GLU B N 1
ATOM 5267 C CA . GLU B 1 108 ? -18.610 39.492 96.942 1.00 31.80 198 GLU B CA 1
ATOM 5268 C C . GLU B 1 108 ? -18.833 40.314 98.207 1.00 33.64 198 GLU B C 1
ATOM 5269 O O . GLU B 1 108 ? -19.953 40.777 98.453 1.00 35.22 198 GLU B O 1
ATOM 5281 N N . MET B 1 109 ? -17.784 40.532 99.001 1.00 30.14 199 MET B N 1
ATOM 5282 C CA . MET B 1 109 ? -17.879 41.312 100.228 1.00 30.93 199 MET B CA 1
ATOM 5283 C C . MET B 1 109 ? -17.644 42.808 100.010 1.00 33.68 199 MET B C 1
ATOM 5284 O O . MET B 1 109 ? -17.520 43.548 100.992 1.00 35.76 199 MET B O 1
ATOM 5298 N N . GLY B 1 110 ? -17.549 43.260 98.762 1.00 32.80 200 GLY B N 1
ATOM 5299 C CA . GLY B 1 110 ? -17.463 44.683 98.477 1.00 31.22 200 GLY B CA 1
ATOM 5300 C C . GLY B 1 110 ? -16.157 45.347 98.845 1.00 34.51 200 GLY B C 1
ATOM 5301 O O . GLY B 1 110 ? -16.143 46.549 99.128 1.00 32.73 200 GLY B O 1
ATOM 5305 N N . SER B 1 111 ? -15.055 44.605 98.838 1.00 36.80 201 SER B N 1
ATOM 5306 C CA . SER B 1 111 ? -13.766 45.149 99.244 1.00 33.85 201 SER B CA 1
ATOM 5307 C C . SER B 1 111 ? -13.313 46.269 98.313 1.00 29.50 201 SER B C 1
ATOM 5308 O O . SER B 1 111 ? -13.124 46.054 97.111 1.00 28.53 201 SER B O 1
ATOM 5316 N N . ALA B 1 112 ? -13.120 47.463 98.882 1.00 30.21 202 ALA B N 1
ATOM 5317 C CA . ALA B 1 112 ? -12.675 48.610 98.098 1.00 30.24 202 ALA B CA 1
ATOM 5318 C C . ALA B 1 112 ? -11.289 48.396 97.506 1.00 32.47 202 ALA B C 1
ATOM 5319 O O . ALA B 1 112 ? -10.962 49.015 96.487 1.00 32.64 202 ALA B O 1
ATOM 5326 N N . ALA B 1 113 ? -10.480 47.528 98.113 1.00 32.16 203 ALA B N 1
ATOM 5327 C CA . ALA B 1 113 ? -9.147 47.207 97.627 1.00 32.84 203 ALA B CA 1
ATOM 5328 C C . ALA B 1 113 ? -9.147 46.276 96.421 1.00 28.68 203 ALA B C 1
ATOM 5329 O O . ALA B 1 113 ? -8.073 46.024 95.862 1.00 27.44 203 ALA B O 1
ATOM 5336 N N . ASN B 1 114 ? -10.304 45.777 95.999 1.00 28.26 204 ASN B N 1
ATOM 5337 C CA . ASN B 1 114 ? -10.355 44.745 94.973 1.00 26.94 204 ASN B CA 1
ATOM 5338 C C . ASN B 1 114 ? -11.350 45.093 93.878 1.00 31.32 204 ASN B C 1
ATOM 5339 O O . ASN B 1 114 ? -12.219 45.953 94.040 1.00 31.38 204 ASN B O 1
ATOM 5350 N N . LEU B 1 115 ? -11.203 44.394 92.752 1.00 29.94 205 LEU B N 1
ATOM 5351 C CA . LEU B 1 115 ? -12.051 44.629 91.593 1.00 29.64 205 LEU B CA 1
ATOM 5352 C C . LEU B 1 115 ? -13.517 44.413 91.944 1.00 30.19 205 LEU B C 1
ATOM 5353 O O . LEU B 1 115 ? -13.864 43.580 92.787 1.00 29.29 205 LEU B O 1
ATOM 5369 N N . THR B 1 116 ? -14.382 45.173 91.280 1.00 31.76 206 THR B N 1
ATOM 5370 C CA . THR B 1 116 ? -15.822 45.003 91.402 1.00 33.57 206 THR B CA 1
ATOM 5371 C C . THR B 1 116 ? -16.361 44.269 90.179 1.00 31.51 206 THR B C 1
ATOM 5372 O O . THR B 1 116 ? -15.711 44.197 89.131 1.00 28.48 206 THR B O 1
ATOM 5383 N N . LEU B 1 117 ? -17.569 43.718 90.323 1.00 33.97 207 LEU B N 1
ATOM 5384 C CA . LEU B 1 117 ? -18.193 43.036 89.193 1.00 36.94 207 LEU B CA 1
ATOM 5385 C C . LEU B 1 117 ? -18.419 44.000 88.036 1.00 33.45 207 LEU B C 1
ATOM 5386 O O . LEU B 1 117 ? -18.157 43.664 86.876 1.00 32.67 207 LEU B O 1
ATOM 5402 N N . LYS B 1 118 ? -18.913 45.206 88.337 1.00 35.36 208 LYS B N 1
ATOM 5403 C CA . LYS B 1 118 ? -19.102 46.216 87.304 1.00 36.58 208 LYS B CA 1
ATOM 5404 C C . LYS B 1 118 ? -17.813 46.458 86.535 1.00 35.57 208 LYS B C 1
ATOM 5405 O O . LYS B 1 118 ? -17.821 46.509 85.300 1.00 33.44 208 LYS B O 1
ATOM 5424 N N . GLN B 1 119 ? -16.691 46.581 87.248 1.00 34.86 209 GLN B N 1
ATOM 5425 C CA . GLN B 1 119 ? -15.410 46.803 86.589 1.00 37.17 209 GLN B CA 1
ATOM 5426 C C . GLN B 1 119 ? -15.037 45.630 85.692 1.00 31.82 209 GLN B C 1
ATOM 5427 O O . GLN B 1 119 ? -14.595 45.828 84.555 1.00 33.23 209 GLN B O 1
ATOM 5441 N N . MET B 1 120 ? -15.207 44.403 86.186 1.00 32.57 210 MET B N 1
ATOM 5442 C CA . MET B 1 120 ? -14.874 43.230 85.386 1.00 29.96 210 MET B CA 1
ATOM 5443 C C . MET B 1 120 ? -15.730 43.163 84.130 1.00 30.78 210 MET B C 1
ATOM 5444 O O . MET B 1 120 ? -15.232 42.819 83.052 1.00 32.43 210 MET B O 1
ATOM 5458 N N . LYS B 1 121 ? -17.016 43.502 84.241 1.00 32.53 211 LYS B N 1
ATOM 5459 C CA . LYS B 1 121 ? -17.879 43.500 83.064 1.00 32.33 211 LYS B CA 1
ATOM 5460 C C . LYS B 1 121 ? -17.431 44.547 82.054 1.00 36.03 211 LYS B C 1
ATOM 5461 O O . LYS B 1 121 ? -17.500 44.320 80.840 1.00 33.30 211 LYS B O 1
ATOM 5480 N N . GLU B 1 122 ? -16.972 45.706 82.533 1.00 41.93 212 GLU B N 1
ATOM 5481 C CA . GLU B 1 122 ? -16.440 46.719 81.628 1.00 41.41 212 GLU B CA 1
ATOM 5482 C C . GLU B 1 122 ? -15.186 46.210 80.930 1.00 40.79 212 GLU B C 1
ATOM 5483 O O . GLU B 1 122 ? -15.051 46.319 79.705 1.00 38.09 212 GLU B O 1
ATOM 5495 N N . MET B 1 123 ? -14.259 45.639 81.704 1.00 35.41 213 MET B N 1
ATOM 5496 C CA . MET B 1 123 ? -12.961 45.254 81.167 1.00 32.04 213 MET B CA 1
ATOM 5497 C C . MET B 1 123 ? -13.065 44.077 80.210 1.00 32.64 213 MET B C 1
ATOM 5498 O O . MET B 1 123 ? -12.239 43.954 79.298 1.00 32.09 213 MET B O 1
ATOM 5512 N N . LYS B 1 124 ? -14.055 43.202 80.398 1.00 31.08 214 LYS B N 1
ATOM 5513 C CA . LYS B 1 124 ? -14.202 42.064 79.496 1.00 35.43 214 LYS B CA 1
ATOM 5514 C C . LYS B 1 124 ? -14.481 42.513 78.068 1.00 35.45 214 LYS B C 1
ATOM 5515 O O . LYS B 1 124 ? -14.123 41.808 77.117 1.00 34.79 214 LYS B O 1
ATOM 5534 N N . GLN B 1 125 ? -15.107 43.681 77.895 1.00 40.87 215 GLN B N 1
ATOM 5535 C CA . GLN B 1 125 ? -15.407 44.189 76.561 1.00 42.71 215 GLN B CA 1
ATOM 5536 C C . GLN B 1 125 ? -14.185 44.756 75.849 1.00 40.73 215 GLN B C 1
ATOM 5537 O O . GLN B 1 125 ? -14.284 45.090 74.664 1.00 43.38 215 GLN B O 1
ATOM 5551 N N . VAL B 1 126 ? -13.053 44.899 76.538 1.00 44.36 216 VAL B N 1
ATOM 5552 C CA . VAL B 1 126 ? -11.852 45.460 75.928 1.00 43.28 216 VAL B CA 1
ATOM 5553 C C . VAL B 1 126 ? -10.669 44.541 76.202 1.00 47.30 216 VAL B C 1
ATOM 5554 O O . VAL B 1 126 ? -9.567 45.002 76.520 1.00 47.00 216 VAL B O 1
ATOM 5567 N N . GLY B 1 127 ? -10.897 43.232 76.111 1.00 41.48 217 GLY B N 1
ATOM 5568 C CA . GLY B 1 127 ? -9.817 42.272 76.028 1.00 42.63 217 GLY B CA 1
ATOM 5569 C C . GLY B 1 127 ? -9.391 41.586 77.309 1.00 41.31 217 GLY B C 1
ATOM 5570 O O . GLY B 1 127 ? -8.499 40.731 77.253 1.00 41.78 217 GLY B O 1
ATOM 5574 N N . MET B 1 128 ? -9.977 41.919 78.453 1.00 35.38 218 MET B N 1
ATOM 5575 C CA . MET B 1 128 ? -9.527 41.331 79.707 1.00 34.52 218 MET B CA 1
ATOM 5576 C C . MET B 1 128 ? -10.303 40.055 80.026 1.00 29.70 218 MET B C 1
ATOM 5577 O O . MET B 1 128 ? -11.463 39.892 79.641 1.00 29.72 218 MET B O 1
ATOM 5591 N N . SER B 1 129 ? -9.638 39.146 80.739 1.00 30.37 219 SER B N 1
ATOM 5592 C CA . SER B 1 129 ? -10.223 37.878 81.152 1.00 33.32 219 SER B CA 1
ATOM 5593 C C . SER B 1 129 ? -10.063 37.714 82.656 1.00 30.73 219 SER B C 1
ATOM 5594 O O . SER B 1 129 ? -9.036 38.089 83.229 1.00 30.09 219 SER B O 1
ATOM 5602 N N . PHE B 1 130 ? -11.088 37.166 83.300 1.00 27.88 220 PHE B N 1
ATOM 5603 C CA . PHE B 1 130 ? -11.101 37.010 84.748 1.00 28.42 220 PHE B CA 1
ATOM 5604 C C . PHE B 1 130 ? -11.330 35.545 85.085 1.00 28.50 220 PHE B C 1
ATOM 5605 O O . PHE B 1 130 ? -12.400 34.992 84.807 1.00 25.98 220 PHE B O 1
ATOM 5622 N N . GLN B 1 131 ? -10.307 34.931 85.661 1.00 27.75 221 GLN B N 1
ATOM 5623 C CA . GLN B 1 131 ? -10.268 33.508 85.963 1.00 25.92 221 GLN B CA 1
ATOM 5624 C C . GLN B 1 131 ? -10.127 33.341 87.477 1.00 27.05 221 GLN B C 1
ATOM 5625 O O . GLN B 1 131 ? -10.221 34.303 88.245 1.00 27.57 221 GLN B O 1
ATOM 5639 N N . ASP B 1 132 ? -9.902 32.105 87.909 1.00 27.23 222 ASP B N 1
ATOM 5640 C CA . ASP B 1 132 ? -10.165 31.740 89.293 1.00 26.03 222 ASP B CA 1
ATOM 5641 C C . ASP B 1 132 ? -8.954 31.901 90.200 1.00 26.06 222 ASP B C 1
ATOM 5642 O O . ASP B 1 132 ? -7.828 31.564 89.830 1.00 27.98 222 ASP B O 1
ATOM 5651 N N . HIS B 1 133 ? -9.209 32.397 91.414 1.00 29.63 223 HIS B N 1
ATOM 5652 C CA . HIS B 1 133 ? -8.192 32.489 92.457 1.00 27.50 223 HIS B CA 1
ATOM 5653 C C . HIS B 1 133 ? -8.804 32.154 93.817 1.00 25.76 223 HIS B C 1
ATOM 5654 O O . HIS B 1 133 ? -8.448 32.742 94.845 1.00 25.23 223 HIS B O 1
ATOM 5668 N N . THR B 1 134 ? -9.736 31.197 93.821 1.00 27.17 224 THR B N 1
ATOM 5669 C CA . THR B 1 134 ? -10.468 30.692 94.985 1.00 29.25 224 THR B CA 1
ATOM 5670 C C . THR B 1 134 ? -11.403 31.727 95.602 1.00 32.66 224 THR B C 1
ATOM 5671 O O . THR B 1 134 ? -11.426 32.887 95.176 1.00 30.60 224 THR B O 1
ATOM 5682 N N . VAL B 1 135 ? -12.189 31.307 96.599 1.00 29.35 225 VAL B N 1
ATOM 5683 C CA . VAL B 1 135 ? -13.126 32.217 97.250 1.00 30.67 225 VAL B CA 1
ATOM 5684 C C . VAL B 1 135 ? -12.415 33.059 98.299 1.00 30.90 225 VAL B C 1
ATOM 5685 O O . VAL B 1 135 ? -12.519 34.293 98.301 1.00 27.36 225 VAL B O 1
ATOM 5698 N N . ASN B 1 136 ? -11.684 32.411 99.208 1.00 29.73 226 ASN B N 1
ATOM 5699 C CA . ASN B 1 136 ? -11.106 33.092 100.362 1.00 29.04 226 ASN B CA 1
ATOM 5700 C C . ASN B 1 136 ? -9.583 33.077 100.365 1.00 30.64 226 ASN B C 1
ATOM 5701 O O . ASN B 1 136 ? -8.972 33.524 101.343 1.00 32.92 226 ASN B O 1
ATOM 5712 N N . HIS B 1 137 ? -8.956 32.585 99.304 1.00 28.20 227 HIS B N 1
ATOM 5713 C CA . HIS B 1 137 ? -7.503 32.591 99.181 1.00 28.07 227 HIS B CA 1
ATOM 5714 C C . HIS B 1 137 ? -6.818 31.803 100.291 1.00 30.65 227 HIS B C 1
ATOM 5715 O O . HIS B 1 137 ? -5.818 32.275 100.848 1.00 29.88 227 HIS B O 1
ATOM 5729 N N . PRO B 1 138 ? -7.291 30.602 100.622 1.00 30.00 228 PRO B N 1
ATOM 5730 C CA . PRO B 1 138 ? -6.554 29.758 101.567 1.00 32.46 228 PRO B CA 1
ATOM 5731 C C . PRO B 1 138 ? -5.338 29.130 100.895 1.00 31.62 228 PRO B C 1
ATOM 5732 O O . PRO B 1 138 ? -5.170 29.172 99.678 1.00 35.14 228 PRO B O 1
ATOM 5743 N N . ASP B 1 139 ? -4.477 28.550 101.725 1.00 28.29 229 ASP B N 1
ATOM 5744 C CA . ASP B 1 139 ? -3.457 27.613 101.262 1.00 29.58 229 ASP B CA 1
ATOM 5745 C C . ASP B 1 139 ? -4.183 26.303 100.962 1.00 29.55 229 ASP B C 1
ATOM 5746 O O . ASP B 1 139 ? -4.540 25.557 101.874 1.00 29.30 229 ASP B O 1
ATOM 5755 N N . LEU B 1 140 ? -4.428 26.029 99.676 1.00 28.87 230 LEU B N 1
ATOM 5756 C CA . LEU B 1 140 ? -5.249 24.877 99.309 1.00 33.00 230 LEU B CA 1
ATOM 5757 C C . LEU B 1 140 ? -4.649 23.578 99.830 1.00 31.75 230 LEU B C 1
ATOM 5758 O O . LEU B 1 140 ? -5.377 22.649 100.199 1.00 30.67 230 LEU B O 1
ATOM 5774 N N . GLU B 1 141 ? -3.321 23.486 99.841 1.00 32.07 231 GLU B N 1
ATOM 5775 C CA . GLU B 1 141 ? -2.664 22.278 100.321 1.00 35.16 231 GLU B CA 1
ATOM 5776 C C . GLU B 1 141 ? -3.048 21.964 101.758 1.00 34.04 231 GLU B C 1
ATOM 5777 O O . GLU B 1 141 ? -3.050 20.795 102.160 1.00 36.04 231 GLU B O 1
ATOM 5789 N N . GLN B 1 142 ? -3.361 22.984 102.552 1.00 36.15 232 GLN B N 1
ATOM 5790 C CA . GLN B 1 142 ? -3.701 22.784 103.953 1.00 40.87 232 GLN B CA 1
ATOM 5791 C C . GLN B 1 142 ? -5.197 22.578 104.170 1.00 35.80 232 GLN B C 1
ATOM 5792 O O . GLN B 1 142 ? -5.637 22.475 105.319 1.00 35.38 232 GLN B O 1
ATOM 5806 N N . ALA B 1 143 ? -5.979 22.504 103.099 1.00 31.40 233 ALA B N 1
ATOM 5807 C CA . ALA B 1 143 ? -7.415 22.293 103.183 1.00 30.81 233 ALA B CA 1
ATOM 5808 C C . ALA B 1 143 ? -7.748 20.840 102.865 1.00 30.54 233 ALA B C 1
ATOM 5809 O O . ALA B 1 143 ? -7.058 20.186 102.083 1.00 31.57 233 ALA B O 1
ATOM 5816 N N . SER B 1 144 ? -8.810 20.340 103.489 1.00 33.59 234 SER B N 1
ATOM 5817 C CA . SER B 1 144 ? -9.303 19.008 103.186 1.00 33.64 234 SER B CA 1
ATOM 5818 C C . SER B 1 144 ? -9.848 18.951 101.760 1.00 32.05 234 SER B C 1
ATOM 5819 O O . SER B 1 144 ? -10.161 19.986 101.163 1.00 28.48 234 SER B O 1
ATOM 5827 N N . PRO B 1 145 ? -10.005 17.745 101.203 1.00 30.15 235 PRO B N 1
ATOM 5828 C CA . PRO B 1 145 ? -10.555 17.652 99.836 1.00 31.07 235 PRO B CA 1
ATOM 5829 C C . PRO B 1 145 ? -11.903 18.338 99.679 1.00 31.09 235 PRO B C 1
ATOM 5830 O O . PRO B 1 145 ? -12.150 18.971 98.644 1.00 32.92 235 PRO B O 1
ATOM 5841 N N . ASP B 1 146 ? -12.796 18.219 100.669 1.00 31.07 236 ASP B N 1
ATOM 5842 C CA . ASP B 1 146 ? -14.084 18.902 100.578 1.00 30.42 236 ASP B CA 1
ATOM 5843 C C . ASP B 1 146 ? -13.905 20.416 100.511 1.00 31.62 236 ASP B C 1
ATOM 5844 O O . ASP B 1 146 ? -14.593 21.096 99.739 1.00 30.24 236 ASP B O 1
ATOM 5853 N N . VAL B 1 147 ? -12.997 20.963 101.323 1.00 29.69 237 VAL B N 1
ATOM 5854 C CA . VAL B 1 147 ? -12.793 22.410 101.344 1.00 32.13 237 VAL B CA 1
ATOM 5855 C C . VAL B 1 147 ? -12.126 22.880 100.057 1.00 31.41 237 VAL B C 1
ATOM 5856 O O . VAL B 1 147 ? -12.502 23.916 99.492 1.00 25.60 237 VAL B O 1
ATOM 5869 N N . GLN B 1 148 ? -11.129 22.136 99.571 1.00 28.51 238 GLN B N 1
ATOM 5870 C CA . GLN B 1 148 ? -10.533 22.467 98.283 1.00 31.19 238 GLN B CA 1
ATOM 5871 C C . GLN B 1 148 ? -11.589 22.511 97.185 1.00 34.89 238 GLN B C 1
ATOM 5872 O O . GLN B 1 148 ? -11.591 23.425 96.350 1.00 30.68 238 GLN B O 1
ATOM 5886 N N . THR B 1 149 ? -12.500 21.537 97.171 1.00 30.98 239 THR B N 1
ATOM 5887 C CA . THR B 1 149 ? -13.570 21.545 96.182 1.00 30.19 239 THR B CA 1
ATOM 5888 C C . THR B 1 149 ? -14.406 22.814 96.303 1.00 28.98 239 THR B C 1
ATOM 5889 O O . THR B 1 149 ? -14.619 23.526 95.315 1.00 29.40 239 THR B O 1
ATOM 5900 N N . THR B 1 150 ? -14.865 23.132 97.517 1.00 29.14 240 THR B N 1
ATOM 5901 C CA . THR B 1 150 ? -15.698 24.316 97.703 1.00 32.99 240 THR B CA 1
ATOM 5902 C C . THR B 1 150 ? -14.968 25.583 97.270 1.00 29.47 240 THR B C 1
ATOM 5903 O O . THR B 1 150 ? -15.542 26.438 96.589 1.00 27.70 240 THR B O 1
ATOM 5914 N N . GLU B 1 151 ? -13.699 25.720 97.654 1.00 29.53 241 GLU B N 1
ATOM 5915 C CA . GLU B 1 151 ? -12.962 26.936 97.341 1.00 27.42 241 GLU B CA 1
ATOM 5916 C C . GLU B 1 151 ? -12.787 27.108 95.841 1.00 29.62 241 GLU B C 1
ATOM 5917 O O . GLU B 1 151 ? -12.854 28.231 95.326 1.00 30.32 241 GLU B O 1
ATOM 5929 N N . MET B 1 152 ? -12.572 26.010 95.118 1.00 27.67 242 MET B N 1
ATOM 5930 C CA . MET B 1 152 ? -12.362 26.077 93.680 1.00 29.68 242 MET B CA 1
ATOM 5931 C C . MET B 1 152 ? -13.665 26.049 92.898 1.00 32.92 242 MET B C 1
ATOM 5932 O O . MET B 1 152 ? -13.729 26.612 91.797 1.00 36.10 242 MET B O 1
ATOM 5946 N N . LYS B 1 153 ? -14.706 25.421 93.446 1.00 30.42 243 LYS B N 1
ATOM 5947 C CA . LYS B 1 153 ? -15.968 25.283 92.729 1.00 31.03 243 LYS B CA 1
ATOM 5948 C C . LYS B 1 153 ? -16.843 26.520 92.891 1.00 30.97 243 LYS B C 1
ATOM 5949 O O . LYS B 1 153 ? -17.328 27.077 91.901 1.00 33.14 243 LYS B O 1
ATOM 5968 N N . ASP B 1 154 ? -17.074 26.949 94.135 1.00 30.58 244 ASP B N 1
ATOM 5969 C CA . ASP B 1 154 ? -17.985 28.062 94.379 1.00 31.06 244 ASP B CA 1
ATOM 5970 C C . ASP B 1 154 ? -17.494 29.346 93.729 1.00 32.70 244 ASP B C 1
ATOM 5971 O O . ASP B 1 154 ? -18.307 30.156 93.270 1.00 33.22 244 ASP B O 1
ATOM 5980 N N . SER B 1 155 ? -16.175 29.552 93.693 1.00 31.49 245 SER B N 1
ATOM 5981 C CA . SER B 1 155 ? -15.620 30.735 93.047 1.00 28.45 245 SER B CA 1
ATOM 5982 C C . SER B 1 155 ? -15.819 30.677 91.540 1.00 30.37 245 SER B C 1
ATOM 5983 O O . SER B 1 155 ? -16.171 31.682 90.917 1.00 30.29 245 SER B O 1
ATOM 5991 N N . LYS B 1 156 ? -15.606 29.504 90.936 1.00 30.18 246 LYS B N 1
ATOM 5992 C CA . LYS B 1 156 ? -15.873 29.354 89.511 1.00 27.92 246 LYS B CA 1
ATOM 5993 C C . LYS B 1 156 ? -17.348 29.570 89.205 1.00 26.80 246 LYS B C 1
ATOM 5994 O O . LYS B 1 156 ? -17.692 30.235 88.220 1.00 31.32 246 LYS B O 1
ATOM 6013 N N . ASP B 1 157 ? -18.238 29.013 90.034 1.00 29.61 247 ASP B N 1
ATOM 6014 C CA . ASP B 1 157 ? -19.667 29.216 89.824 1.00 34.21 247 ASP B CA 1
ATOM 6015 C C . ASP B 1 157 ? -20.023 30.697 89.903 1.00 30.62 247 ASP B C 1
ATOM 6016 O O . ASP B 1 157 ? -20.869 31.185 89.144 1.00 32.27 247 ASP B O 1
ATOM 6025 N N . TYR B 1 158 ? -19.376 31.431 90.807 1.00 31.90 248 TYR B N 1
ATOM 6026 C CA . TYR B 1 158 ? -19.637 32.862 90.932 1.00 34.08 248 TYR B CA 1
ATOM 6027 C C . TYR B 1 158 ? -19.230 33.603 89.662 1.00 32.88 248 TYR B C 1
ATOM 6028 O O . TYR B 1 158 ? -20.019 34.365 89.094 1.00 29.69 248 TYR B O 1
ATOM 6046 N N . LEU B 1 159 ? -18.000 33.382 89.196 1.00 34.00 249 LEU B N 1
ATOM 6047 C CA . LEU B 1 159 ? -17.541 34.036 87.976 1.00 32.73 249 LEU B CA 1
ATOM 6048 C C . LEU B 1 159 ? -18.385 33.626 86.777 1.00 34.03 249 LEU B C 1
ATOM 6049 O O . LEU B 1 159 ? -18.753 34.470 85.950 1.00 31.55 249 LEU B O 1
ATOM 6065 N N . ASP B 1 160 ? -18.696 32.331 86.664 1.00 32.16 250 ASP B N 1
ATOM 6066 C CA . ASP B 1 160 ? -19.474 31.838 85.531 1.00 34.21 250 ASP B CA 1
ATOM 6067 C C . ASP B 1 160 ? -20.828 32.531 85.448 1.00 31.44 250 ASP B C 1
ATOM 6068 O O . ASP B 1 160 ? -21.261 32.957 84.370 1.00 31.25 250 ASP B O 1
ATOM 6077 N N . LYS B 1 161 ? -21.523 32.638 86.582 1.00 32.54 251 LYS B N 1
ATOM 6078 C CA . LYS B 1 161 ? -22.865 33.208 86.580 1.00 32.86 251 LYS B CA 1
ATOM 6079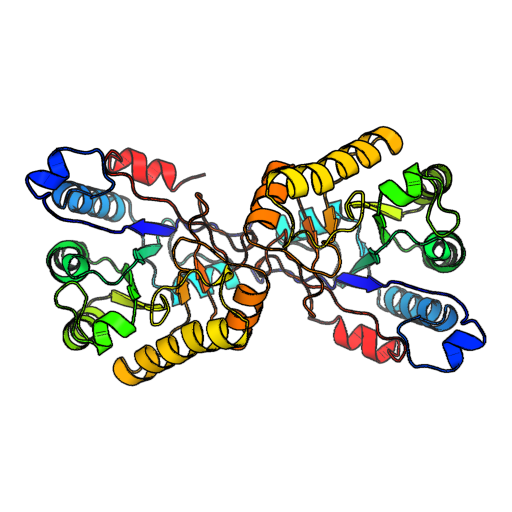 C C . LYS B 1 161 ? -22.828 34.731 86.482 1.00 30.84 251 LYS B C 1
ATOM 6080 O O . LYS B 1 161 ? -23.586 35.327 85.710 1.00 32.65 251 LYS B O 1
ATOM 6099 N N . GLN B 1 162 ? -21.956 35.374 87.262 1.00 33.43 252 GLN B N 1
ATOM 6100 C CA . GLN B 1 162 ? -21.971 36.831 87.343 1.00 36.89 252 GLN B CA 1
ATOM 6101 C C . GLN B 1 162 ? -21.400 37.467 86.083 1.00 38.00 252 GLN B C 1
ATOM 6102 O O . GLN B 1 162 ? -21.864 38.528 85.654 1.00 37.62 252 GLN B O 1
ATOM 6116 N N . LEU B 1 163 ? -20.391 36.842 85.481 1.00 33.84 253 LEU B N 1
ATOM 6117 C CA . LEU B 1 163 ? -19.788 37.343 84.255 1.00 32.64 253 LEU B CA 1
ATOM 6118 C C . LEU B 1 163 ? -20.258 36.583 83.019 1.00 33.83 253 LEU B C 1
ATOM 6119 O O . LEU B 1 163 ? -19.751 36.828 81.919 1.00 35.32 253 LEU B O 1
ATOM 6135 N N . ASN B 1 164 ? -21.219 35.677 83.176 1.00 37.26 254 ASN B N 1
ATOM 6136 C CA . ASN B 1 164 ? -21.824 34.946 82.065 1.00 36.87 254 ASN B CA 1
ATOM 6137 C C . ASN B 1 164 ? -20.759 34.303 81.175 1.00 35.65 254 ASN B C 1
ATOM 6138 O O . ASN B 1 164 ? -20.683 34.543 79.966 1.00 34.62 254 ASN B O 1
ATOM 6149 N N . GLN B 1 165 ? -19.952 33.446 81.795 1.00 32.49 255 GLN B N 1
ATOM 6150 C CA . GLN B 1 165 ? -18.808 32.862 81.118 1.00 35.13 255 GLN B CA 1
ATOM 6151 C C . GLN B 1 165 ? -18.600 31.430 81.595 1.00 35.82 255 GLN B C 1
ATOM 6152 O O . GLN B 1 165 ? -19.297 30.939 82.486 1.00 33.03 255 GLN B O 1
ATOM 6166 N N . ASN B 1 166 ? -17.609 30.771 80.995 1.00 34.44 256 ASN B N 1
ATOM 6167 C CA . ASN B 1 166 ? -17.130 29.461 81.430 1.00 34.42 256 ASN B CA 1
ATOM 6168 C C . ASN B 1 166 ? -15.664 29.617 81.829 1.00 35.52 256 ASN B C 1
ATOM 6169 O O . ASN B 1 166 ? -14.775 29.600 80.971 1.00 35.40 256 ASN B O 1
ATOM 6180 N N . THR B 1 167 ? -15.422 29.784 83.129 1.00 32.48 257 THR B N 1
ATOM 6181 C CA . THR B 1 167 ? -14.070 29.921 83.652 1.00 30.64 257 THR B CA 1
ATOM 6182 C C . THR B 1 167 ? -13.301 28.621 83.461 1.00 34.38 257 THR B C 1
ATOM 6183 O O . THR B 1 167 ? -13.791 27.545 83.818 1.00 33.18 257 THR B O 1
ATOM 6194 N N . ILE B 1 168 ? -12.087 28.712 82.921 1.00 33.73 258 ILE B N 1
ATOM 6195 C CA . ILE B 1 168 ? -11.300 27.523 82.610 1.00 31.02 258 ILE B CA 1
ATOM 6196 C C . ILE B 1 168 ? -9.955 27.486 83.315 1.00 30.96 258 ILE B C 1
ATOM 6197 O O . ILE B 1 168 ? -9.298 26.435 83.295 1.00 29.06 258 ILE B O 1
ATOM 6213 N N . ALA B 1 169 ? -9.507 28.580 83.926 1.00 26.85 259 ALA B N 1
ATOM 6214 C CA . ALA B 1 169 ? -8.170 28.650 84.496 1.00 25.10 259 ALA B CA 1
ATOM 6215 C C . ALA B 1 169 ? -8.227 28.976 85.981 1.00 28.01 259 ALA B C 1
ATOM 6216 O O . ALA B 1 169 ? -9.110 29.704 86.445 1.00 27.47 259 ALA B O 1
ATOM 6223 N N . ILE B 1 170 ? -7.253 28.450 86.721 1.00 26.69 260 ILE B N 1
ATOM 6224 C CA . ILE B 1 170 ? -7.109 28.733 88.141 1.00 26.07 260 ILE B CA 1
ATOM 6225 C C . ILE B 1 170 ? -5.646 29.019 88.447 1.00 29.50 260 ILE B C 1
ATOM 6226 O O . ILE B 1 170 ? -4.747 28.380 87.892 1.00 27.45 260 ILE B O 1
ATOM 6242 N N . ALA B 1 171 ? -5.410 30.004 89.316 1.00 26.20 261 ALA B N 1
ATOM 6243 C CA . ALA B 1 171 ? -4.105 30.243 89.921 1.00 25.73 261 ALA B CA 1
ATOM 6244 C C . ALA B 1 171 ? -4.188 29.829 91.386 1.00 24.12 261 ALA B C 1
ATOM 6245 O O . ALA B 1 171 ? -5.057 30.315 92.116 1.00 23.70 261 ALA B O 1
ATOM 6252 N N . TYR B 1 172 ? -3.295 28.931 91.815 1.00 27.06 262 TYR B N 1
ATOM 6253 C CA . TYR B 1 172 ? -3.332 28.440 93.194 1.00 30.58 262 TYR B CA 1
ATOM 6254 C C . TYR B 1 172 ? -2.756 29.490 94.138 1.00 26.55 262 TYR B C 1
ATOM 6255 O O . TYR B 1 172 ? -1.684 30.039 93.862 1.00 24.51 262 TYR B O 1
ATOM 6273 N N . PRO B 1 173 ? -3.440 29.807 95.238 1.00 27.83 263 PRO B N 1
ATOM 6274 C CA . PRO B 1 173 ? -2.906 30.812 96.167 1.00 29.27 263 PRO B CA 1
ATOM 6275 C C . PRO B 1 173 ? -1.499 30.469 96.633 1.00 33.15 263 PRO B C 1
ATOM 6276 O O . PRO B 1 173 ? -1.227 29.361 97.111 1.00 27.42 263 PRO B O 1
ATOM 6287 N N . SER B 1 174 ? -0.604 31.448 96.491 1.00 27.85 264 SER B N 1
ATOM 6288 C CA . SER B 1 174 ? 0.810 31.349 96.850 1.00 29.03 264 SER B CA 1
ATOM 6289 C C . SER B 1 174 ? 1.524 30.221 96.113 1.00 27.17 264 SER B C 1
ATOM 6290 O O . SER B 1 174 ? 2.625 29.822 96.504 1.00 30.70 264 SER B O 1
ATOM 6298 N N . GLY B 1 175 ? 0.927 29.719 95.037 1.00 22.68 265 GLY B N 1
ATOM 6299 C CA . GLY B 1 175 ? 1.534 28.652 94.267 1.00 25.70 265 GLY B CA 1
ATOM 6300 C C . GLY B 1 175 ? 1.538 27.298 94.934 1.00 26.91 265 GLY B C 1
ATOM 6301 O O . GLY B 1 175 ? 2.322 26.429 94.539 1.00 26.82 265 GLY B O 1
ATOM 6305 N N . ARG B 1 176 ? 0.687 27.084 95.927 1.00 28.22 266 ARG B N 1
ATOM 6306 C CA . ARG B 1 176 ? 0.731 25.872 96.736 1.00 23.07 266 ARG B CA 1
ATOM 6307 C C . ARG B 1 176 ? -0.357 24.908 96.297 1.00 25.70 266 ARG B C 1
ATOM 6308 O O . ARG B 1 176 ? -1.518 25.291 96.130 1.00 23.46 266 ARG B O 1
ATOM 6329 N N . TYR B 1 177 ? 0.028 23.651 96.099 1.00 25.62 267 TYR B N 1
ATOM 6330 C CA . TYR B 1 177 ? -0.931 22.657 95.650 1.00 26.83 267 TYR B CA 1
ATOM 6331 C C . TYR B 1 177 ? -0.389 21.272 95.951 1.00 30.45 267 TYR B C 1
ATOM 6332 O O . TYR B 1 177 ? 0.816 21.083 96.122 1.00 27.77 267 TYR B O 1
ATOM 6350 N N . ASN B 1 178 ? -1.297 20.303 96.011 1.00 29.15 268 ASN B N 1
ATOM 6351 C CA . ASN B 1 178 ? -0.915 18.904 96.128 1.00 24.50 268 ASN B CA 1
ATOM 6352 C C . ASN B 1 178 ? -1.668 18.101 95.075 1.00 24.62 268 ASN B C 1
ATOM 6353 O O . ASN B 1 178 ? -2.400 18.650 94.246 1.00 26.75 268 ASN B O 1
ATOM 6364 N N . ASP B 1 179 ? -1.449 16.780 95.080 1.0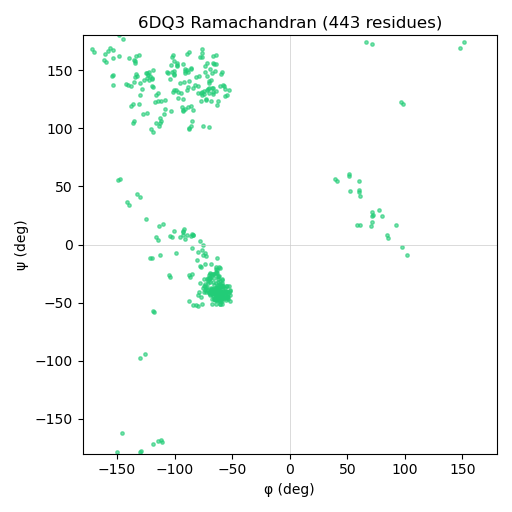0 25.32 269 ASP B N 1
ATOM 6365 C CA . ASP B 1 179 ? -2.124 15.930 94.108 1.00 27.94 269 ASP B CA 1
ATOM 6366 C C . ASP B 1 179 ? -3.633 16.115 94.189 1.00 25.66 269 ASP B C 1
ATOM 6367 O O . ASP B 1 179 ? -4.310 16.207 93.159 1.00 28.75 269 ASP B O 1
ATOM 6376 N N . THR B 1 180 ? -4.170 16.224 95.404 1.00 25.98 270 THR B N 1
ATOM 6377 C CA . THR B 1 180 ? -5.608 16.416 95.570 1.00 30.22 270 THR B CA 1
ATOM 6378 C C . THR B 1 180 ? -6.087 17.695 94.892 1.00 27.51 270 THR B C 1
ATOM 6379 O O . THR B 1 180 ? -7.146 17.701 94.253 1.00 29.44 270 THR B O 1
ATOM 6390 N N . THR B 1 181 ? -5.325 18.789 95.015 1.00 27.56 271 THR B N 1
ATOM 6391 C CA . THR B 1 181 ? -5.705 20.033 94.349 1.00 27.20 271 THR B CA 1
ATOM 6392 C C . THR B 1 181 ? -5.872 19.815 92.851 1.00 30.05 271 THR B C 1
ATOM 6393 O O . THR B 1 181 ? -6.849 20.273 92.247 1.00 26.93 271 THR B O 1
ATOM 6404 N N . LEU B 1 182 ? -4.913 19.125 92.230 1.00 30.11 272 LEU B N 1
ATOM 6405 C CA . LEU B 1 182 ? -4.934 18.968 90.781 1.00 31.19 272 LEU B CA 1
ATOM 6406 C C . LEU B 1 182 ? -6.014 17.987 90.346 1.00 33.12 272 LEU B C 1
ATOM 6407 O O . LEU B 1 182 ? -6.668 18.193 89.315 1.00 31.61 272 LEU B O 1
ATOM 6423 N N . GLN B 1 183 ? -6.203 16.906 91.108 1.00 28.52 273 GLN B N 1
ATOM 6424 C CA . GLN B 1 183 ? -7.276 15.967 90.811 1.00 29.55 273 GLN B CA 1
ATOM 6425 C C . GLN B 1 183 ? -8.631 16.659 90.870 1.00 31.52 273 GLN B C 1
ATOM 6426 O O . GLN B 1 183 ? -9.481 16.456 89.994 1.00 30.56 273 GLN B O 1
ATOM 6440 N N . ILE B 1 184 ? -8.844 17.502 91.884 1.00 30.82 274 ILE B N 1
ATOM 6441 C CA . ILE B 1 184 ? -10.130 18.178 92.032 1.00 30.69 274 ILE B CA 1
ATOM 6442 C C . ILE B 1 184 ? -10.323 19.207 90.927 1.00 25.79 274 ILE B C 1
ATOM 6443 O O . ILE B 1 184 ? -11.405 19.308 90.334 1.00 31.09 274 ILE B O 1
ATOM 6459 N N . ALA B 1 185 ? -9.284 19.985 90.628 1.00 29.55 275 ALA B N 1
ATOM 6460 C CA . ALA B 1 185 ? -9.405 20.991 89.579 1.00 29.59 275 ALA B CA 1
ATOM 6461 C C . ALA B 1 185 ? -9.802 20.350 88.256 1.00 30.67 275 ALA B C 1
ATOM 6462 O O . ALA B 1 185 ? -10.647 20.885 87.533 1.00 27.02 275 ALA B O 1
ATOM 6469 N N . ALA B 1 186 ? -9.219 19.190 87.930 1.00 30.24 276 ALA B N 1
ATOM 6470 C CA . ALA B 1 186 ? -9.622 18.486 86.720 1.00 30.64 276 ALA B CA 1
ATOM 6471 C C . ALA B 1 186 ? -11.090 18.090 86.781 1.00 30.78 276 ALA B C 1
ATOM 6472 O O . ALA B 1 186 ? -11.830 18.277 85.808 1.00 28.33 276 ALA B O 1
ATOM 6479 N N . ARG B 1 187 ? -11.535 17.559 87.923 1.00 31.52 277 ARG B N 1
ATOM 6480 C CA . ARG B 1 187 ? -12.913 17.098 88.038 1.00 33.55 277 ARG B CA 1
ATOM 6481 C C . ARG B 1 187 ? -13.908 18.243 87.934 1.00 28.95 277 ARG B C 1
ATOM 6482 O O . ARG B 1 187 ? -15.045 18.032 87.496 1.00 30.02 277 ARG B O 1
ATOM 6503 N N . LEU B 1 188 ? -13.507 19.449 88.341 1.00 28.12 278 LEU B N 1
ATOM 6504 C CA . LEU B 1 188 ? -14.346 20.633 88.220 1.00 31.01 278 LEU B CA 1
ATOM 6505 C C . LEU B 1 188 ? -14.240 21.287 86.850 1.00 34.63 278 LEU B C 1
ATOM 6506 O O . LEU B 1 188 ? -14.732 22.408 86.673 1.00 34.01 278 LEU B O 1
ATOM 6522 N N . ASN B 1 189 ? -13.574 20.629 85.905 1.00 31.49 279 ASN B N 1
ATOM 6523 C CA . ASN B 1 189 ? -13.513 21.053 84.511 1.00 34.98 279 ASN B CA 1
ATOM 6524 C C . ASN B 1 189 ? -12.634 22.282 84.301 1.00 34.24 279 ASN B C 1
ATOM 6525 O O . ASN B 1 189 ? -12.833 23.030 83.339 1.00 33.15 279 ASN B O 1
ATOM 6536 N N . TYR B 1 190 ? -11.657 22.508 85.179 1.00 32.49 280 TYR B N 1
ATOM 6537 C CA . TYR B 1 190 ? -10.593 23.447 84.852 1.00 30.12 280 TYR B CA 1
ATOM 6538 C C . TYR B 1 190 ? -9.714 22.849 83.760 1.00 33.90 280 TYR B C 1
ATOM 6539 O O . TYR B 1 190 ? -9.424 21.647 83.762 1.00 26.61 280 TYR B O 1
ATOM 6557 N N . LYS B 1 191 ? -9.284 23.691 82.825 1.00 27.65 281 LYS B N 1
ATOM 6558 C CA . LYS B 1 191 ? -8.415 23.271 81.734 1.00 31.97 281 LYS B CA 1
ATOM 6559 C C . LYS B 1 191 ? -6.976 23.715 81.926 1.00 29.45 281 LYS B C 1
ATOM 6560 O O . LYS B 1 191 ? -6.061 23.065 81.404 1.00 30.31 281 LYS B O 1
ATOM 6579 N N . LEU B 1 192 ? -6.764 24.802 82.668 1.00 27.21 282 LEU B N 1
ATOM 6580 C CA . LEU B 1 192 ? -5.443 25.364 82.901 1.00 26.29 282 LEU B CA 1
ATOM 6581 C C . LEU B 1 192 ? -5.264 25.705 84.371 1.00 26.30 282 LEU B C 1
ATOM 6582 O O . LEU B 1 192 ? -6.201 26.158 85.032 1.00 29.62 282 LEU B O 1
ATOM 6598 N N . GLY B 1 193 ? -4.050 25.514 84.870 1.00 26.87 283 GLY B N 1
ATOM 6599 C CA . GLY B 1 193 ? -3.707 25.924 86.216 1.00 28.64 283 GLY B CA 1
ATOM 6600 C C . GLY B 1 193 ? -2.310 26.499 86.201 1.00 27.80 283 GLY B C 1
ATOM 6601 O O . GLY B 1 193 ? -1.426 25.959 85.529 1.00 29.40 283 GLY B O 1
ATOM 6605 N N . VAL B 1 194 ? -2.092 27.610 86.897 1.00 23.73 284 VAL B N 1
ATOM 6606 C CA . VAL B 1 194 ? -0.793 28.266 86.892 1.00 25.91 284 VAL B CA 1
ATOM 6607 C C . VAL B 1 194 ? -0.248 28.316 88.312 1.00 26.05 284 VAL B C 1
ATOM 6608 O O . VAL B 1 194 ? -0.994 28.509 89.279 1.00 26.49 284 VAL B O 1
ATOM 6621 N N . THR B 1 195 ? 1.061 28.153 88.421 1.00 28.18 285 THR B N 1
ATOM 6622 C CA . THR B 1 195 ? 1.780 28.074 89.675 1.00 30.36 285 THR B CA 1
ATOM 6623 C C . THR B 1 195 ? 2.659 29.313 89.831 1.00 28.49 285 THR B C 1
ATOM 6624 O O . THR B 1 195 ? 2.552 30.280 89.067 1.00 28.31 285 THR B O 1
ATOM 6635 N N . THR B 1 196 ? 3.561 29.261 90.813 1.00 25.89 286 THR B N 1
ATOM 6636 C CA . THR B 1 196 ? 4.635 30.237 90.951 1.00 26.69 286 THR B CA 1
ATOM 6637 C C . THR B 1 196 ? 6.003 29.602 90.729 1.00 26.17 286 THR B C 1
ATOM 6638 O O . THR B 1 196 ? 7.027 30.182 91.111 1.00 27.17 286 THR B O 1
ATOM 6649 N N . ASN B 1 197 ? 6.037 28.400 90.145 1.00 22.98 287 ASN B N 1
ATOM 6650 C CA . ASN B 1 197 ? 7.295 27.797 89.717 1.00 24.91 287 ASN B CA 1
ATOM 6651 C C . ASN B 1 197 ? 7.847 28.594 88.542 1.00 26.86 287 ASN B C 1
ATOM 6652 O O . ASN B 1 197 ? 7.177 28.728 87.513 1.00 26.23 287 ASN B O 1
ATOM 6663 N N . GLU B 1 198 ? 9.076 29.084 88.673 1.00 27.97 288 GLU B N 1
ATOM 6664 C CA . GLU B 1 198 ? 9.623 30.046 87.724 1.00 29.05 288 GLU B CA 1
ATOM 6665 C C . GLU B 1 198 ? 10.067 29.369 86.432 1.00 29.22 288 GLU B C 1
ATOM 6666 O O . GLU B 1 198 ? 10.810 28.384 86.457 1.00 30.15 288 GLU B O 1
ATOM 6678 N N . GLY B 1 199 ? 9.636 29.919 85.309 1.00 28.62 289 GLY B N 1
ATOM 6679 C CA . GLY B 1 199 ? 10.149 29.503 84.017 1.00 33.27 289 GLY B CA 1
ATOM 6680 C C . GLY B 1 199 ? 9.120 29.688 82.922 1.00 29.52 289 GLY B C 1
ATOM 6681 O O . GLY B 1 199 ? 7.971 30.055 83.159 1.00 26.96 289 GLY B O 1
ATOM 6685 N N . ILE B 1 200 ? 9.569 29.442 81.690 1.00 29.51 290 ILE B N 1
ATOM 6686 C CA . ILE B 1 200 ? 8.662 29.421 80.549 1.00 29.72 290 ILE B CA 1
ATOM 6687 C C . ILE B 1 200 ? 7.803 28.168 80.623 1.00 27.26 290 ILE B C 1
ATOM 6688 O O . ILE B 1 200 ? 8.262 27.105 81.064 1.00 29.87 290 ILE B O 1
ATOM 6704 N N . ALA B 1 201 ? 6.550 28.285 80.192 1.00 24.56 291 ALA B N 1
ATOM 6705 C CA . ALA B 1 201 ? 5.598 27.194 80.330 1.00 24.12 291 ALA B CA 1
ATOM 6706 C C . ALA B 1 201 ? 5.560 26.309 79.084 1.00 26.31 291 ALA B C 1
ATOM 6707 O O . ALA B 1 201 ? 5.887 26.729 77.970 1.00 29.29 291 ALA B O 1
ATOM 6714 N N . SER B 1 202 ? 5.145 25.063 79.298 1.00 25.61 292 SER B N 1
ATOM 6715 C CA . SER B 1 202 ? 4.914 24.097 78.231 1.00 28.60 292 SER B CA 1
ATOM 6716 C C . SER B 1 202 ? 4.019 22.999 78.790 1.00 28.58 292 SER B C 1
ATOM 6717 O O . SER B 1 202 ? 3.867 22.862 80.006 1.00 26.89 292 SER B O 1
ATOM 6725 N N . ALA B 1 203 ? 3.430 22.213 77.885 1.00 26.49 293 ALA B N 1
ATOM 6726 C CA . ALA B 1 203 ? 2.514 21.152 78.305 1.00 30.34 293 ALA B CA 1
ATOM 6727 C C . ALA B 1 203 ? 3.163 20.225 79.323 1.00 29.20 293 ALA B C 1
ATOM 6728 O O . ALA B 1 203 ? 2.501 19.734 80.246 1.00 29.06 293 ALA B O 1
ATOM 6735 N N . ALA B 1 204 ? 4.464 19.968 79.167 1.00 28.46 294 ALA B N 1
ATOM 6736 C CA . ALA B 1 204 ? 5.172 19.048 80.046 1.00 26.99 294 ALA B CA 1
ATOM 6737 C C . ALA B 1 204 ? 5.173 19.502 81.501 1.00 29.22 294 ALA B C 1
ATOM 6738 O O . ALA B 1 204 ? 5.411 18.675 82.393 1.00 30.19 294 ALA B O 1
ATOM 6745 N N . ASN B 1 205 ? 4.920 20.792 81.763 1.00 26.90 295 ASN B N 1
ATOM 6746 C CA . ASN B 1 205 ? 4.746 21.227 83.144 1.00 29.25 295 ASN B CA 1
ATOM 6747 C C . ASN B 1 205 ? 3.536 20.566 83.793 1.00 29.98 295 ASN B C 1
ATOM 6748 O O . ASN B 1 205 ? 3.444 20.519 85.028 1.00 26.33 295 ASN B O 1
ATOM 6759 N N . GLY B 1 206 ? 2.590 20.093 82.982 1.00 27.77 296 GLY B N 1
ATOM 6760 C CA . GLY B 1 206 ? 1.248 19.789 83.438 1.00 30.32 296 GLY B CA 1
ATOM 6761 C C . GLY B 1 206 ? 0.315 20.948 83.148 1.00 28.23 296 GLY B C 1
ATOM 6762 O O . GLY B 1 206 ? 0.569 22.070 83.600 1.00 27.08 296 GLY B O 1
ATOM 6766 N N . LEU B 1 207 ? -0.762 20.712 82.395 1.00 32.02 297 LEU B N 1
ATOM 6767 C CA . LEU B 1 207 ? -1.637 21.822 82.034 1.00 30.04 297 LEU B CA 1
ATOM 6768 C C . LEU B 1 207 ? -2.256 22.468 83.266 1.00 32.16 297 LEU B C 1
ATOM 6769 O O . LEU B 1 207 ? -2.603 23.654 83.235 1.00 27.16 297 LEU B O 1
ATOM 6785 N N . LEU B 1 208 ? -2.423 21.714 84.350 1.00 29.30 298 LEU B N 1
ATOM 6786 C CA . LEU B 1 208 ? -2.953 22.274 85.586 1.00 26.19 298 LEU B CA 1
ATOM 6787 C C . LEU B 1 208 ? -1.855 22.744 86.535 1.00 25.87 298 LEU B C 1
ATOM 6788 O O . LEU B 1 208 ? -2.154 23.129 87.673 1.00 29.12 298 LEU B O 1
ATOM 6804 N N . SER B 1 209 ? -0.602 22.755 86.083 1.00 28.50 299 SER B N 1
ATOM 6805 C CA . SER B 1 209 ? 0.516 23.196 86.910 1.00 26.03 299 SER B CA 1
ATOM 6806 C C . SER B 1 209 ? 1.588 23.871 86.052 1.00 28.16 299 SER B C 1
ATOM 6807 O O . SER B 1 209 ? 2.765 23.509 86.077 1.00 28.01 299 SER B O 1
ATOM 6815 N N . LEU B 1 210 ? 1.187 24.911 85.322 1.00 25.80 300 LEU B N 1
ATOM 6816 C CA . LEU B 1 210 ? 2.081 25.584 84.386 1.00 29.08 300 LEU B CA 1
ATOM 6817 C C . LEU B 1 210 ? 3.039 26.545 85.084 1.00 30.48 300 LEU B C 1
ATOM 6818 O O . LEU B 1 210 ? 2.676 27.210 86.058 1.00 28.20 300 LEU B O 1
ATOM 6834 N N . ASN B 1 211 ? 4.262 26.635 84.552 1.00 30.23 301 ASN B N 1
ATOM 6835 C CA . ASN B 1 211 ? 5.233 27.613 85.023 1.00 27.63 301 ASN B CA 1
ATOM 6836 C C . ASN B 1 211 ? 4.775 29.034 84.699 1.00 27.37 301 ASN B C 1
ATOM 6837 O O . ASN B 1 211 ? 4.028 29.264 83.744 1.00 24.75 301 ASN B O 1
ATOM 6848 N N . ARG B 1 212 ? 5.279 29.993 85.479 1.00 28.73 302 ARG B N 1
ATOM 6849 C CA . ARG B 1 212 ? 5.107 31.413 85.195 1.00 25.09 302 ARG B CA 1
ATOM 6850 C C . ARG B 1 212 ? 6.412 32.138 85.488 1.00 26.96 302 ARG B C 1
ATOM 6851 O O . ARG B 1 212 ? 7.279 31.640 86.211 1.00 26.00 302 ARG B O 1
ATOM 6872 N N . ILE B 1 213 ? 6.537 33.332 84.913 1.00 30.59 303 ILE B N 1
ATOM 6873 C CA . ILE B 1 213 ? 7.723 34.171 85.056 1.00 27.53 303 ILE B CA 1
ATOM 6874 C C . ILE B 1 213 ? 7.359 35.347 85.953 1.00 26.03 303 ILE B C 1
ATOM 6875 O O . ILE B 1 213 ? 6.514 36.173 85.583 1.00 24.55 303 ILE B O 1
ATOM 6891 N N . ARG B 1 214 ? 8.002 35.440 87.115 1.00 29.34 304 ARG B N 1
ATOM 6892 C CA . ARG B 1 214 ? 7.716 36.532 88.040 1.00 30.67 304 ARG B CA 1
ATOM 6893 C C . ARG B 1 214 ? 8.306 37.829 87.491 1.00 33.12 304 ARG B C 1
ATOM 6894 O O . ARG B 1 214 ? 9.507 37.904 87.211 1.00 33.66 304 ARG B O 1
ATOM 6915 N N . ILE B 1 215 ? 7.468 38.849 87.340 1.00 30.76 305 ILE B N 1
ATOM 6916 C CA . ILE B 1 215 ? 7.936 40.157 86.890 1.00 30.07 305 ILE B CA 1
ATOM 6917 C C . ILE B 1 215 ? 8.617 40.853 88.058 1.00 34.22 305 ILE B C 1
ATOM 6918 O O . ILE B 1 215 ? 8.025 41.021 89.129 1.00 34.36 305 ILE B O 1
ATOM 6934 N N . LEU B 1 216 ? 9.866 41.236 87.863 1.00 37.72 306 LEU B N 1
ATOM 6935 C CA . LEU B 1 216 ? 10.620 41.914 88.896 1.00 36.90 306 LEU B CA 1
ATOM 6936 C C . LEU B 1 216 ? 10.717 43.401 88.569 1.00 41.89 306 LEU B C 1
ATOM 6937 O O . LEU B 1 216 ? 10.857 43.768 87.396 1.00 41.22 306 LEU B O 1
ATOM 6953 N N . PRO B 1 217 ? 10.641 44.275 89.577 1.00 42.78 307 PRO B N 1
ATOM 6954 C CA . PRO B 1 217 ? 10.666 45.725 89.297 1.00 39.47 307 PRO B CA 1
ATOM 6955 C C . PRO B 1 217 ? 11.964 46.205 88.667 1.00 44.18 307 PRO B C 1
ATOM 6956 O O . PRO B 1 217 ? 12.010 47.348 88.194 1.00 46.73 307 PRO B O 1
ATOM 6967 N N . ASN B 1 218 ? 13.007 45.376 88.638 1.00 57.47 308 ASN B N 1
ATOM 6968 C CA . ASN B 1 218 ? 14.281 45.734 88.028 1.00 64.02 308 ASN B CA 1
ATOM 6969 C C . ASN B 1 218 ? 14.402 45.247 86.590 1.00 60.60 308 ASN B C 1
ATOM 6970 O O . ASN B 1 218 ? 15.476 45.370 85.994 1.00 61.31 308 ASN B O 1
ATOM 6981 N N . MET B 1 219 ? 13.331 44.699 86.024 1.00 49.58 309 MET B N 1
ATOM 6982 C CA . MET B 1 219 ? 13.379 44.102 84.693 1.00 50.10 309 MET B CA 1
ATOM 6983 C C . MET B 1 219 ? 13.182 45.183 83.635 1.00 45.08 309 MET B C 1
ATOM 6984 O O . MET B 1 219 ? 12.064 45.672 83.440 1.00 43.91 309 MET B O 1
ATOM 6998 N N . SER B 1 220 ? 14.263 45.552 82.943 1.00 43.25 310 SER B N 1
ATOM 6999 C CA . SER B 1 220 ? 14.138 46.411 81.778 1.00 39.28 310 SER B CA 1
ATOM 7000 C C . SER B 1 220 ? 13.341 45.684 80.698 1.00 35.51 310 SER B C 1
ATOM 7001 O O . SER B 1 220 ? 13.292 44.449 80.671 1.00 33.59 310 SER B O 1
ATOM 7009 N N . PRO B 1 221 ? 12.702 46.432 79.795 1.00 34.77 311 PRO B N 1
ATOM 7010 C CA . PRO B 1 221 ? 11.930 45.772 78.723 1.00 37.96 311 PRO B CA 1
ATOM 7011 C C . PRO B 1 221 ? 12.738 44.763 77.918 1.00 38.26 311 PRO B C 1
ATOM 7012 O O . PRO B 1 221 ? 12.254 43.653 77.664 1.00 32.62 311 PRO B O 1
ATOM 7023 N N . GLU B 1 222 ? 13.954 45.117 77.496 1.00 36.31 312 GLU B N 1
ATOM 7024 C CA . GLU B 1 222 ? 14.779 44.157 76.769 1.00 38.26 312 GLU B CA 1
ATOM 7025 C C . GLU B 1 222 ? 15.060 42.923 77.614 1.00 37.90 312 GLU B C 1
ATOM 7026 O O . GLU B 1 222 ? 15.004 41.792 77.112 1.00 36.89 312 GLU B O 1
ATOM 7038 N N . ASN B 1 223 ? 15.388 43.120 78.894 1.00 41.65 313 ASN B N 1
ATOM 7039 C CA . ASN B 1 223 ? 15.672 41.983 79.764 1.00 42.24 313 ASN B CA 1
ATOM 7040 C C . ASN B 1 223 ? 14.461 41.069 79.869 1.00 36.60 313 ASN B C 1
ATOM 7041 O O . ASN B 1 223 ? 14.597 39.841 79.871 1.00 31.32 313 ASN B O 1
ATOM 7052 N N . LEU B 1 224 ? 13.265 41.650 79.969 1.00 38.22 314 LEU B N 1
ATOM 7053 C CA . LEU B 1 224 ? 12.055 40.841 80.038 1.00 34.01 314 LEU B CA 1
ATOM 7054 C C . LEU B 1 224 ? 11.901 39.981 78.791 1.00 34.87 314 LEU B C 1
ATOM 7055 O O . LEU B 1 224 ? 11.695 38.766 78.884 1.00 32.28 314 LEU B O 1
ATOM 7071 N N . LEU B 1 225 ? 12.000 40.591 77.606 1.00 29.04 315 LEU B N 1
ATOM 7072 C CA . LEU B 1 225 ? 11.838 39.811 76.382 1.00 32.52 315 LEU B CA 1
ATOM 7073 C C . LEU B 1 225 ? 12.861 38.682 76.304 1.00 31.67 315 LEU B C 1
ATOM 7074 O O . LEU B 1 225 ? 12.561 37.597 75.791 1.00 30.70 315 LEU B O 1
ATOM 7090 N N . GLN B 1 226 ? 14.078 38.916 76.804 1.00 35.11 316 GLN B N 1
ATOM 7091 C CA . GLN B 1 226 ? 15.091 37.867 76.792 1.00 40.36 316 GLN B CA 1
ATOM 7092 C C . GLN B 1 226 ? 14.722 36.735 77.745 1.00 38.55 316 GLN B C 1
ATOM 7093 O O . GLN B 1 226 ? 14.946 35.560 77.437 1.00 40.53 316 GLN B O 1
ATOM 7107 N N . THR B 1 227 ? 14.157 37.070 78.907 1.00 36.88 317 THR B N 1
ATOM 7108 C CA . THR B 1 227 ? 13.711 36.045 79.840 1.00 35.28 317 THR B CA 1
ATOM 7109 C C . THR B 1 227 ? 12.588 35.199 79.263 1.00 35.18 317 THR B C 1
ATOM 7110 O O . THR B 1 227 ? 12.413 34.054 79.690 1.00 33.09 317 THR B O 1
ATOM 7121 N N . MET B 1 228 ? 11.837 35.729 78.300 1.00 34.45 318 MET B N 1
ATOM 7122 C CA . MET B 1 228 ? 10.739 35.014 77.667 1.00 34.71 318 MET B CA 1
ATOM 7123 C C . MET B 1 228 ? 11.200 34.151 76.502 1.00 34.65 318 MET B C 1
ATOM 7124 O O . MET B 1 228 ? 10.361 33.595 75.785 1.00 36.03 318 MET B O 1
ATOM 7138 N N . GLU B 1 229 ? 12.506 34.028 76.295 1.00 31.88 319 GLU B N 1
ATOM 7139 C CA . GLU B 1 229 ? 13.043 33.179 75.247 1.00 38.69 319 GLU B CA 1
ATOM 7140 C C . GLU B 1 229 ? 13.911 32.087 75.858 1.00 45.13 319 GLU B C 1
ATOM 7141 O O . GLU B 1 229 ? 14.516 32.290 76.916 1.00 43.06 319 GLU B O 1
ATOM 7153 N N . PRO B 1 230 ? 13.985 30.908 75.220 1.00 65.81 320 PRO B N 1
ATOM 7154 C CA . PRO B 1 230 ? 14.840 29.833 75.740 1.00 72.93 320 PRO B CA 1
ATOM 7155 C C . PRO B 1 230 ? 16.284 30.279 75.966 1.00 78.82 320 PRO B C 1
ATOM 7156 O O . PRO B 1 230 ? 16.919 30.851 75.082 1.00 80.32 320 PRO B O 1
#

Nearest PDB structures (foldseek):
  6dq3-assembly2_B  TM=1.003E+00  e=1.238E-50  Streptococcus pyogenes
  3vus-assembly1_A  TM=8.533E-01  e=5.984E-17  Escherichia coli K-12
  4f9j-assembly2_B  TM=8.512E-01  e=2.272E-16  Escherichia coli K-12
  4f9d-assembly1_A  TM=8.462E-01  e=2.748E-16  Escherichia coli K-12
  4u10-assembly2_B  TM=8.615E-01  e=8.092E-16  Aggregatibacter actinomycetemcomitans

Radius of gyration: 24.64 Å; Cα contacts (8 Å, |Δi|>4): 956; chains: 2; bounding box: 49×77×39 Å

Secondary structure (DSSP, 8-state):
-PPPEE-EEEE--BSPPPTTGGGS---PBPHHHHHHHHHHHHHTTPEEPPHHHHHHHHHHT--SSSSEEEEEEES-BHHIIIIIHHHHHHTT--EEEEE-HHHHHTT-TTB--HHHHHHHHTTTEEEEE--SS---GGGS-HHHHHHHHHHHHHHHHHHTTS---EEE-GGG--BHHHHHHHHHTT--EEEEEEES-EEGGG-TTSEEEEE--TT--HHHHHHHH--/---EE-EEEE--BSPPPTTGGGS---PBPHHHHHHHHHHHHHTTPEEPPHHHHHHHHHHT--SSSSEEEEEEES-BHHIIIIIHHHHHHTT--EEEEE-HHHHHTT-TTB--HHHHHHHHTTTEEEEE--SS---GGGS-HHHHHHHHHHHHHHHHHHTTS---EEE-GGG--BHHHHHHHHHTT--EEEEEEES-EEGGG-TTSEEEEE--TT--HHHHHHHT--

B-factor: mean 39.05, std 10.64, range [21.33, 96.87]

Foldseek 3Di:
DDFDWEAEAEDEAEDDDDPVCVVDDDFYAYLVQLLQLLVLCVVVPEAEDDPVQVLVCQVVRHHPDPHYYAYEYEAQFCCCLVRVLVSCLVSLHAYEYAYQQQCQVVPPPRHDHLVSVLVSVVRHYHYAHAFNHLDLLAPDDLVVLLCRGQVRQVVCCVSNVHRHAEYERRQQHDDPSNQVSSVVSRRSAAEGDAAAIFHCVCPRNYTYHHYDGNVQHSVNVVVRRDD/DFDWAAEAEDEAEDDDDPVRVVDDDFYAYLVQVLQLLVLCLVVPEAEDDPVLVLVCQVPVDHPDPHYYAAEYEAQFCCCQVRVLVSCLVSLHAYEYAYQQQCQVVPPPGGDHLVSVLVSVVRHYHYAHAFHHLDQLQPDDLVVLLCRRQVRQVCCCVSNVHRHAEYERRQQHDDPSNQVSSVVSRRSAAEGDAAAIFHCVCPRNYTHHHYDGNPQHSVNVVVRNDD